Protein AF-0000000079722788 (afdb_homodimer)

pLDDT: mean 82.72, std 16.82, range [27.45, 96.62]

Nearest PDB structures (foldseek):
  8j7w-assembly1_B  TM=8.528E-01  e=1.572E-15  Homo sapiens
  8j80-assembly1_B  TM=8.118E-01  e=1.495E-15  Homo sapiens
  6xpd-assembly1_A  TM=6.971E-01  e=1.048E-13  Homo sapiens
  8j7x-assembly1_B  TM=7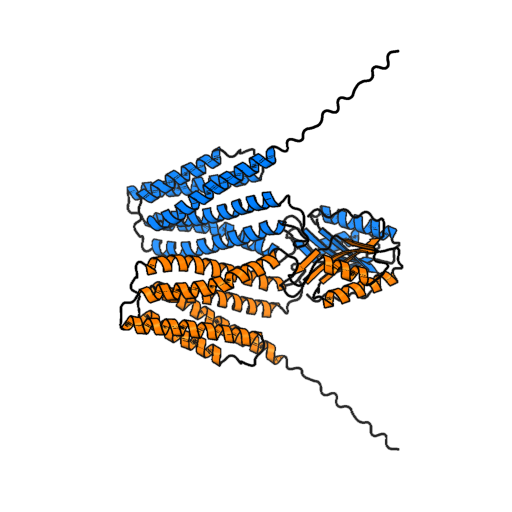.484E-01  e=1.099E-12  Homo sapiens
  8f6k-assembly1_D  TM=6.345E-01  e=1.095E-11  Shewanella oneidensis

Solvent-accessible surface area (backbone atoms only — not comparable to full-atom values): 31669 Å² total; per-residue (Å²): 139,79,80,75,78,78,76,78,77,77,78,74,78,76,74,78,70,64,60,67,55,52,51,50,50,51,48,50,50,52,25,52,53,38,43,54,48,18,52,50,26,41,53,47,11,65,74,22,53,34,47,33,44,31,48,49,13,49,51,34,44,32,51,24,50,52,44,48,47,53,52,51,43,60,69,41,63,77,48,62,52,44,81,52,23,43,70,24,66,56,30,53,59,45,51,49,50,34,55,33,21,47,51,41,34,52,51,31,52,55,52,36,54,54,20,56,55,30,47,79,53,53,50,82,54,42,50,67,58,50,34,52,48,18,52,49,45,28,47,56,28,44,50,50,34,69,68,46,49,79,79,44,56,73,70,41,38,52,50,33,52,51,26,47,54,49,24,53,53,21,48,50,47,33,52,51,29,58,50,48,72,78,38,90,58,44,38,52,39,21,49,52,20,38,53,51,27,50,54,47,40,69,50,23,48,58,48,32,51,54,42,47,36,39,72,48,28,28,38,46,89,92,55,49,61,67,58,53,47,49,55,51,42,69,73,36,88,52,41,76,45,66,46,80,59,35,44,26,29,61,60,79,68,44,22,37,39,35,32,35,37,26,27,51,92,68,59,70,71,56,50,54,54,49,50,52,52,48,50,54,54,39,40,75,72,39,31,57,41,75,46,55,21,75,38,52,70,87,62,88,75,80,78,65,84,97,138,80,80,78,78,78,76,78,77,78,77,77,79,76,78,77,70,66,60,64,57,54,50,51,51,52,49,50,50,52,26,51,52,37,42,54,49,18,52,50,25,41,52,47,12,64,74,22,55,33,47,32,44,31,50,50,13,49,51,34,43,30,51,25,51,51,43,47,47,52,52,50,43,60,68,41,62,77,48,62,53,43,80,51,23,43,69,24,66,57,31,54,58,44,51,47,50,33,53,32,22,46,50,41,35,51,49,30,52,53,50,36,54,56,20,54,54,28,48,80,52,54,50,82,52,42,50,67,58,50,33,52,50,17,52,49,46,29,47,55,28,44,50,51,34,69,67,46,50,79,79,46,54,74,70,42,38,53,51,33,52,52,26,46,55,48,23,53,53,21,49,52,46,33,53,50,30,58,48,47,72,78,38,92,58,44,40,51,39,21,49,50,19,39,54,50,26,51,54,49,39,68,50,22,49,59,48,32,52,55,43,47,38,39,72,48,27,28,37,48,88,92,56,48,62,67,58,52,46,50,56,51,42,69,75,38,87,51,40,77,44,67,46,80,58,35,43,26,29,62,60,79,67,46,22,37,38,35,30,36,38,26,26,52,95,68,60,69,71,56,49,55,54,47,51,52,52,46,50,53,54,38,40,74,72,38,33,59,41,76,47,54,20,78,38,51,71,86,62,85,74,78,79,64,84,95

Foldseek 3Di:
DDPPPPPPPPPPPPPPPVVLVVVLVLLVVVLVLLVVLLVVQCVLCVQFVFLLSNLLSLVSVLVSLLSVQVSVCSVCVPPDADPVRNVGDQCSNLVSLQVSLVSLQVSLVVSLVVLVVCLVVPDGGNLVSLLVSLVVQLVSLVVSLVPQDCPDDPVSVVVNVVSVVSNVSSVLSNVVSVVCVVPVPSSSRSVSSNVSSVVSNVPSVVSNVVSVCLVVFPAQPLDDPVVLFVVLCVQDVQFDGKDPWRWGASNNQEIAIEIETEGEDDDPVVVVVSVVSSQVVVVVVRHNHYHYHYDYPPDDDPPDDD/DDPPPPPPPPPPPPPPPVVLVVVLVLLVVVLVLLVVLLVVQCVLCVQFVFLLSNLLSLVSVLVSLLSVQVSVCSVCVPPDADPVRNVGDQCSNLVSLQVSLVSLQVSLVVSLVVLVVCLVVPDGGNLVSLLVSLVVQLVSLVVSLVPQDCPDDPVSVVVNVVSVVSNVSSVLSNVVSVVCVVPVPSSSRSVSSNVSSVVSNVPSVVSNVVSVCLVVFPAQPLDDPVVLFVVLCVQDVQFDGKDPWRWGASNNQEIAIEIETEGEDDDPVVVVVSVVSSQVVVVVVRHNHYHYHYDYPPDDDPPDDD

Structure (mmCIF, N/CA/C/O backbone):
data_AF-0000000079722788-model_v1
#
loop_
_entity.id
_entity.type
_entity.pdbx_description
1 polymer 'Cation transporter'
#
loop_
_atom_site.group_PDB
_atom_site.id
_atom_site.type_symbol
_atom_site.label_atom_id
_atom_site.label_alt_id
_atom_site.label_comp_id
_atom_site.label_asym_id
_atom_site.label_entity_id
_atom_site.label_seq_id
_atom_site.pdbx_PDB_ins_code
_atom_site.Cartn_x
_atom_site.Cartn_y
_atom_site.Cartn_z
_atom_site.occupancy
_atom_site.B_iso_or_equiv
_atom_site.auth_seq_id
_atom_site.auth_comp_id
_atom_site.auth_asym_id
_atom_site.auth_atom_id
_atom_site.pdbx_PDB_model_num
ATOM 1 N N . MET A 1 1 ? 54.188 55.5 -4.098 1 28.55 1 MET A N 1
ATOM 2 C CA . MET A 1 1 ? 53.344 54.812 -3.131 1 28.55 1 MET A CA 1
ATOM 3 C C . MET A 1 1 ? 52.188 54.062 -3.828 1 28.55 1 MET A C 1
ATOM 5 O O . MET A 1 1 ? 51.188 54.688 -4.203 1 28.55 1 MET A O 1
ATOM 9 N N . GLY A 1 2 ? 52.5 53.188 -4.832 1 29.16 2 GLY A N 1
ATOM 10 C CA . GLY A 1 2 ? 51.812 52.531 -5.938 1 29.16 2 GLY A CA 1
ATOM 11 C C . GLY A 1 2 ? 50.781 51.5 -5.48 1 29.16 2 GLY A C 1
ATOM 12 O O . GLY A 1 2 ? 51.062 50.656 -4.625 1 29.16 2 GLY A O 1
ATOM 13 N N . SER A 1 3 ? 49.5 51.969 -5.395 1 30.2 3 SER A N 1
ATOM 14 C CA . SER A 1 3 ? 48.281 51.312 -4.984 1 30.2 3 SER A CA 1
AT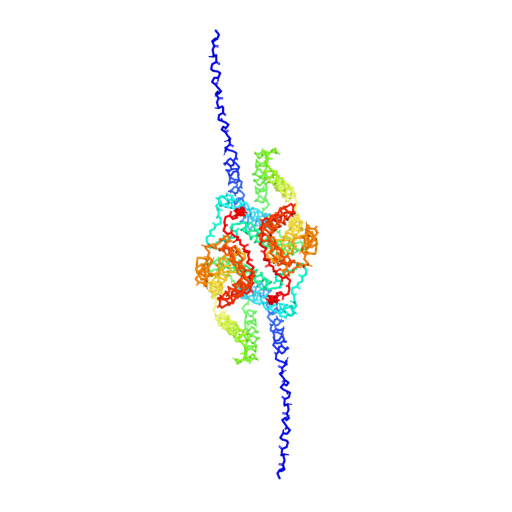OM 15 C C . SER A 1 3 ? 48.062 50.031 -5.738 1 30.2 3 SER A C 1
ATOM 17 O O . SER A 1 3 ? 47.875 50.031 -6.957 1 30.2 3 SER A O 1
ATOM 19 N N . HIS A 1 4 ? 48.875 49 -5.449 1 28.8 4 HIS A N 1
ATOM 20 C CA . HIS A 1 4 ? 48.812 47.688 -6.098 1 28.8 4 HIS A CA 1
ATOM 21 C C . HIS A 1 4 ? 47.406 47.062 -5.91 1 28.8 4 HIS A C 1
ATOM 23 O O . HIS A 1 4 ? 46.938 46.938 -4.785 1 28.8 4 HIS A O 1
ATOM 29 N N . HIS A 1 5 ? 46.469 47.375 -6.844 1 29.34 5 HIS A N 1
ATOM 30 C CA . HIS A 1 5 ? 45.125 46.875 -7.02 1 29.34 5 HIS A CA 1
ATOM 31 C C . HIS A 1 5 ? 45.094 45.344 -7.074 1 29.34 5 HIS A C 1
ATOM 33 O O . HIS A 1 5 ? 45.688 44.75 -7.969 1 29.34 5 HIS A O 1
ATOM 39 N N . HIS A 1 6 ? 45.281 44.625 -5.926 1 28.06 6 HIS A N 1
ATOM 40 C CA . HIS A 1 6 ? 45.25 43.188 -5.863 1 28.06 6 HIS A CA 1
ATOM 41 C C . HIS A 1 6 ? 43.906 42.656 -6.383 1 28.06 6 HIS A C 1
ATOM 43 O O . HIS A 1 6 ? 42.844 43.062 -5.895 1 28.06 6 HIS A O 1
ATOM 49 N N . SER A 1 7 ? 43.781 42.438 -7.734 1 29.81 7 SER A N 1
ATOM 50 C CA . SER A 1 7 ? 42.625 41.844 -8.406 1 29.81 7 SER A CA 1
ATOM 51 C C . SER A 1 7 ? 42.312 40.469 -7.84 1 29.81 7 SER A C 1
ATOM 53 O O . SER A 1 7 ? 43.156 39.594 -7.809 1 29.81 7 SER A O 1
ATOM 55 N N . HIS A 1 8 ? 41.5 40.375 -6.766 1 28.52 8 HIS A N 1
ATOM 56 C CA . HIS A 1 8 ? 40.969 39.156 -6.184 1 28.52 8 HIS A CA 1
ATOM 57 C C . HIS A 1 8 ? 40.25 38.312 -7.234 1 28.52 8 HIS A C 1
ATOM 59 O O . HIS A 1 8 ? 39.312 38.812 -7.879 1 28.52 8 HIS A O 1
ATOM 65 N N . SER A 1 9 ? 41.031 37.562 -8.078 1 29.91 9 SER A N 1
ATOM 66 C CA . SER A 1 9 ? 40.438 36.625 -9 1 29.91 9 SER A CA 1
ATOM 67 C C . SER A 1 9 ? 39.5 35.656 -8.281 1 29.91 9 SER A C 1
ATOM 69 O O . SER A 1 9 ? 39.844 35.062 -7.258 1 29.91 9 SER A O 1
ATOM 71 N N . GLY A 1 10 ? 38.188 35.938 -8.289 1 27.45 10 GLY A N 1
ATOM 72 C CA . GLY A 1 10 ? 37.031 35.156 -7.859 1 27.45 10 GLY A CA 1
ATOM 73 C C . GLY A 1 10 ? 37.031 33.75 -8.406 1 27.45 10 GLY A C 1
ATOM 74 O O . GLY A 1 10 ? 36.906 33.531 -9.609 1 27.45 10 GLY A O 1
ATOM 75 N N . HIS A 1 11 ? 37.906 32.844 -7.902 1 30.53 11 HIS A N 1
ATOM 76 C CA . HIS A 1 11 ? 37.844 31.438 -8.273 1 30.53 11 HIS A CA 1
ATOM 77 C C . HIS A 1 11 ? 36.406 30.906 -8.094 1 30.53 11 HIS A C 1
ATOM 79 O O . HIS A 1 11 ? 35.844 31.016 -7.004 1 30.53 11 HIS A O 1
ATOM 85 N N . SER A 1 12 ? 35.594 30.938 -9.172 1 30.81 12 SER A N 1
ATOM 86 C CA . SER A 1 12 ? 34.312 30.266 -9.344 1 30.81 12 SER A CA 1
ATOM 87 C C . SER A 1 12 ? 34.406 28.797 -8.992 1 30.81 12 SER A C 1
ATOM 89 O O . SER A 1 12 ? 35.25 28.078 -9.523 1 30.81 12 SER A O 1
ATOM 91 N N . HIS A 1 13 ? 34.219 28.422 -7.773 1 30.23 13 HIS A N 1
ATOM 92 C CA . HIS A 1 13 ? 33.969 27.047 -7.359 1 30.23 13 HIS A CA 1
ATOM 93 C C . HIS A 1 13 ? 32.906 26.375 -8.227 1 30.23 13 HIS A C 1
ATOM 95 O O . HIS A 1 13 ? 31.766 26.797 -8.234 1 30.23 13 HIS A O 1
ATOM 101 N N . ASN A 1 14 ? 33.281 25.984 -9.438 1 30.62 14 ASN A N 1
ATOM 102 C CA . ASN A 1 14 ? 32.5 25.016 -10.195 1 30.62 14 ASN A CA 1
ATOM 103 C C . ASN A 1 14 ? 32.125 23.812 -9.352 1 30.62 14 ASN A C 1
ATOM 105 O O . ASN A 1 14 ? 33 22.984 -9.023 1 30.62 14 ASN A O 1
ATOM 109 N N . HIS A 1 15 ? 31.281 23.906 -8.391 1 33.47 15 HIS A N 1
ATOM 110 C CA . HIS A 1 15 ? 30.656 22.766 -7.738 1 33.47 15 HIS A CA 1
ATOM 111 C C . HIS A 1 15 ? 30.281 21.688 -8.758 1 33.47 15 HIS A C 1
ATOM 113 O O . HIS A 1 15 ? 29.625 22 -9.766 1 33.47 15 HIS A O 1
ATOM 119 N N . HIS A 1 16 ? 31.062 20.609 -8.945 1 33.44 16 HIS A N 1
ATOM 120 C CA . HIS A 1 16 ? 30.984 19.359 -9.68 1 33.44 16 HIS A CA 1
ATOM 121 C C . HIS A 1 16 ? 29.625 18.688 -9.5 1 33.44 16 HIS A C 1
ATOM 123 O O . HIS A 1 16 ? 29.344 18.109 -8.453 1 33.44 16 HIS A O 1
ATOM 129 N N . ASP A 1 17 ? 28.594 19.125 -10.047 1 36.34 17 ASP A N 1
ATOM 130 C CA . ASP A 1 17 ? 27.297 18.531 -10.383 1 36.34 17 ASP A CA 1
ATOM 131 C C . ASP A 1 17 ? 27.484 17.203 -11.117 1 36.34 17 ASP A C 1
ATOM 133 O O . ASP A 1 17 ? 26.516 16.609 -11.578 1 36.34 17 ASP A O 1
ATOM 137 N N . HIS A 1 18 ? 28.641 16.797 -11.516 1 38.84 18 HIS A N 1
ATOM 138 C CA . HIS A 1 18 ? 28.891 15.617 -12.344 1 38.84 18 HIS A CA 1
ATOM 139 C C . HIS A 1 18 ? 28.594 14.328 -11.57 1 38.84 18 HIS A C 1
ATOM 141 O O . HIS A 1 18 ? 28.609 13.242 -12.141 1 38.84 18 HIS A O 1
ATOM 147 N N . GLY A 1 19 ? 28.547 14.258 -10.312 1 42.22 19 GLY A N 1
ATOM 148 C CA . GLY A 1 19 ? 28.406 13.047 -9.531 1 42.22 19 GLY A CA 1
ATOM 149 C C . GLY A 1 19 ? 26.984 12.492 -9.531 1 42.22 19 GLY A C 1
ATOM 150 O O . GLY A 1 19 ? 26.797 11.281 -9.367 1 42.22 19 GLY A O 1
ATOM 151 N N . LYS A 1 20 ? 25.969 13.352 -9.516 1 48.41 20 LYS A N 1
ATOM 152 C CA . LYS A 1 20 ? 24.594 12.883 -9.469 1 48.41 20 LYS A CA 1
ATOM 153 C C . LYS A 1 20 ? 24.219 12.141 -10.75 1 48.41 20 LYS A C 1
ATOM 155 O O . LYS A 1 20 ? 23.516 11.133 -10.703 1 48.41 20 LYS A O 1
ATOM 160 N N . GLY A 1 21 ? 24.828 12.539 -11.891 1 54.16 21 GLY A N 1
ATOM 161 C CA . GLY A 1 21 ? 24.547 11.93 -13.172 1 54.16 21 GLY A CA 1
ATOM 162 C C . GLY A 1 21 ? 25.125 10.531 -13.312 1 54.16 21 GLY A C 1
ATOM 163 O O . GLY A 1 21 ? 24.469 9.641 -13.867 1 54.16 21 GLY A O 1
ATOM 164 N N . GLU A 1 22 ? 26.312 10.344 -12.883 1 56.69 22 GLU A N 1
ATOM 165 C CA . GLU A 1 22 ? 26.984 9.039 -12.961 1 56.69 22 GLU A CA 1
ATOM 166 C C . GLU A 1 22 ? 26.281 8.016 -12.055 1 56.69 22 GLU A C 1
ATOM 168 O O . GLU A 1 22 ? 26.125 6.855 -12.438 1 56.69 22 GLU A O 1
ATOM 173 N N . GLY A 1 23 ? 25.859 8.516 -10.945 1 60.97 23 GLY A N 1
ATOM 174 C CA . GLY A 1 23 ? 25.109 7.656 -10.039 1 60.97 23 GLY A CA 1
ATOM 175 C C . GLY A 1 23 ? 23.797 7.176 -10.625 1 60.97 23 GLY A C 1
ATOM 176 O O . GLY A 1 23 ? 23.484 5.98 -10.57 1 60.97 23 GLY A O 1
ATOM 177 N N . ALA A 1 24 ? 23.234 8.141 -11.273 1 67.81 24 ALA A N 1
ATOM 178 C CA . ALA A 1 24 ? 21.953 7.797 -11.906 1 67.81 24 ALA A CA 1
ATOM 179 C C . ALA A 1 24 ? 22.172 6.812 -13.055 1 67.81 24 ALA A C 1
ATOM 181 O O . ALA A 1 24 ? 21.375 5.895 -13.25 1 67.81 24 ALA A O 1
ATOM 182 N N . LYS A 1 25 ? 23.281 7.004 -13.781 1 73.75 25 LYS A N 1
ATOM 183 C CA . LYS A 1 25 ? 23.594 6.117 -14.898 1 73.75 25 LYS A CA 1
ATOM 184 C C . LYS A 1 25 ? 23.938 4.715 -14.414 1 73.75 25 LYS A C 1
ATOM 186 O O . LYS A 1 25 ? 23.531 3.723 -15.016 1 73.75 25 LYS A O 1
ATOM 191 N N . ASN A 1 26 ? 24.641 4.676 -13.359 1 73.44 26 ASN A N 1
ATOM 192 C CA . ASN A 1 26 ? 25.016 3.385 -12.781 1 73.44 26 ASN A CA 1
ATOM 193 C C . ASN A 1 26 ? 23.797 2.643 -12.25 1 73.44 26 ASN A C 1
ATOM 195 O O . ASN A 1 26 ? 23.688 1.424 -12.406 1 73.44 26 ASN A O 1
ATOM 199 N N . ILE A 1 27 ? 22.906 3.369 -11.781 1 71.19 27 ILE A N 1
ATOM 200 C CA . ILE A 1 27 ? 21.703 2.756 -11.234 1 71.19 27 ILE A CA 1
ATOM 201 C C . ILE A 1 27 ? 20.828 2.236 -12.375 1 71.19 27 ILE A C 1
ATOM 203 O O . ILE A 1 27 ? 20.25 1.147 -12.281 1 71.19 27 ILE A O 1
ATOM 207 N N . ALA A 1 28 ? 20.812 3.006 -13.406 1 77.69 28 ALA A N 1
ATOM 208 C CA . ALA A 1 28 ? 20.031 2.607 -14.57 1 77.69 28 ALA A CA 1
ATOM 209 C C . ALA A 1 28 ? 20.562 1.321 -15.188 1 77.69 28 ALA A C 1
ATOM 211 O O . ALA A 1 28 ? 19.797 0.445 -15.586 1 77.69 28 ALA A O 1
ATOM 212 N N . LEU A 1 29 ? 21.812 1.238 -15.266 1 76.38 29 LEU A N 1
ATOM 213 C CA . LEU A 1 29 ? 22.438 0.038 -15.805 1 76.38 29 LEU A CA 1
ATOM 214 C C . LEU A 1 29 ? 22.188 -1.162 -14.898 1 76.38 29 LEU A C 1
ATOM 216 O O . LEU A 1 29 ? 21.875 -2.254 -15.375 1 76.38 29 LEU A O 1
ATOM 220 N N . ALA A 1 30 ? 22.391 -0.933 -13.664 1 74.06 30 ALA A N 1
ATOM 221 C CA . ALA A 1 30 ? 22.125 -1.997 -12.695 1 74.06 30 ALA A CA 1
ATOM 222 C C . ALA A 1 30 ? 20.672 -2.461 -12.781 1 74.06 30 ALA A C 1
ATOM 224 O O . ALA A 1 30 ? 20.391 -3.658 -12.703 1 74.06 30 ALA A O 1
ATOM 225 N N . PHE A 1 31 ? 19.875 -1.549 -12.977 1 79.69 31 PHE A N 1
ATOM 226 C CA . PHE A 1 31 ? 18.453 -1.865 -13.109 1 79.69 31 PHE A CA 1
ATOM 227 C C . PHE A 1 31 ? 18.203 -2.695 -14.367 1 79.69 31 PHE A C 1
ATOM 229 O O . PHE A 1 31 ? 17.516 -3.719 -14.305 1 79.69 31 PHE A O 1
ATOM 236 N N . ALA A 1 32 ? 18.703 -2.281 -15.43 1 81.94 32 ALA A N 1
ATOM 237 C CA . ALA A 1 32 ? 18.469 -2.973 -16.703 1 81.94 32 ALA A CA 1
ATOM 238 C C . ALA A 1 32 ? 19.016 -4.398 -16.656 1 81.94 32 ALA A C 1
ATOM 240 O O . ALA A 1 32 ? 18.359 -5.336 -17.109 1 81.94 32 ALA A O 1
ATOM 241 N N . LEU A 1 33 ? 20.203 -4.551 -16.125 1 79.94 33 LEU A N 1
ATOM 242 C CA . LEU A 1 33 ? 20.828 -5.867 -16 1 79.94 33 LEU A CA 1
ATOM 243 C C . LEU A 1 33 ? 20 -6.773 -15.094 1 79.94 33 LEU A C 1
ATOM 245 O O . LEU A 1 33 ? 19.734 -7.926 -15.445 1 79.94 33 LEU A O 1
ATOM 249 N N . ASN A 1 34 ? 19.625 -6.18 -14.016 1 82 34 ASN A N 1
ATOM 250 C CA . ASN A 1 34 ? 18.859 -6.957 -13.055 1 82 34 ASN A CA 1
ATOM 251 C C . ASN A 1 34 ? 17.484 -7.34 -13.617 1 82 34 ASN A C 1
ATOM 253 O O . ASN A 1 34 ? 17.047 -8.484 -13.469 1 82 34 ASN A O 1
ATOM 257 N N . ALA A 1 35 ? 16.875 -6.418 -14.25 1 86.94 35 ALA A N 1
ATOM 258 C CA . ALA A 1 35 ? 15.555 -6.668 -14.82 1 86.94 35 ALA A CA 1
ATOM 259 C C . ALA A 1 35 ? 15.625 -7.727 -15.922 1 86.94 35 ALA A C 1
ATOM 261 O O . ALA A 1 35 ? 14.781 -8.625 -15.984 1 86.94 35 ALA A O 1
ATOM 262 N N . GLY A 1 36 ? 16.609 -7.598 -16.766 1 88.06 36 GLY A N 1
ATOM 263 C CA . GLY A 1 36 ? 16.797 -8.602 -17.797 1 88.06 36 GLY A CA 1
ATOM 264 C C . GLY A 1 36 ? 17.078 -9.984 -17.25 1 88.06 36 GLY A C 1
ATOM 265 O O . GLY A 1 36 ? 16.5 -10.969 -17.703 1 88.06 36 GLY A O 1
ATOM 266 N N . PHE A 1 37 ? 17.922 -10.031 -16.312 1 88.69 37 PHE A N 1
ATOM 267 C CA . PHE A 1 37 ? 18.281 -11.305 -15.711 1 88.69 37 PHE A CA 1
ATOM 268 C C . PHE A 1 37 ? 17.094 -11.906 -14.953 1 88.69 37 PHE A C 1
ATOM 270 O O . PHE A 1 37 ? 16.922 -13.125 -14.922 1 88.69 37 PHE A O 1
ATOM 277 N N . THR A 1 38 ? 16.312 -11.07 -14.336 1 90.19 38 THR A N 1
ATOM 278 C CA . THR A 1 38 ? 15.125 -11.516 -13.617 1 90.19 38 THR A CA 1
ATOM 279 C C . THR A 1 38 ? 14.195 -12.281 -14.547 1 90.19 38 THR A C 1
ATOM 281 O O . THR A 1 38 ? 13.703 -13.359 -14.195 1 90.19 38 THR A O 1
ATOM 284 N N . ILE A 1 39 ? 14 -11.789 -15.695 1 87.88 39 ILE A N 1
ATOM 285 C CA . ILE A 1 39 ? 13.141 -12.445 -16.672 1 87.88 39 ILE A CA 1
ATOM 286 C C . ILE A 1 39 ? 13.734 -13.797 -17.062 1 87.88 39 ILE A C 1
ATOM 288 O O . ILE A 1 39 ? 13.023 -14.805 -17.125 1 87.88 39 ILE A O 1
ATOM 292 N N . LEU A 1 40 ? 14.992 -13.805 -17.281 1 89.94 40 LEU A N 1
ATOM 293 C CA . LEU A 1 40 ? 15.695 -15.039 -17.609 1 89.94 40 LEU A CA 1
ATOM 294 C C . LEU A 1 40 ? 15.547 -16.062 -16.484 1 89.94 40 LEU A C 1
ATOM 296 O O . LEU A 1 40 ? 15.359 -17.25 -16.75 1 89.94 40 LEU A O 1
ATOM 300 N N . GLU A 1 41 ? 15.57 -15.578 -15.336 1 93 41 GLU A N 1
ATOM 301 C CA . GLU A 1 41 ? 15.477 -16.469 -14.188 1 93 41 GLU A CA 1
ATOM 302 C C . GLU A 1 41 ? 14.07 -17.047 -14.055 1 93 41 GLU A C 1
ATOM 304 O O . GLU A 1 41 ? 13.906 -18.25 -13.805 1 93 41 GLU A O 1
ATOM 309 N N . ILE A 1 42 ? 13.102 -16.25 -14.18 1 87.56 42 ILE A N 1
ATOM 310 C CA . ILE A 1 42 ? 11.727 -16.719 -14.023 1 87.56 42 ILE A CA 1
ATOM 311 C C . ILE A 1 42 ? 11.391 -17.703 -15.133 1 87.56 42 ILE A C 1
ATOM 313 O O . ILE A 1 42 ? 10.891 -18.797 -14.867 1 87.56 42 ILE A O 1
ATOM 317 N N . VAL A 1 43 ? 11.727 -17.391 -16.344 1 85.44 43 VAL A N 1
ATOM 318 C CA . VAL A 1 43 ? 11.484 -18.266 -17.484 1 85.44 43 VAL A CA 1
ATOM 319 C C . VAL A 1 43 ? 12.344 -19.516 -17.359 1 85.44 43 VAL A C 1
ATOM 321 O O . VAL A 1 43 ? 11.852 -20.641 -17.531 1 85.44 43 VAL A O 1
ATOM 324 N N . GLY A 1 44 ? 13.617 -19.297 -17.078 1 88.75 44 GLY A N 1
ATOM 325 C CA . GLY A 1 44 ? 14.523 -20.422 -16.906 1 88.75 44 GLY A CA 1
ATOM 326 C C . GLY A 1 44 ? 14.117 -21.344 -15.773 1 88.75 44 GLY A C 1
ATOM 327 O O . GLY A 1 44 ? 14.234 -22.562 -15.906 1 88.75 44 GLY A O 1
ATOM 328 N N . GLY A 1 45 ? 13.672 -20.781 -14.656 1 90.12 45 GLY A N 1
ATOM 329 C CA . GLY A 1 45 ? 13.195 -21.609 -13.547 1 90.12 45 GLY A CA 1
ATOM 330 C C . GLY A 1 45 ? 12 -22.469 -13.914 1 90.12 45 GLY A C 1
ATOM 331 O O . GLY A 1 45 ? 11.922 -23.625 -13.523 1 90.12 45 GLY A O 1
ATOM 332 N N . LEU A 1 46 ? 11.086 -21.906 -14.734 1 82 46 LEU A N 1
ATOM 333 C CA . LEU A 1 46 ? 9.906 -22.641 -15.18 1 82 46 LEU A CA 1
ATOM 334 C C . LEU A 1 46 ? 10.289 -23.734 -16.172 1 82 46 LEU A C 1
ATOM 336 O O . LEU A 1 46 ? 9.773 -24.859 -16.094 1 82 46 LEU A O 1
ATOM 340 N N . LEU A 1 47 ? 11.242 -23.484 -17.047 1 84.94 47 LEU A N 1
ATOM 341 C CA . LEU A 1 47 ? 11.633 -24.422 -18.094 1 84.94 47 LEU A CA 1
ATOM 342 C C . LEU A 1 47 ? 12.5 -25.547 -17.516 1 84.94 47 LEU A C 1
ATOM 344 O O . LEU A 1 47 ? 12.414 -26.688 -17.969 1 84.94 47 LEU A O 1
ATOM 348 N N . THR A 1 48 ? 13.266 -25.203 -16.531 1 92.06 48 THR A N 1
ATOM 349 C CA . THR A 1 48 ? 14.188 -26.203 -15.984 1 92.06 48 THR A CA 1
ATOM 350 C C . THR A 1 48 ? 13.539 -26.938 -14.812 1 92.06 48 THR A C 1
ATOM 352 O O . THR A 1 48 ? 14.086 -27.938 -14.328 1 92.06 48 THR A O 1
ATOM 355 N N . ASN A 1 49 ? 12.406 -26.406 -14.305 1 91.12 49 ASN A N 1
ATOM 356 C CA . ASN A 1 49 ? 11.695 -26.969 -13.164 1 91.12 49 ASN A CA 1
ATOM 357 C C . ASN A 1 49 ? 12.5 -26.844 -11.875 1 91.12 49 ASN A C 1
ATOM 359 O O . ASN A 1 49 ? 12.539 -27.781 -11.07 1 91.12 49 ASN A O 1
ATOM 363 N N . SER A 1 50 ? 13.227 -25.812 -11.766 1 94.62 50 SER A N 1
ATOM 364 C CA . SER A 1 50 ? 14.008 -25.562 -10.555 1 94.62 50 SER A CA 1
ATOM 365 C C . SER A 1 50 ? 13.312 -24.547 -9.648 1 94.62 50 SER A C 1
ATOM 367 O O . SER A 1 50 ? 13.133 -23.391 -10.031 1 94.62 50 SER A O 1
ATOM 369 N N . MET A 1 51 ? 13.07 -24.938 -8.453 1 93.12 51 MET A N 1
ATOM 370 C CA . MET A 1 51 ? 12.438 -24.047 -7.48 1 93.12 51 MET A CA 1
ATOM 371 C C . MET A 1 51 ? 13.414 -23 -6.98 1 93.12 51 MET A C 1
ATOM 373 O O . MET A 1 51 ? 13.023 -21.859 -6.695 1 93.12 51 MET A O 1
ATOM 377 N N . ALA A 1 52 ? 14.602 -23.391 -6.809 1 95.12 52 ALA A N 1
ATOM 378 C CA . ALA A 1 52 ? 15.617 -22.469 -6.344 1 95.12 52 ALA A CA 1
ATOM 379 C C . ALA A 1 52 ? 15.805 -21.312 -7.324 1 95.12 52 ALA A C 1
ATOM 381 O O . ALA A 1 52 ? 15.867 -20.141 -6.922 1 95.12 52 ALA A O 1
ATOM 382 N N . VAL A 1 53 ? 15.852 -21.625 -8.57 1 94 53 VAL A N 1
ATOM 383 C CA . VAL A 1 53 ? 16.016 -20.609 -9.609 1 94 53 VAL A CA 1
ATOM 384 C C . VAL A 1 53 ? 14.773 -19.703 -9.656 1 94 53 VAL A C 1
ATOM 386 O O . VAL A 1 53 ? 14.891 -18.484 -9.773 1 94 53 VAL A O 1
ATOM 389 N N . LEU A 1 54 ? 13.664 -20.281 -9.531 1 91.62 54 LEU A N 1
ATOM 390 C CA . LEU A 1 54 ? 12.422 -19.5 -9.516 1 91.62 54 LEU A CA 1
ATOM 391 C C . LEU A 1 54 ? 12.383 -18.562 -8.32 1 91.62 54 LEU A C 1
ATOM 393 O O . LEU A 1 54 ? 12.016 -17.391 -8.461 1 91.62 54 LEU A O 1
ATOM 397 N N . SER A 1 55 ? 12.727 -19.062 -7.16 1 92.5 55 SER A N 1
ATOM 398 C CA . SER A 1 55 ? 12.773 -18.25 -5.957 1 92.5 55 SER A CA 1
ATOM 399 C C . SER A 1 55 ? 13.711 -17.062 -6.133 1 92.5 55 SER A C 1
ATOM 401 O O . SER A 1 55 ? 13.367 -15.93 -5.777 1 92.5 55 SER A O 1
ATOM 403 N N . ASP A 1 56 ? 14.82 -17.312 -6.664 1 92.56 56 ASP A N 1
ATOM 404 C CA . ASP A 1 56 ? 15.781 -16.234 -6.918 1 92.56 56 ASP A CA 1
ATOM 405 C C . ASP A 1 56 ? 15.227 -15.234 -7.934 1 92.56 56 ASP A C 1
ATOM 407 O O . ASP A 1 56 ? 15.469 -14.031 -7.82 1 92.56 56 ASP A O 1
ATOM 411 N N . GLY A 1 57 ? 14.578 -15.766 -8.883 1 91.94 57 GLY A N 1
ATOM 412 C CA . GLY A 1 57 ? 13.969 -14.898 -9.875 1 91.94 57 GLY A CA 1
ATOM 413 C C . GLY A 1 57 ? 12.992 -13.906 -9.281 1 91.94 57 GLY A C 1
ATOM 414 O O . GLY A 1 57 ? 13.023 -12.719 -9.602 1 91.94 57 GLY A O 1
ATOM 415 N N . PHE A 1 58 ? 12.148 -14.312 -8.438 1 87.69 58 PHE A N 1
ATOM 416 C CA . PHE A 1 58 ? 11.18 -13.422 -7.793 1 87.69 58 PHE A CA 1
ATOM 417 C C . PHE A 1 58 ? 11.883 -12.461 -6.84 1 87.69 58 PHE A C 1
ATOM 419 O O . PHE A 1 58 ? 11.477 -11.305 -6.707 1 87.69 58 PHE A O 1
ATOM 426 N N . HIS A 1 59 ? 12.875 -12.945 -6.203 1 88.94 59 HIS A N 1
ATOM 427 C CA . HIS A 1 59 ? 13.695 -12.047 -5.398 1 88.94 59 HIS A CA 1
ATOM 428 C C . HIS A 1 59 ? 14.281 -10.922 -6.246 1 88.94 59 HIS A C 1
ATOM 430 O O . HIS A 1 59 ? 14.164 -9.75 -5.898 1 88.94 59 HIS A O 1
ATOM 436 N N . ASP A 1 60 ? 14.789 -11.328 -7.363 1 89.69 60 ASP A N 1
ATOM 437 C CA . ASP A 1 60 ? 15.383 -10.359 -8.281 1 89.69 60 ASP A CA 1
ATOM 438 C C . ASP A 1 60 ? 14.32 -9.422 -8.852 1 89.69 60 ASP A C 1
ATOM 440 O O . ASP A 1 60 ? 14.602 -8.258 -9.148 1 89.69 60 ASP A O 1
ATOM 444 N N . LEU A 1 61 ? 13.18 -9.906 -9 1 86.81 61 LEU A N 1
ATOM 445 C CA . LEU A 1 61 ? 12.086 -9.039 -9.422 1 86.81 61 LEU A CA 1
ATOM 446 C C . LEU A 1 61 ? 11.852 -7.918 -8.422 1 86.81 61 LEU A C 1
ATOM 448 O O . LEU A 1 61 ? 11.672 -6.762 -8.805 1 86.81 61 LEU A O 1
ATOM 452 N N . GLY A 1 62 ? 11.82 -8.312 -7.176 1 85.19 62 GLY A N 1
ATOM 453 C CA . GLY A 1 62 ? 11.711 -7.312 -6.125 1 85.19 62 GLY A CA 1
ATOM 454 C C . GLY A 1 62 ? 12.797 -6.262 -6.188 1 85.19 62 GLY A C 1
ATOM 455 O O . GLY A 1 62 ? 12.516 -5.062 -6.086 1 85.19 62 GLY A O 1
ATOM 456 N N . ASP A 1 63 ? 13.992 -6.676 -6.406 1 81.62 63 ASP A N 1
ATOM 457 C CA . ASP A 1 63 ? 15.117 -5.758 -6.508 1 81.62 63 ASP A CA 1
ATOM 458 C C . ASP A 1 63 ? 14.969 -4.836 -7.715 1 81.62 63 ASP A C 1
ATOM 460 O O . ASP A 1 63 ? 15.242 -3.637 -7.625 1 81.62 63 ASP A O 1
ATOM 464 N N . SER A 1 64 ? 14.586 -5.43 -8.758 1 85.12 64 SER A N 1
ATOM 465 C CA . SER A 1 64 ? 14.398 -4.645 -9.977 1 85.12 64 SER A CA 1
ATOM 466 C C . SER A 1 64 ? 13.328 -3.57 -9.781 1 85.12 64 SER A C 1
ATOM 468 O O . SER A 1 64 ? 13.5 -2.434 -10.227 1 85.12 64 SER A O 1
ATOM 470 N N . LEU A 1 65 ? 12.305 -3.934 -9.117 1 81.94 65 LEU A N 1
ATOM 471 C CA . LEU A 1 65 ? 11.242 -2.975 -8.844 1 81.94 65 LEU A CA 1
ATOM 472 C C . LEU A 1 65 ? 11.734 -1.854 -7.934 1 81.94 65 LEU A C 1
ATOM 474 O O . LEU A 1 65 ? 11.445 -0.68 -8.172 1 81.94 65 LEU A O 1
ATOM 478 N N . ALA A 1 66 ? 12.445 -2.225 -6.977 1 75.62 66 ALA A N 1
ATOM 479 C CA . ALA A 1 66 ? 13 -1.245 -6.043 1 75.62 66 ALA A CA 1
ATOM 480 C C . ALA A 1 66 ? 13.953 -0.288 -6.75 1 75.62 66 ALA A C 1
ATOM 482 O O . ALA A 1 66 ? 13.875 0.928 -6.559 1 75.62 66 ALA A O 1
ATOM 483 N N . LEU A 1 67 ? 14.797 -0.847 -7.594 1 74.62 67 LEU A N 1
ATOM 484 C CA . LEU A 1 67 ? 15.758 -0.043 -8.336 1 74.62 67 LEU A CA 1
ATOM 485 C C . LEU A 1 67 ? 15.055 0.835 -9.367 1 74.62 67 LEU A C 1
ATOM 487 O O . LEU A 1 67 ? 15.43 1.991 -9.562 1 74.62 67 LEU A O 1
ATOM 491 N N . GLY A 1 68 ? 14.141 0.301 -10.023 1 80.62 68 GLY A N 1
ATOM 492 C CA . GLY A 1 68 ? 13.375 1.07 -10.984 1 80.62 68 GLY A CA 1
ATOM 493 C C . GLY A 1 68 ? 12.672 2.27 -10.375 1 80.62 68 GLY A C 1
ATOM 494 O O . GLY A 1 68 ? 12.703 3.367 -10.93 1 80.62 68 GLY A O 1
ATOM 495 N N . LEU A 1 69 ? 12.109 2.059 -9.289 1 73.62 69 LEU A N 1
ATOM 496 C CA . LEU A 1 69 ? 11.43 3.15 -8.602 1 73.62 69 LEU A CA 1
ATOM 497 C C . LEU A 1 69 ? 12.43 4.191 -8.109 1 73.62 69 LEU A C 1
ATOM 499 O O . LEU A 1 69 ? 12.172 5.395 -8.188 1 73.62 69 LEU A O 1
ATOM 503 N N . ALA A 1 70 ? 13.461 3.703 -7.48 1 69.25 70 ALA A N 1
ATOM 504 C CA . ALA A 1 70 ? 14.516 4.621 -7.055 1 69.25 70 ALA A CA 1
ATOM 505 C C . ALA A 1 70 ? 14.969 5.504 -8.219 1 69.25 70 ALA A C 1
ATOM 507 O O . ALA A 1 70 ? 15.219 6.699 -8.039 1 69.25 70 ALA A O 1
ATOM 508 N N . TYR A 1 71 ? 15.07 4.867 -9.344 1 73.12 71 TYR A N 1
ATOM 509 C CA . TYR A 1 71 ? 15.477 5.586 -10.547 1 73.12 71 TYR A CA 1
ATOM 510 C C . TYR A 1 71 ? 14.461 6.652 -10.914 1 73.12 71 TYR A C 1
ATOM 512 O O . TYR A 1 71 ? 14.82 7.793 -11.211 1 73.12 71 TYR A O 1
ATOM 520 N N . VAL A 1 72 ? 13.219 6.352 -10.875 1 75.12 72 VAL A N 1
ATOM 521 C CA . VAL A 1 72 ? 12.148 7.273 -11.227 1 75.12 72 VAL A CA 1
ATOM 522 C C . VAL A 1 72 ? 12.086 8.414 -10.219 1 75.12 72 VAL A C 1
ATOM 524 O O . VAL A 1 72 ? 11.914 9.578 -10.586 1 75.12 72 VAL A O 1
ATOM 527 N N . MET A 1 73 ? 12.164 8.078 -8.953 1 69.5 73 MET A N 1
ATOM 528 C CA . MET A 1 73 ? 12.109 9.086 -7.898 1 69.5 73 MET A CA 1
ATOM 529 C C . MET A 1 73 ? 13.289 10.047 -7.996 1 69.5 73 MET A C 1
ATOM 531 O O . MET A 1 73 ? 13.156 11.234 -7.715 1 69.5 73 MET A O 1
ATOM 535 N N . GLU A 1 74 ? 14.422 9.453 -8.266 1 65.62 74 GLU A N 1
ATOM 536 C CA . GLU A 1 74 ? 15.594 10.297 -8.445 1 65.62 74 GLU A CA 1
ATOM 537 C C . GLU A 1 74 ? 15.383 11.297 -9.578 1 65.62 74 GLU A C 1
ATOM 539 O O . GLU A 1 74 ? 15.82 12.445 -9.492 1 65.62 74 GLU A O 1
ATOM 544 N N . LYS A 1 75 ? 14.727 10.789 -10.539 1 69.94 75 LYS A N 1
ATOM 545 C CA . LYS A 1 75 ? 14.453 11.664 -11.672 1 69.94 75 LYS A CA 1
ATOM 546 C C . LYS A 1 75 ? 13.391 12.703 -11.32 1 69.94 75 LYS A C 1
ATOM 548 O O . LYS A 1 75 ? 13.43 13.828 -11.828 1 69.94 75 LYS A O 1
ATOM 553 N N . LYS A 1 76 ? 12.5 12.281 -10.43 1 64.81 76 LYS A N 1
ATOM 554 C CA . LYS A 1 76 ? 11.422 13.188 -10.062 1 64.81 76 LYS A CA 1
ATOM 555 C C . LYS A 1 76 ? 11.781 14 -8.82 1 64.81 76 LYS A C 1
ATOM 557 O O . LYS A 1 76 ? 11.102 14.977 -8.492 1 64.81 76 LYS A O 1
ATOM 562 N N . SER A 1 77 ? 12.602 13.359 -7.926 1 57.47 77 SER A N 1
ATOM 563 C CA . SER A 1 77 ? 13 14.023 -6.691 1 57.47 77 SER A CA 1
ATOM 564 C C . SER A 1 77 ? 13.289 15.5 -6.926 1 57.47 77 SER A C 1
ATOM 566 O O . SER A 1 77 ? 13.055 16.328 -6.047 1 57.47 77 SER A O 1
ATOM 568 N N . GLY A 1 78 ? 13.852 15.75 -8.062 1 55.28 78 GLY A N 1
ATOM 569 C CA . GLY A 1 78 ? 14.062 17.172 -8.289 1 55.28 78 GLY A CA 1
ATOM 570 C C . GLY A 1 78 ? 12.766 17.938 -8.508 1 55.28 78 GLY A C 1
ATOM 571 O O . GLY A 1 78 ? 12.766 19.156 -8.578 1 55.28 78 GLY A O 1
ATOM 572 N N . LYS A 1 79 ? 11.766 17.078 -8.602 1 59.16 79 LYS A N 1
ATOM 573 C CA . LYS A 1 79 ? 10.555 17.828 -8.922 1 59.16 79 LYS A CA 1
ATOM 574 C C . LYS A 1 79 ? 9.797 18.219 -7.66 1 59.16 79 LYS A C 1
ATOM 576 O O . LYS A 1 79 ? 9.711 17.438 -6.711 1 59.16 79 LYS A O 1
ATOM 581 N N . ARG A 1 80 ? 9.586 19.531 -7.414 1 63.59 80 ARG A N 1
ATOM 582 C CA . ARG A 1 80 ? 8.898 20.297 -6.371 1 63.59 80 ARG A CA 1
ATOM 583 C C . ARG A 1 80 ? 7.445 19.859 -6.242 1 63.59 80 ARG A C 1
ATOM 585 O O . ARG A 1 80 ? 6.922 19.156 -7.105 1 63.59 80 ARG A O 1
ATOM 592 N N . LYS A 1 81 ? 6.891 20.125 -5.125 1 74.56 81 LYS A N 1
ATOM 593 C CA . LYS A 1 81 ? 5.465 19.984 -4.859 1 74.56 81 LYS A CA 1
ATOM 594 C C . LYS A 1 81 ? 4.633 20.578 -6 1 74.56 81 LYS A C 1
ATOM 596 O O . LYS A 1 81 ? 5.051 21.531 -6.652 1 74.56 81 LYS A O 1
ATOM 601 N N . THR A 1 82 ? 3.646 19.859 -6.387 1 79.5 82 THR A N 1
ATOM 602 C CA . THR A 1 82 ? 2.682 20.344 -7.363 1 79.5 82 THR A CA 1
ATOM 603 C C . THR A 1 82 ? 1.342 20.656 -6.699 1 79.5 82 THR A C 1
ATOM 605 O O . THR A 1 82 ? 1.161 20.391 -5.508 1 79.5 82 THR A O 1
ATOM 608 N N . LYS A 1 83 ? 0.5 21.219 -7.441 1 86.12 83 LYS A N 1
ATOM 609 C CA . LYS A 1 83 ? -0.819 21.562 -6.922 1 86.12 83 LYS A CA 1
ATOM 610 C C . LYS A 1 83 ? -1.644 20.312 -6.629 1 86.12 83 LYS A C 1
ATOM 612 O O . LYS A 1 83 ? -2.596 20.359 -5.848 1 86.12 83 LYS A O 1
ATOM 617 N N . ASN A 1 84 ? -1.235 19.25 -7.219 1 89.88 84 ASN A N 1
ATOM 618 C CA . ASN A 1 84 ? -1.999 18.031 -7.012 1 89.88 84 ASN A CA 1
ATOM 619 C C . ASN A 1 84 ? -1.336 17.125 -5.977 1 89.88 84 ASN A C 1
ATOM 621 O O . ASN A 1 84 ? -1.958 16.188 -5.477 1 89.88 84 ASN A O 1
ATOM 625 N N . LEU A 1 85 ? -0.124 17.391 -5.762 1 89.56 85 LEU A N 1
ATOM 626 C CA . LEU A 1 85 ? 0.647 16.672 -4.758 1 89.56 85 LEU A CA 1
ATOM 627 C C . LEU A 1 85 ? 1.333 17.641 -3.799 1 89.56 85 LEU A C 1
ATOM 629 O O . LEU A 1 85 ? 2.508 17.969 -3.975 1 89.56 85 LEU A O 1
ATOM 633 N N . THR A 1 86 ? 0.596 17.906 -2.756 1 89.62 86 THR A N 1
ATOM 634 C CA . THR A 1 86 ? 0.975 19.062 -1.937 1 89.62 86 THR A CA 1
ATOM 635 C C . THR A 1 86 ? 2.143 18.703 -1.02 1 89.62 86 THR A C 1
ATOM 637 O O . THR A 1 86 ? 2.816 19.594 -0.493 1 89.62 86 THR A O 1
ATOM 640 N N . TYR A 1 87 ? 2.408 17.422 -0.79 1 88.44 87 TYR A N 1
ATOM 641 C CA . TYR A 1 87 ? 3.572 17.031 -0.007 1 88.44 87 TYR A CA 1
ATOM 642 C C . TYR A 1 87 ? 4.699 16.547 -0.914 1 88.44 87 TYR A C 1
ATOM 644 O O . TYR A 1 87 ? 5.715 16.031 -0.435 1 88.44 87 TYR A O 1
ATOM 652 N N . GLY A 1 88 ? 4.441 16.656 -2.223 1 86.06 88 GLY A N 1
ATOM 653 C CA . GLY A 1 88 ? 5.477 16.234 -3.156 1 86.06 88 GLY A CA 1
ATOM 654 C C . GLY A 1 88 ? 5.48 14.75 -3.43 1 86.06 88 GLY A C 1
ATOM 655 O O . GLY A 1 88 ? 4.48 14.07 -3.203 1 86.06 88 GLY A O 1
ATOM 656 N N . TYR A 1 89 ? 6.633 14.211 -3.91 1 84.06 89 TYR A N 1
ATOM 657 C CA . TYR A 1 89 ? 6.688 12.859 -4.461 1 84.06 89 TYR A CA 1
ATOM 658 C C . TYR A 1 89 ? 7.367 11.906 -3.492 1 84.06 89 TYR A C 1
ATOM 660 O O . TYR A 1 89 ? 7.621 10.742 -3.832 1 84.06 89 TYR A O 1
ATOM 668 N N . LYS A 1 90 ? 7.582 12.25 -2.309 1 82.25 90 LYS A N 1
ATOM 669 C CA . LYS A 1 90 ? 8.367 11.469 -1.355 1 82.25 90 LYS A CA 1
ATOM 670 C C . LYS A 1 90 ? 7.672 10.148 -1.027 1 82.25 90 LYS A C 1
ATOM 672 O O . LYS A 1 90 ? 8.336 9.141 -0.796 1 82.25 90 LYS A O 1
ATOM 677 N N . ARG A 1 91 ? 6.391 10.156 -1.081 1 88.5 91 ARG A N 1
ATOM 678 C CA . ARG A 1 91 ? 5.652 8.977 -0.651 1 88.5 91 ARG A CA 1
ATOM 679 C C . ARG A 1 91 ? 5.676 7.895 -1.726 1 88.5 91 ARG A C 1
ATOM 681 O O . ARG A 1 91 ? 5.289 6.754 -1.473 1 88.5 91 ARG A O 1
ATOM 688 N N . PHE A 1 92 ? 6.188 8.211 -2.91 1 85.38 92 PHE A N 1
ATOM 689 C CA . PHE A 1 92 ? 6.293 7.211 -3.963 1 85.38 92 PHE A CA 1
ATOM 690 C C . PHE A 1 92 ? 7.285 6.121 -3.576 1 85.38 92 PHE A C 1
ATOM 692 O O . PHE A 1 92 ? 7.121 4.961 -3.957 1 85.38 92 PHE A O 1
ATOM 699 N N . SER A 1 93 ? 8.289 6.547 -2.807 1 83 93 SER A N 1
ATOM 700 C CA . SER A 1 93 ? 9.258 5.562 -2.338 1 83 93 SER A CA 1
ATOM 701 C C . SER A 1 93 ? 8.609 4.551 -1.398 1 83 93 SER A C 1
ATOM 703 O O . SER A 1 93 ? 8.914 3.359 -1.451 1 83 93 SER A O 1
ATOM 705 N N . ILE A 1 94 ? 7.684 4.992 -0.588 1 85.94 94 ILE A N 1
ATOM 706 C CA . ILE A 1 94 ? 7.008 4.137 0.377 1 85.94 94 ILE A CA 1
ATOM 707 C C . ILE A 1 94 ? 6.051 3.191 -0.351 1 85.94 94 ILE A C 1
ATOM 709 O O . ILE A 1 94 ? 5.949 2.012 -0.004 1 85.94 94 ILE A O 1
ATOM 713 N N . LEU A 1 95 ? 5.398 3.74 -1.317 1 87.25 95 LEU A N 1
ATOM 714 C CA . LEU A 1 95 ? 4.5 2.906 -2.105 1 87.25 95 LEU A CA 1
ATOM 715 C C . LEU A 1 95 ? 5.266 1.786 -2.801 1 87.25 95 LEU A C 1
ATOM 717 O O . LEU A 1 95 ? 4.852 0.625 -2.76 1 87.25 95 LEU A O 1
ATOM 721 N N . SER A 1 96 ? 6.305 2.154 -3.422 1 84.38 96 SER A N 1
ATOM 722 C CA . SER A 1 96 ? 7.133 1.168 -4.109 1 84.38 96 SER A CA 1
ATOM 723 C C . SER A 1 96 ? 7.645 0.105 -3.141 1 84.38 96 SER A C 1
ATOM 725 O O . SER A 1 96 ? 7.613 -1.088 -3.449 1 84.38 96 SER A O 1
ATOM 727 N N . ALA A 1 97 ? 8.125 0.568 -2.02 1 86.12 97 ALA A N 1
ATOM 728 C CA . ALA A 1 97 ? 8.625 -0.354 -1.003 1 86.12 97 ALA A CA 1
ATOM 729 C C . ALA A 1 97 ? 7.527 -1.315 -0.55 1 86.12 97 ALA A C 1
ATOM 731 O O . ALA A 1 97 ? 7.781 -2.506 -0.347 1 86.12 97 ALA A O 1
ATOM 732 N N . PHE A 1 98 ? 6.395 -0.84 -0.436 1 89.38 98 PHE A N 1
ATOM 733 C CA . PHE A 1 98 ? 5.273 -1.66 0.006 1 89.38 98 PHE A CA 1
ATOM 734 C C . PHE A 1 98 ? 4.93 -2.715 -1.039 1 89.38 98 PHE A C 1
ATOM 736 O O . PHE A 1 98 ? 4.789 -3.895 -0.714 1 89.38 98 PHE A O 1
ATOM 743 N N . VAL A 1 99 ? 4.762 -2.273 -2.268 1 87.12 99 VAL A N 1
ATOM 744 C CA . VAL A 1 99 ? 4.414 -3.176 -3.359 1 87.12 99 VAL A CA 1
ATOM 745 C C . VAL A 1 99 ? 5.48 -4.262 -3.492 1 87.12 99 VAL A C 1
ATOM 747 O O . VAL A 1 99 ? 5.156 -5.449 -3.58 1 87.12 99 VAL A O 1
ATOM 750 N N . THR A 1 100 ? 6.688 -3.842 -3.43 1 85.31 100 THR A N 1
ATOM 751 C CA . THR A 1 100 ? 7.801 -4.773 -3.566 1 85.31 100 THR A CA 1
ATOM 752 C C . THR A 1 100 ? 7.789 -5.797 -2.434 1 85.31 100 THR A C 1
ATOM 754 O O . THR A 1 100 ? 7.898 -7 -2.676 1 85.31 100 THR A O 1
ATOM 757 N N . SER A 1 101 ? 7.648 -5.305 -1.235 1 89.25 101 SER A N 1
ATOM 758 C CA . SER A 1 101 ? 7.648 -6.195 -0.079 1 89.25 101 SER A CA 1
ATOM 759 C C . SER A 1 101 ? 6.477 -7.168 -0.132 1 89.25 101 SER A C 1
ATOM 761 O O . SER A 1 101 ? 6.609 -8.336 0.246 1 89.25 101 SER A O 1
ATOM 763 N N . LEU A 1 102 ? 5.43 -6.668 -0.577 1 87.75 102 LEU A N 1
ATOM 764 C CA . LEU A 1 102 ? 4.25 -7.52 -0.682 1 87.75 102 LEU A CA 1
ATOM 765 C C . LEU A 1 102 ? 4.465 -8.617 -1.716 1 87.75 102 LEU A C 1
ATOM 767 O O . LEU A 1 102 ? 4.16 -9.789 -1.46 1 87.75 102 LEU A O 1
ATOM 771 N N . ILE A 1 103 ? 4.945 -8.25 -2.82 1 84.12 103 ILE A N 1
ATOM 772 C CA . ILE A 1 103 ? 5.207 -9.211 -3.887 1 84.12 103 ILE A CA 1
ATOM 773 C C . ILE A 1 103 ? 6.207 -10.258 -3.406 1 84.12 103 ILE A C 1
ATOM 775 O O . ILE A 1 103 ? 6.004 -11.453 -3.613 1 84.12 103 ILE A O 1
ATOM 779 N N . LEU A 1 104 ? 7.262 -9.797 -2.785 1 88.75 104 LEU A N 1
ATOM 780 C CA . LEU A 1 104 ? 8.273 -10.711 -2.268 1 88.75 104 LEU A CA 1
ATOM 781 C C . LEU A 1 104 ? 7.676 -11.664 -1.238 1 88.75 104 LEU A C 1
ATOM 783 O O . LEU A 1 104 ? 7.934 -12.867 -1.274 1 88.75 104 LEU A O 1
ATOM 787 N N . THR A 1 105 ? 6.922 -11.141 -0.385 1 90.12 105 THR A N 1
ATOM 788 C CA . THR A 1 105 ? 6.32 -11.945 0.672 1 90.12 105 THR A CA 1
ATOM 789 C C . THR A 1 105 ? 5.383 -12.992 0.085 1 90.12 105 THR A C 1
ATOM 791 O O . THR A 1 105 ? 5.496 -14.18 0.399 1 90.12 105 THR A O 1
ATOM 794 N N . LEU A 1 106 ? 4.516 -12.578 -0.799 1 83.88 106 LEU A N 1
ATOM 795 C CA . LEU A 1 106 ? 3.543 -13.492 -1.391 1 83.88 106 LEU A CA 1
ATOM 796 C C . LEU A 1 106 ? 4.238 -14.562 -2.223 1 83.88 106 LEU A C 1
ATOM 798 O O . LEU A 1 106 ? 3.902 -15.75 -2.131 1 83.88 106 LEU A O 1
ATOM 802 N N . SER A 1 107 ? 5.141 -14.164 -3.043 1 85.94 107 SER A N 1
ATOM 803 C CA . SER A 1 107 ? 5.848 -15.125 -3.883 1 85.94 107 SER A CA 1
ATOM 804 C C . SER A 1 107 ? 6.617 -16.141 -3.037 1 85.94 107 SER A C 1
ATOM 806 O O . SER A 1 107 ? 6.625 -17.328 -3.344 1 85.94 107 SER A O 1
ATOM 808 N N . ALA A 1 108 ? 7.289 -15.602 -1.984 1 91.44 108 ALA A N 1
ATOM 809 C CA . ALA A 1 108 ? 8.055 -16.5 -1.113 1 91.44 108 ALA A CA 1
ATOM 810 C C . ALA A 1 108 ? 7.141 -17.516 -0.432 1 91.44 108 ALA A C 1
ATOM 812 O O . ALA A 1 108 ? 7.512 -18.672 -0.269 1 91.44 108 ALA A O 1
ATOM 813 N N . ILE A 1 109 ? 6 -17.125 -0.052 1 86.31 109 ILE A N 1
ATOM 814 C CA . ILE A 1 109 ? 5.047 -18.016 0.586 1 86.31 109 ILE A CA 1
ATOM 815 C C . ILE A 1 109 ? 4.59 -19.078 -0.414 1 86.31 109 ILE A C 1
ATOM 817 O O . ILE A 1 109 ? 4.609 -20.281 -0.111 1 86.31 109 ILE A O 1
ATOM 821 N N . VAL A 1 110 ? 4.176 -18.688 -1.576 1 81.31 110 VAL A N 1
ATOM 822 C CA . VAL A 1 110 ? 3.676 -19.578 -2.607 1 81.31 110 VAL A CA 1
ATOM 823 C C . VAL A 1 110 ? 4.773 -20.562 -3.008 1 81.31 110 VAL A C 1
ATOM 825 O O . VAL A 1 110 ? 4.543 -21.781 -3.078 1 81.31 110 VAL A O 1
ATOM 828 N N . LEU A 1 111 ? 5.953 -20.062 -3.279 1 87 111 LEU A N 1
ATOM 829 C CA . LEU A 1 111 ? 7.059 -20.906 -3.715 1 87 111 LEU A CA 1
ATOM 830 C C . LEU A 1 111 ? 7.48 -21.859 -2.605 1 87 111 LEU A C 1
ATOM 832 O O . LEU A 1 111 ? 7.914 -22.984 -2.877 1 87 111 LEU A O 1
ATOM 836 N N . SER A 1 112 ? 7.406 -21.391 -1.354 1 91.19 112 SER A N 1
ATOM 837 C CA . SER A 1 112 ? 7.672 -22.297 -0.237 1 91.19 112 SER A CA 1
ATOM 838 C C . SER A 1 112 ? 6.691 -23.453 -0.215 1 91.19 112 SER A C 1
ATOM 840 O O . SER A 1 112 ? 7.074 -24.594 0.053 1 91.19 112 SER A O 1
ATOM 842 N N . TYR A 1 113 ? 5.508 -23.172 -0.468 1 82.06 113 TYR A N 1
ATOM 843 C CA . TYR A 1 113 ? 4.477 -24.203 -0.518 1 82.06 113 TYR A CA 1
ATOM 844 C C . TYR A 1 113 ? 4.824 -25.266 -1.554 1 82.06 113 TYR A C 1
ATOM 846 O O . TYR A 1 113 ? 4.824 -26.453 -1.249 1 82.06 113 TYR A O 1
ATOM 854 N N . PHE A 1 114 ? 5.117 -24.875 -2.758 1 82.19 114 PHE A N 1
ATOM 855 C CA . PHE A 1 114 ? 5.465 -25.812 -3.818 1 82.19 114 PHE A CA 1
ATOM 856 C C . PHE A 1 114 ? 6.77 -26.531 -3.494 1 82.19 114 PHE A C 1
ATOM 858 O O . PHE A 1 114 ? 6.91 -27.734 -3.764 1 82.19 114 PHE A O 1
ATOM 865 N N . SER A 1 115 ? 7.699 -25.766 -2.918 1 91.81 115 SER A N 1
ATOM 866 C CA . SER A 1 115 ? 8.992 -26.359 -2.578 1 91.81 115 SER A CA 1
ATOM 867 C C . SER A 1 115 ? 8.844 -27.438 -1.509 1 91.81 115 SER A C 1
ATOM 869 O O . SER A 1 115 ? 9.547 -28.453 -1.539 1 91.81 115 SER A O 1
ATOM 871 N N . PHE A 1 116 ? 8 -27.203 -0.594 1 89.62 116 PHE A N 1
ATOM 872 C CA . PHE A 1 116 ? 7.738 -28.219 0.423 1 89.62 116 PHE A CA 1
ATOM 873 C C . PHE A 1 116 ? 7.203 -29.5 -0.211 1 89.62 116 PHE A C 1
ATOM 875 O O . PHE A 1 116 ? 7.578 -30.609 0.191 1 89.62 116 PHE A O 1
ATOM 882 N N . GLY A 1 117 ? 6.297 -29.422 -1.121 1 88.06 117 GLY A N 1
ATOM 883 C CA . GLY A 1 117 ? 5.797 -30.578 -1.846 1 88.06 117 GLY A CA 1
ATOM 884 C C . GLY A 1 117 ? 6.883 -31.344 -2.584 1 88.06 117 GLY A C 1
ATOM 885 O O . GLY A 1 117 ? 6.938 -32.562 -2.529 1 88.06 117 GLY A O 1
ATOM 886 N N . LYS A 1 118 ? 7.746 -30.641 -3.209 1 92.06 118 LYS A N 1
ATOM 887 C CA . LYS A 1 118 ? 8.805 -31.234 -4.016 1 92.06 118 LYS A CA 1
ATOM 888 C C . LYS A 1 118 ? 9.898 -31.828 -3.133 1 92.06 118 LYS A C 1
ATOM 890 O O . LYS A 1 118 ? 10.719 -32.625 -3.598 1 92.06 118 LYS A O 1
ATOM 895 N N . LEU A 1 119 ? 9.938 -31.359 -1.916 1 92.38 119 LEU A N 1
ATOM 896 C CA . LEU A 1 119 ? 10.891 -31.953 -0.985 1 92.38 119 LEU A CA 1
ATOM 897 C C . LEU A 1 119 ? 10.531 -33.406 -0.676 1 92.38 119 LEU A C 1
ATOM 899 O O . LEU A 1 119 ? 11.422 -34.25 -0.518 1 92.38 119 LEU A O 1
ATOM 903 N N . TRP A 1 120 ? 9.266 -33.688 -0.609 1 90.5 120 TRP A N 1
ATOM 904 C CA . TRP A 1 120 ? 8.773 -35.031 -0.302 1 90.5 120 TRP A CA 1
ATOM 905 C C . TRP A 1 120 ? 8.68 -35.875 -1.565 1 90.5 120 TRP A C 1
ATOM 907 O O . TRP A 1 120 ? 8.75 -37.125 -1.499 1 90.5 120 TRP A O 1
ATOM 917 N N . ASN A 1 121 ? 8.453 -35.25 -2.695 1 91.62 121 ASN A N 1
ATOM 918 C CA . ASN A 1 121 ? 8.43 -35.906 -3.998 1 91.62 121 ASN A CA 1
ATOM 919 C C . ASN A 1 121 ? 9.312 -35.188 -5.008 1 91.62 121 ASN A C 1
ATOM 921 O O . ASN A 1 121 ? 8.805 -34.531 -5.922 1 91.62 121 ASN A O 1
ATOM 925 N N . PRO A 1 122 ? 10.547 -35.5 -4.828 1 92.19 122 PRO A N 1
ATOM 926 C CA . PRO A 1 122 ? 11.484 -34.75 -5.684 1 92.19 122 PRO A CA 1
ATOM 927 C C . PRO A 1 122 ? 11.258 -35.031 -7.172 1 92.19 122 PRO A C 1
ATOM 929 O O . PRO A 1 122 ? 10.945 -36.156 -7.562 1 92.19 122 PRO A O 1
ATOM 932 N N . GLU A 1 123 ? 11.297 -33.969 -7.887 1 91.56 123 GLU A N 1
ATOM 933 C CA . GLU A 1 123 ? 11.141 -34.031 -9.336 1 91.56 123 GLU A CA 1
ATOM 934 C C . GLU A 1 123 ? 12.445 -33.688 -10.055 1 91.56 123 GLU A C 1
ATOM 936 O O . GLU A 1 123 ? 13.188 -32.812 -9.609 1 91.56 123 GLU A O 1
ATOM 941 N N . PRO A 1 124 ? 12.602 -34.469 -11.102 1 92.31 124 PRO A N 1
ATOM 942 C CA . PRO A 1 124 ? 13.805 -34.125 -11.859 1 92.31 124 PRO A CA 1
ATOM 943 C C . PRO A 1 124 ? 13.766 -32.719 -12.461 1 92.31 124 PRO A C 1
ATOM 945 O O . PRO A 1 124 ? 12.688 -32.188 -12.664 1 92.31 124 PRO A O 1
ATOM 948 N N . MET A 1 125 ? 15 -32.156 -12.586 1 92.88 125 MET A N 1
ATOM 949 C CA . MET A 1 125 ? 15.148 -30.844 -13.219 1 92.88 125 MET A CA 1
ATOM 950 C C . MET A 1 125 ? 16.188 -30.891 -14.336 1 92.88 125 MET A C 1
ATOM 952 O O . MET A 1 125 ? 16.938 -31.875 -14.445 1 92.88 125 MET A O 1
ATOM 956 N N . GLU A 1 126 ? 16.125 -29.938 -15.203 1 94.94 126 GLU A N 1
ATOM 957 C CA . GLU A 1 126 ? 17.141 -29.828 -16.25 1 94.94 126 GLU A CA 1
ATOM 958 C C . GLU A 1 126 ? 18.438 -29.234 -15.688 1 94.94 126 GLU A C 1
ATOM 960 O O . GLU A 1 126 ? 18.656 -28.016 -15.742 1 94.94 126 GLU A O 1
ATOM 965 N N . VAL A 1 127 ? 19.281 -30.078 -15.305 1 95.19 127 VAL A N 1
ATOM 966 C CA . VAL A 1 127 ? 20.469 -29.703 -14.539 1 95.19 127 VAL A CA 1
ATOM 967 C C . VAL A 1 127 ? 21.359 -28.812 -15.375 1 95.19 127 VAL A C 1
ATOM 969 O O . VAL A 1 127 ? 21.906 -27.828 -14.867 1 95.19 127 VAL A O 1
ATOM 972 N N . ASN A 1 128 ? 21.531 -29.109 -16.594 1 95.38 128 ASN A N 1
ATOM 973 C CA . ASN A 1 128 ? 22.406 -28.297 -17.453 1 95.38 128 ASN A CA 1
ATOM 974 C C . ASN A 1 128 ? 21.891 -26.875 -17.578 1 95.38 128 ASN A C 1
ATOM 976 O O . ASN A 1 128 ? 22.688 -25.922 -17.578 1 95.38 128 ASN A O 1
ATOM 980 N N . GLY A 1 129 ? 20.609 -26.766 -17.75 1 95.56 129 GLY A N 1
ATOM 981 C CA . GLY A 1 129 ? 20.016 -25.438 -17.812 1 95.56 129 GLY A CA 1
ATOM 982 C C . GLY A 1 129 ? 20.234 -24.641 -16.531 1 95.56 129 GLY A C 1
ATOM 983 O O . GLY A 1 129 ? 20.562 -23.453 -16.594 1 95.56 129 GLY A O 1
ATOM 984 N N . VAL A 1 130 ? 20.062 -25.344 -15.453 1 96.06 130 VAL A N 1
ATOM 985 C CA . VAL A 1 130 ? 20.234 -24.688 -14.156 1 96.06 130 VAL A CA 1
ATOM 986 C C . VAL A 1 130 ? 21.688 -24.25 -13.992 1 96.06 130 VAL A C 1
ATOM 988 O O . VAL A 1 130 ? 21.953 -23.156 -13.508 1 96.06 130 VAL A O 1
ATOM 991 N N . LEU A 1 131 ? 22.594 -25.109 -14.398 1 96.38 131 LEU A N 1
ATOM 992 C CA . LEU A 1 131 ? 24.016 -24.781 -14.312 1 96.38 131 LEU A CA 1
ATOM 993 C C . LEU A 1 131 ? 24.359 -23.594 -15.195 1 96.38 131 LEU A C 1
ATOM 995 O O . LEU A 1 131 ? 25.141 -22.719 -14.797 1 96.38 131 LEU A O 1
ATOM 999 N N . GLY A 1 132 ? 23.828 -23.594 -16.359 1 95.88 132 GLY A N 1
ATOM 1000 C CA . GLY A 1 132 ? 24.031 -22.438 -17.234 1 95.88 132 GLY A CA 1
ATOM 1001 C C . GLY A 1 132 ? 23.562 -21.141 -16.625 1 95.88 132 GLY A C 1
ATOM 1002 O O . GLY A 1 132 ? 24.281 -20.125 -16.656 1 95.88 132 GLY A O 1
ATOM 1003 N N . LEU A 1 133 ? 22.391 -21.156 -16.047 1 95.44 133 LEU A N 1
ATOM 1004 C CA . LEU A 1 133 ? 21.844 -19.984 -15.398 1 95.44 133 LEU A CA 1
ATOM 1005 C C . LEU A 1 133 ? 22.688 -19.562 -14.203 1 95.44 133 LEU A C 1
ATOM 1007 O O . LEU A 1 133 ? 22.891 -18.375 -13.953 1 95.44 133 LEU A O 1
ATOM 1011 N N . ALA A 1 134 ? 23.141 -20.531 -13.484 1 96.31 134 ALA A N 1
ATOM 1012 C CA . ALA A 1 134 ? 23.938 -20.266 -12.297 1 96.31 134 ALA A CA 1
ATOM 1013 C C . ALA A 1 134 ? 25.25 -19.562 -12.68 1 96.31 134 ALA A C 1
ATOM 1015 O O . ALA A 1 134 ? 25.672 -18.625 -12.008 1 96.31 134 ALA A O 1
ATOM 1016 N N . VAL A 1 135 ? 25.859 -20.078 -13.695 1 95.75 135 VAL A N 1
ATOM 1017 C CA . VAL A 1 135 ? 27.109 -19.453 -14.164 1 95.75 135 VAL A CA 1
ATOM 1018 C C . VAL A 1 135 ? 26.828 -18.016 -14.602 1 95.75 135 VAL A C 1
ATOM 1020 O O . VAL A 1 135 ? 27.562 -17.109 -14.234 1 95.75 135 VAL A O 1
ATOM 1023 N N . LEU A 1 136 ? 25.797 -17.875 -15.367 1 94.38 136 LEU A N 1
ATOM 1024 C CA . LEU A 1 136 ? 25.438 -16.547 -15.836 1 94.38 136 LEU A CA 1
ATOM 1025 C C . LEU A 1 136 ? 25.125 -15.617 -14.672 1 94.38 136 LEU A C 1
ATOM 1027 O O . LEU A 1 136 ? 25.594 -14.477 -14.641 1 94.38 136 LEU A O 1
ATOM 1031 N N . GLY A 1 137 ? 24.328 -16.062 -13.75 1 92.12 137 GLY A N 1
ATOM 1032 C CA . GLY A 1 137 ? 24 -15.273 -12.578 1 92.12 137 GLY A CA 1
ATOM 1033 C C . GLY A 1 137 ? 25.203 -14.883 -11.758 1 92.12 137 GLY A C 1
ATOM 1034 O O . GLY A 1 137 ? 25.328 -13.742 -11.32 1 92.12 137 GLY A O 1
ATOM 1035 N N . PHE A 1 138 ? 26.062 -15.82 -11.57 1 92.94 138 PHE A N 1
ATOM 1036 C CA . PHE A 1 138 ? 27.297 -15.578 -10.828 1 92.94 138 PHE A CA 1
ATOM 1037 C C . PHE A 1 138 ? 28.141 -14.523 -11.516 1 92.94 138 PHE A C 1
ATOM 1039 O O . PHE A 1 138 ? 28.656 -13.609 -10.867 1 92.94 138 PHE A O 1
ATOM 1046 N N . LEU A 1 139 ? 28.203 -14.594 -12.781 1 91.88 139 LEU A N 1
ATOM 1047 C CA . LEU A 1 139 ? 29.031 -13.672 -13.555 1 91.88 139 LEU A CA 1
ATOM 1048 C C . LEU A 1 139 ? 28.406 -12.281 -13.586 1 91.88 139 LEU A C 1
ATOM 1050 O O . LEU A 1 139 ? 29.094 -11.281 -13.383 1 91.88 139 LEU A O 1
ATOM 1054 N N . VAL A 1 140 ? 27.156 -12.219 -13.891 1 87.62 140 VAL A N 1
ATOM 1055 C CA . VAL A 1 140 ? 26.469 -10.938 -14.016 1 87.62 140 VAL A CA 1
ATOM 1056 C C . VAL A 1 140 ? 26.516 -10.203 -12.68 1 87.62 140 VAL A C 1
ATOM 1058 O O . VAL A 1 140 ? 26.859 -9.023 -12.625 1 87.62 140 VAL A O 1
ATOM 1061 N N . ASN A 1 141 ? 26.188 -10.852 -11.594 1 86.31 141 ASN A N 1
ATOM 1062 C CA . ASN A 1 141 ? 26.188 -10.227 -10.281 1 86.31 141 ASN A CA 1
ATOM 1063 C C . ASN A 1 141 ? 27.609 -9.953 -9.797 1 86.31 141 ASN A C 1
ATOM 1065 O O . ASN A 1 141 ? 27.875 -8.93 -9.156 1 86.31 141 ASN A O 1
ATOM 1069 N N . GLY A 1 142 ? 28.469 -10.859 -10.117 1 87.38 142 GLY A N 1
ATOM 1070 C CA . GLY A 1 142 ? 29.875 -10.641 -9.781 1 87.38 142 GLY A CA 1
ATOM 1071 C C . GLY A 1 142 ? 30.469 -9.43 -10.477 1 87.38 142 GLY A C 1
ATOM 1072 O O . GLY A 1 142 ? 31.172 -8.633 -9.852 1 87.38 142 GLY A O 1
ATOM 1073 N N . PHE A 1 143 ? 30.125 -9.367 -11.734 1 84.94 143 PHE A N 1
ATOM 1074 C CA . PHE A 1 143 ? 30.578 -8.211 -12.508 1 84.94 143 PHE A CA 1
ATOM 1075 C C . PHE A 1 143 ? 30.031 -6.918 -11.93 1 84.94 143 PHE A C 1
ATOM 1077 O O . PHE A 1 143 ? 30.75 -5.93 -11.789 1 84.94 143 PHE A O 1
ATOM 1084 N N . GLY A 1 144 ? 28.797 -6.883 -11.641 1 79.62 144 GLY A N 1
ATOM 1085 C CA . GLY A 1 144 ? 28.203 -5.711 -11.023 1 79.62 144 GLY A CA 1
ATOM 1086 C C . GLY A 1 144 ? 28.828 -5.348 -9.688 1 79.62 144 GLY A C 1
ATOM 1087 O O . GLY A 1 144 ? 29.062 -4.172 -9.406 1 79.62 144 GLY A O 1
ATOM 1088 N N . PHE A 1 145 ? 29.031 -6.324 -8.883 1 80.12 145 PHE A N 1
ATOM 1089 C CA . PHE A 1 145 ? 29.656 -6.141 -7.574 1 80.12 145 PHE A CA 1
ATOM 1090 C C . PHE A 1 145 ? 31.031 -5.496 -7.711 1 80.12 145 PHE A C 1
ATOM 1092 O O . PHE A 1 145 ? 31.375 -4.582 -6.957 1 80.12 145 PHE A O 1
ATOM 1099 N N . LEU A 1 146 ? 31.75 -5.918 -8.727 1 82.44 146 LEU A N 1
ATOM 1100 C CA . LEU A 1 146 ? 33.125 -5.438 -8.906 1 82.44 146 LEU A CA 1
ATOM 1101 C C . LEU A 1 146 ? 33.125 -4.043 -9.523 1 82.44 146 LEU A C 1
ATOM 1103 O O . LEU A 1 146 ? 34.031 -3.258 -9.273 1 82.44 146 LEU A O 1
ATOM 1107 N N . LYS A 1 147 ? 32.094 -3.736 -10.273 1 77.62 147 LYS A N 1
ATOM 1108 C CA . LYS A 1 147 ? 32.031 -2.447 -10.961 1 77.62 147 LYS A CA 1
ATOM 1109 C C . LYS A 1 147 ? 31.641 -1.33 -9.992 1 77.62 147 LYS A C 1
ATOM 1111 O O . LYS A 1 147 ? 32.031 -0.177 -10.188 1 77.62 147 LYS A O 1
ATOM 1116 N N . LEU A 1 148 ? 30.797 -1.684 -9.109 1 73.81 148 LEU A N 1
ATOM 1117 C CA . LEU A 1 148 ? 30.359 -0.655 -8.172 1 73.81 148 LEU A CA 1
ATOM 1118 C C . LEU A 1 148 ? 31.453 -0.338 -7.16 1 73.81 148 LEU A C 1
ATOM 1120 O O . LEU A 1 148 ? 32.188 -1.233 -6.727 1 73.81 148 LEU A O 1
ATOM 1124 N N . ASN A 1 149 ? 31.562 0.984 -7.059 1 64.62 149 ASN A N 1
ATOM 1125 C CA . ASN A 1 149 ? 32.594 1.463 -6.172 1 64.62 149 ASN A CA 1
ATOM 1126 C C . ASN A 1 149 ? 32.281 1.203 -4.707 1 64.62 149 ASN A C 1
ATOM 1128 O O . ASN A 1 149 ? 31.219 1.627 -4.223 1 64.62 149 ASN A O 1
ATOM 1132 N N . ALA A 1 150 ? 33.094 0.439 -4.051 1 64 150 ALA A N 1
ATOM 1133 C CA . ALA A 1 150 ? 32.906 0.141 -2.633 1 64 150 ALA A CA 1
ATOM 1134 C C . ALA A 1 150 ? 32.969 1.415 -1.795 1 64 150 ALA A C 1
ATOM 1136 O O . ALA A 1 150 ? 32.438 1.449 -0.675 1 64 150 ALA A O 1
ATOM 1137 N N . THR A 1 151 ? 33.531 2.381 -2.395 1 54.19 151 THR A N 1
ATOM 1138 C CA . THR A 1 151 ? 33.719 3.621 -1.644 1 54.19 151 THR A CA 1
ATOM 1139 C C . THR A 1 151 ? 32.656 4.645 -2.049 1 54.19 151 THR A C 1
ATOM 1141 O O . THR A 1 151 ? 32.75 5.82 -1.691 1 54.19 151 THR A O 1
ATOM 1144 N N . GLY A 1 152 ? 31.828 4.18 -2.807 1 55.25 152 GLY A N 1
ATOM 1145 C CA . GLY A 1 152 ? 30.828 5.133 -3.256 1 55.25 152 GLY A CA 1
ATOM 1146 C C . GLY A 1 152 ? 29.828 5.5 -2.176 1 55.25 152 GLY A C 1
ATOM 1147 O O . GLY A 1 152 ? 30.078 5.27 -0.99 1 55.25 152 GLY A O 1
ATOM 1148 N N . GLY A 1 153 ? 28.859 6.285 -2.434 1 57.5 153 GLY A N 1
ATOM 1149 C CA . GLY A 1 153 ? 27.812 6.723 -1.513 1 57.5 153 GLY A CA 1
ATOM 1150 C C . GLY A 1 153 ? 27.016 5.574 -0.934 1 57.5 153 GLY A C 1
ATOM 1151 O O . GLY A 1 153 ? 27.219 4.418 -1.298 1 57.5 153 GLY A O 1
ATOM 1152 N N . TRP A 1 154 ? 26.438 5.805 0.197 1 51.62 154 TRP A N 1
ATOM 1153 C CA . TRP A 1 154 ? 25.625 4.836 0.932 1 51.62 154 TRP A CA 1
ATOM 1154 C C . TRP A 1 154 ? 24.75 4.031 -0.016 1 51.62 154 TRP A C 1
ATOM 1156 O O . TRP A 1 154 ? 24.578 2.82 0.159 1 51.62 154 TRP A O 1
ATOM 1166 N N . ASN A 1 155 ? 24.266 4.727 -1.021 1 62.5 155 ASN A N 1
ATOM 1167 C CA . ASN A 1 155 ? 23.406 4.059 -1.991 1 62.5 155 ASN A CA 1
ATOM 1168 C C . ASN A 1 155 ? 24.172 3.008 -2.789 1 62.5 155 ASN A C 1
ATOM 1170 O O . ASN A 1 155 ? 23.656 1.912 -3.029 1 62.5 155 ASN A O 1
ATOM 1174 N N . GLU A 1 156 ? 25.406 3.336 -2.996 1 63.34 156 GLU A N 1
ATOM 1175 C CA . GLU A 1 156 ? 26.203 2.408 -3.787 1 63.34 156 GLU A CA 1
ATOM 1176 C C . GLU A 1 156 ? 26.641 1.204 -2.955 1 63.34 156 GLU A C 1
ATOM 1178 O O . GLU A 1 156 ? 26.672 0.077 -3.455 1 63.34 156 GLU A O 1
ATOM 1183 N N . LYS A 1 157 ? 26.922 1.451 -1.696 1 67.12 157 LYS A N 1
ATOM 1184 C CA . LYS A 1 157 ? 27.297 0.373 -0.792 1 67.12 157 LYS A CA 1
ATOM 1185 C C . LYS A 1 157 ? 26.156 -0.615 -0.59 1 67.12 157 LYS A C 1
ATOM 1187 O O . LYS A 1 157 ? 26.375 -1.828 -0.564 1 67.12 157 LYS A O 1
ATOM 1192 N N . SER A 1 158 ? 25.016 -0.132 -0.503 1 72.06 158 SER A N 1
ATOM 1193 C CA . SER A 1 158 ? 23.844 -0.981 -0.331 1 72.06 158 SER A CA 1
ATOM 1194 C C . SER A 1 158 ? 23.609 -1.852 -1.561 1 72.06 158 SER A C 1
ATOM 1196 O O . SER A 1 158 ? 23.297 -3.037 -1.438 1 72.06 158 SER A O 1
ATOM 1198 N N . VAL A 1 159 ? 23.812 -1.245 -2.629 1 71.69 159 VAL A N 1
ATOM 1199 C CA . VAL A 1 159 ? 23.625 -1.981 -3.873 1 71.69 159 VAL A CA 1
ATOM 1200 C C . VAL A 1 159 ? 24.703 -3.049 -4.012 1 71.69 159 VAL A C 1
ATOM 1202 O O . VAL A 1 159 ? 24.422 -4.168 -4.457 1 71.69 159 VAL A O 1
ATOM 1205 N N . ARG A 1 160 ? 25.875 -2.652 -3.594 1 74.25 160 ARG A N 1
ATOM 1206 C CA . ARG A 1 160 ? 26.984 -3.596 -3.656 1 74.25 160 ARG A CA 1
ATOM 1207 C C . ARG A 1 160 ? 26.734 -4.809 -2.768 1 74.25 160 ARG A C 1
ATOM 1209 O O . ARG A 1 160 ? 27 -5.941 -3.164 1 74.25 160 ARG A O 1
ATOM 1216 N N . LEU A 1 161 ? 26.266 -4.633 -1.625 1 75.81 161 LEU A N 1
ATOM 1217 C CA . LEU A 1 161 ? 25.953 -5.719 -0.704 1 75.81 161 LEU A CA 1
ATOM 1218 C C . LEU A 1 161 ? 24.844 -6.605 -1.266 1 75.81 161 LEU A C 1
ATOM 1220 O O . LEU A 1 161 ? 24.875 -7.828 -1.111 1 75.81 161 LEU A O 1
ATOM 1224 N N . HIS A 1 162 ? 23.891 -5.953 -1.847 1 76.75 162 HIS A N 1
ATOM 1225 C CA . HIS A 1 162 ? 22.812 -6.695 -2.488 1 76.75 162 HIS A CA 1
ATOM 1226 C C . HIS A 1 162 ? 23.344 -7.613 -3.58 1 76.75 162 HIS A C 1
ATOM 1228 O O . HIS A 1 162 ? 22.984 -8.789 -3.645 1 76.75 162 HIS A O 1
ATOM 1234 N N . LEU A 1 163 ? 24.281 -7.035 -4.336 1 78.06 163 LEU A N 1
ATOM 1235 C CA . LEU A 1 163 ? 24.875 -7.82 -5.414 1 78.06 163 LEU A CA 1
ATOM 1236 C C . LEU A 1 163 ? 25.703 -8.977 -4.855 1 78.06 163 LEU A C 1
ATOM 1238 O O . LEU A 1 163 ? 25.719 -10.062 -5.434 1 78.06 163 LEU A O 1
ATOM 1242 N N . LEU A 1 164 ? 26.344 -8.773 -3.74 1 82.62 164 LEU A N 1
ATOM 1243 C CA . LEU A 1 164 ? 27.109 -9.836 -3.092 1 82.62 164 LEU A CA 1
ATOM 1244 C C . LEU A 1 164 ? 26.188 -10.969 -2.643 1 82.62 164 LEU A C 1
ATOM 1246 O O . LEU A 1 164 ? 26.516 -12.148 -2.822 1 82.62 164 LEU A O 1
ATOM 1250 N N . GLU A 1 165 ? 25.141 -10.602 -2.041 1 84.31 165 GLU A N 1
ATOM 1251 C CA . GLU A 1 165 ? 24.156 -11.602 -1.619 1 84.31 165 GLU A CA 1
ATOM 1252 C C . GLU A 1 165 ? 23.656 -12.406 -2.809 1 84.31 165 GLU A C 1
ATOM 1254 O O . GLU A 1 165 ? 23.484 -13.625 -2.709 1 84.31 165 GLU A O 1
ATOM 1259 N N . ASP A 1 166 ? 23.5 -11.727 -3.879 1 87.81 166 ASP A N 1
ATOM 1260 C CA . ASP A 1 166 ? 23.062 -12.406 -5.094 1 87.81 166 ASP A CA 1
ATOM 1261 C C . ASP A 1 166 ? 24.141 -13.359 -5.609 1 87.81 166 ASP A C 1
ATOM 1263 O O . ASP A 1 166 ? 23.844 -14.469 -6.059 1 87.81 166 ASP A O 1
ATOM 1267 N N . VAL A 1 167 ? 25.359 -12.906 -5.539 1 89.31 167 VAL A N 1
ATOM 1268 C CA . VAL A 1 167 ? 26.484 -13.75 -5.957 1 89.31 167 VAL A CA 1
ATOM 1269 C C . VAL A 1 167 ? 26.516 -15.023 -5.109 1 89.31 167 VAL A C 1
ATOM 1271 O O . VAL A 1 167 ? 26.672 -16.125 -5.641 1 89.31 167 VAL A O 1
ATOM 1274 N N . LEU A 1 168 ? 26.344 -14.891 -3.859 1 89.56 168 LEU A N 1
ATOM 1275 C CA . LEU A 1 168 ? 26.359 -16.031 -2.945 1 89.56 168 LEU A CA 1
ATOM 1276 C C . LEU A 1 168 ? 25.203 -16.984 -3.244 1 89.56 168 LEU A C 1
ATOM 1278 O O . LEU A 1 168 ? 25.375 -18.203 -3.205 1 89.56 168 LEU A O 1
ATOM 1282 N N . GLY A 1 169 ? 24.094 -16.438 -3.529 1 91.06 169 GLY A N 1
ATOM 1283 C CA . GLY A 1 169 ? 22.953 -17.25 -3.92 1 91.06 169 GLY A CA 1
ATOM 1284 C C . GLY A 1 169 ? 23.219 -18.094 -5.156 1 91.06 169 GLY A C 1
ATOM 1285 O O . GLY A 1 169 ? 22.938 -19.281 -5.172 1 91.06 169 GLY A O 1
ATOM 1286 N N . TRP A 1 170 ? 23.844 -17.484 -6.129 1 93.75 170 TRP A N 1
ATOM 1287 C CA . TRP A 1 170 ? 24.125 -18.188 -7.375 1 93.75 170 TRP A CA 1
ATOM 1288 C C . TRP A 1 170 ? 25.25 -19.203 -7.188 1 93.75 170 TRP A C 1
ATOM 1290 O O . TRP A 1 170 ? 25.281 -20.234 -7.852 1 93.75 170 TRP A O 1
ATOM 1300 N N . ALA A 1 171 ? 26.156 -18.891 -6.25 1 94.75 171 ALA A N 1
ATOM 1301 C CA . ALA A 1 171 ? 27.203 -19.859 -5.91 1 94.75 171 ALA A CA 1
ATOM 1302 C C . ALA A 1 171 ? 26.594 -21.141 -5.344 1 94.75 171 ALA A C 1
ATOM 1304 O O . ALA A 1 171 ? 27.016 -22.234 -5.691 1 94.75 171 ALA A O 1
ATOM 1305 N N . LEU A 1 172 ? 25.609 -20.984 -4.535 1 94.62 172 LEU A N 1
ATOM 1306 C CA . LEU A 1 172 ? 24.938 -22.141 -3.945 1 94.62 172 LEU A CA 1
ATOM 1307 C C . LEU A 1 172 ? 24.188 -22.938 -5.012 1 94.62 172 LEU A C 1
ATOM 1309 O O . LEU A 1 172 ? 24.188 -24.172 -4.988 1 94.62 172 LEU A O 1
ATOM 1313 N N . VAL A 1 173 ? 23.594 -22.25 -5.922 1 95.62 173 VAL A N 1
ATOM 1314 C CA . VAL A 1 173 ? 22.891 -22.906 -7.012 1 95.62 173 VAL A CA 1
ATOM 1315 C C . VAL A 1 173 ? 23.891 -23.656 -7.895 1 95.62 173 VAL A C 1
ATOM 1317 O O . VAL A 1 173 ? 23.625 -24.75 -8.375 1 95.62 173 VAL A O 1
ATOM 1320 N N . LEU A 1 174 ? 25.047 -23.031 -8.094 1 96.31 174 LEU A N 1
ATOM 1321 C CA . LEU A 1 174 ? 26.109 -23.656 -8.875 1 96.31 174 LEU A CA 1
ATOM 1322 C C . LEU A 1 174 ? 26.594 -24.938 -8.203 1 96.31 174 LEU A C 1
ATOM 1324 O O . LEU A 1 174 ? 26.734 -25.969 -8.859 1 96.31 174 LEU A O 1
ATOM 1328 N N . ILE A 1 175 ? 26.812 -24.875 -6.961 1 96.62 175 ILE A N 1
ATOM 1329 C CA . ILE A 1 175 ? 27.234 -26.047 -6.195 1 96.62 175 ILE A CA 1
ATOM 1330 C C . ILE A 1 175 ? 26.188 -27.141 -6.285 1 96.62 175 ILE A C 1
ATOM 1332 O O . ILE A 1 175 ? 26.5 -28.297 -6.531 1 96.62 175 ILE A O 1
ATOM 1336 N N . MET A 1 176 ? 24.938 -26.75 -6.117 1 96.5 176 MET A N 1
ATOM 1337 C CA . MET A 1 176 ? 23.844 -27.703 -6.227 1 96.5 176 MET A CA 1
ATOM 1338 C C . MET A 1 176 ? 23.828 -28.359 -7.609 1 96.5 176 MET A C 1
ATOM 1340 O O . MET A 1 176 ? 23.672 -29.562 -7.727 1 96.5 176 MET A O 1
ATOM 1344 N N . GLY A 1 177 ? 24 -27.547 -8.641 1 95.81 177 GLY A N 1
ATOM 1345 C CA . GLY A 1 177 ? 24.016 -28.062 -10 1 95.81 177 GLY A CA 1
ATOM 1346 C C . GLY A 1 177 ? 25.125 -29.078 -10.227 1 95.81 177 GLY A C 1
ATOM 1347 O O . GLY A 1 177 ? 24.891 -30.109 -10.867 1 95.81 177 GLY A O 1
ATOM 1348 N N . VAL A 1 178 ? 26.297 -28.828 -9.695 1 96.19 178 VAL A N 1
ATOM 1349 C CA . VAL A 1 178 ? 27.438 -29.734 -9.852 1 96.19 178 VAL A CA 1
ATOM 1350 C C . VAL A 1 178 ? 27.141 -31.047 -9.141 1 96.19 178 VAL A C 1
ATOM 1352 O O . VAL A 1 178 ? 27.438 -32.125 -9.672 1 96.19 178 VAL A O 1
ATOM 1355 N N . ILE A 1 179 ? 26.562 -31 -7.996 1 96.62 179 ILE A N 1
ATOM 1356 C CA . ILE A 1 179 ? 26.219 -32.188 -7.234 1 96.62 179 ILE A CA 1
ATOM 1357 C C . ILE A 1 179 ? 25.203 -33.031 -8.008 1 96.62 179 ILE A C 1
ATOM 1359 O O . ILE A 1 179 ? 25.312 -34.25 -8.102 1 96.62 179 ILE A O 1
ATOM 1363 N N . LEU A 1 180 ? 24.281 -32.312 -8.633 1 94.88 180 LEU A N 1
ATOM 1364 C CA . LEU A 1 180 ? 23.188 -33 -9.305 1 94.88 180 LEU A CA 1
ATOM 1365 C C . LEU A 1 180 ? 23.641 -33.594 -10.625 1 94.88 180 LEU A C 1
ATOM 1367 O O . LEU A 1 180 ? 22.953 -34.469 -11.195 1 94.88 180 LEU A O 1
ATOM 1371 N N . LYS A 1 181 ? 24.812 -33.219 -11.07 1 93.62 181 LYS A N 1
ATOM 1372 C CA . LYS A 1 181 ? 25.406 -33.844 -12.242 1 93.62 181 LYS A CA 1
ATOM 1373 C C . LYS A 1 181 ? 25.953 -35.25 -11.906 1 93.62 181 LYS A C 1
ATOM 1375 O O . LYS A 1 181 ? 26.062 -36.094 -12.781 1 93.62 181 LYS A O 1
ATOM 1380 N N . ILE A 1 182 ? 26.188 -35.438 -10.688 1 94.62 182 ILE A N 1
ATOM 1381 C CA . ILE A 1 182 ? 26.844 -36.656 -10.266 1 94.62 182 ILE A CA 1
ATOM 1382 C C . ILE A 1 182 ? 25.812 -37.594 -9.602 1 94.62 182 ILE A C 1
ATOM 1384 O O . ILE A 1 182 ? 25.875 -38.812 -9.781 1 94.62 182 ILE A O 1
ATOM 1388 N N . VAL A 1 183 ? 24.906 -36.906 -8.773 1 94.75 183 VAL A N 1
ATOM 1389 C CA . VAL A 1 183 ? 23.906 -37.688 -8.039 1 94.75 183 VAL A CA 1
ATOM 1390 C C . VAL A 1 183 ? 22.516 -37.094 -8.266 1 94.75 183 VAL A C 1
ATOM 1392 O O . VAL A 1 183 ? 22.375 -35.875 -8.414 1 94.75 183 VAL A O 1
ATOM 1395 N N . ASP A 1 184 ? 21.516 -38 -8.227 1 92.38 184 ASP A N 1
ATOM 1396 C CA . ASP A 1 184 ? 20.156 -37.562 -8.477 1 92.38 184 ASP A CA 1
ATOM 1397 C C . ASP A 1 184 ? 19.469 -37.094 -7.184 1 92.38 184 ASP A C 1
ATOM 1399 O O . ASP A 1 184 ? 18.375 -37.562 -6.855 1 92.38 184 ASP A O 1
ATOM 1403 N N . TRP A 1 185 ? 20.172 -36.25 -6.469 1 94.5 185 TRP A N 1
ATOM 1404 C CA . TRP A 1 185 ? 19.609 -35.656 -5.254 1 94.5 185 TRP A CA 1
ATOM 1405 C C . TRP A 1 185 ? 18.75 -34.438 -5.582 1 94.5 185 TRP A C 1
ATOM 1407 O O . TRP A 1 185 ? 19.047 -33.344 -5.121 1 94.5 185 TRP A O 1
ATOM 1417 N N . PHE A 1 186 ? 17.688 -34.688 -6.234 1 95.5 186 PHE A N 1
ATOM 1418 C CA . PHE A 1 186 ? 16.859 -33.594 -6.734 1 95.5 186 PHE A CA 1
ATOM 1419 C C . PHE A 1 186 ? 16.141 -32.906 -5.59 1 95.5 186 PHE A C 1
ATOM 1421 O O . PHE A 1 186 ? 15.609 -31.797 -5.77 1 95.5 186 PHE A O 1
ATOM 1428 N N . TRP A 1 187 ? 16.25 -33.469 -4.367 1 94.62 187 TRP A N 1
ATOM 1429 C CA . TRP A 1 187 ? 15.656 -32.812 -3.203 1 94.62 187 TRP A CA 1
ATOM 1430 C C . TRP A 1 187 ? 16.469 -31.594 -2.787 1 94.62 187 TRP A C 1
ATOM 1432 O O . TRP A 1 187 ? 15.984 -30.766 -2.016 1 94.62 187 TRP A O 1
ATOM 1442 N N . LEU A 1 188 ? 17.625 -31.422 -3.279 1 96.06 188 LEU A N 1
ATOM 1443 C CA . LEU A 1 188 ? 18.484 -30.281 -2.955 1 96.06 188 LEU A CA 1
ATOM 1444 C C . LEU A 1 188 ? 17.891 -28.984 -3.482 1 96.06 188 LEU A C 1
ATOM 1446 O O . LEU A 1 188 ? 18.016 -27.938 -2.85 1 96.06 188 LEU A O 1
ATOM 1450 N N . ASP A 1 189 ? 17.234 -29.078 -4.609 1 96.5 189 ASP A N 1
ATOM 1451 C CA . ASP A 1 189 ? 16.656 -27.906 -5.246 1 96.5 189 ASP A CA 1
ATOM 1452 C C . ASP A 1 189 ? 15.547 -27.297 -4.387 1 96.5 189 ASP A C 1
ATOM 1454 O O . ASP A 1 189 ? 15.617 -26.125 -4.012 1 96.5 189 ASP A O 1
ATOM 1458 N N . PRO A 1 190 ? 14.508 -28.062 -3.984 1 96.38 190 PRO A N 1
ATOM 1459 C CA . PRO A 1 190 ? 13.484 -27.484 -3.109 1 96.38 190 PRO A CA 1
ATOM 1460 C C . PRO A 1 190 ? 14.031 -27.094 -1.741 1 96.38 190 PRO A C 1
ATOM 1462 O O . PRO A 1 190 ? 13.555 -26.125 -1.134 1 96.38 190 PRO A O 1
ATOM 1465 N N . LEU A 1 191 ? 15.062 -27.734 -1.288 1 96.38 191 LEU A N 1
ATOM 1466 C CA . LEU A 1 191 ? 15.664 -27.344 -0.019 1 96.38 191 LEU A CA 1
ATOM 1467 C C . LEU A 1 191 ? 16.312 -25.969 -0.121 1 96.38 191 LEU A C 1
ATOM 1469 O O . LEU A 1 191 ? 16.141 -25.125 0.76 1 96.38 191 LEU A O 1
ATOM 1473 N N . LEU A 1 192 ? 17.109 -25.797 -1.163 1 95.88 192 LEU A N 1
ATOM 1474 C CA . LEU A 1 192 ? 17.734 -24.5 -1.39 1 95.88 192 LEU A CA 1
ATOM 1475 C C . LEU A 1 192 ? 16.672 -23.406 -1.575 1 95.88 192 LEU A C 1
ATOM 1477 O O . LEU A 1 192 ? 16.844 -22.297 -1.078 1 95.88 192 LEU A O 1
ATOM 1481 N N . SER A 1 193 ? 15.648 -23.719 -2.279 1 95.5 193 SER A N 1
ATOM 1482 C CA . SER A 1 193 ? 14.539 -22.781 -2.471 1 95.5 193 SER A CA 1
ATOM 1483 C C . SER A 1 193 ? 13.914 -22.391 -1.139 1 95.5 193 SER A C 1
ATOM 1485 O O . SER A 1 193 ? 13.664 -21.203 -0.886 1 95.5 193 SER A O 1
ATOM 1487 N N . LEU A 1 194 ? 13.695 -23.375 -0.302 1 96.12 194 LEU A N 1
ATOM 1488 C CA . LEU A 1 194 ? 13.102 -23.109 1.005 1 96.12 194 LEU A CA 1
ATOM 1489 C C . LEU A 1 194 ? 14.008 -22.219 1.84 1 96.12 194 LEU A C 1
ATOM 1491 O O . LEU A 1 194 ? 13.523 -21.297 2.51 1 96.12 194 LEU A O 1
ATOM 1495 N N . GLY A 1 195 ? 15.312 -22.484 1.824 1 96 195 GLY A N 1
ATOM 1496 C CA . GLY A 1 195 ? 16.25 -21.609 2.51 1 96 195 GLY A CA 1
ATOM 1497 C C . GLY A 1 195 ? 16.219 -20.188 2.008 1 96 195 GLY A C 1
ATOM 1498 O O . GLY A 1 195 ? 16.188 -19.234 2.803 1 96 195 GLY A O 1
ATOM 1499 N N . LEU A 1 196 ? 16.203 -20.047 0.743 1 93.5 196 LEU A N 1
ATOM 1500 C CA . LEU A 1 196 ? 16.141 -18.719 0.134 1 93.5 196 LEU A CA 1
ATOM 1501 C C . LEU A 1 196 ? 14.836 -18.016 0.478 1 93.5 196 LEU A C 1
ATOM 1503 O O . LEU A 1 196 ? 14.836 -16.828 0.799 1 93.5 196 LEU A O 1
ATOM 1507 N N . ASN A 1 197 ? 13.758 -18.703 0.39 1 94.56 197 ASN A N 1
ATOM 1508 C CA . ASN A 1 197 ? 12.453 -18.109 0.682 1 94.56 197 ASN A CA 1
ATOM 1509 C C . ASN A 1 197 ? 12.344 -17.703 2.146 1 94.56 197 ASN A C 1
ATOM 1511 O O . ASN A 1 197 ? 11.711 -16.688 2.467 1 94.56 197 ASN A O 1
ATOM 1515 N N . LEU A 1 198 ? 12.938 -18.531 2.971 1 95.25 198 LEU A N 1
ATOM 1516 C CA . LEU A 1 198 ? 12.953 -18.156 4.383 1 95.25 198 LEU A CA 1
ATOM 1517 C C . LEU A 1 198 ? 13.742 -16.875 4.594 1 95.25 198 LEU A C 1
ATOM 1519 O O . LEU A 1 198 ? 13.336 -16.016 5.391 1 95.25 198 LEU A O 1
ATOM 1523 N N . PHE A 1 199 ? 14.836 -16.828 3.939 1 93.06 199 PHE A N 1
ATOM 1524 C CA . PHE A 1 199 ? 15.633 -15.602 3.988 1 93.06 199 PHE A CA 1
ATOM 1525 C C . PHE A 1 199 ? 14.828 -14.406 3.482 1 93.06 199 PHE A C 1
ATOM 1527 O O . PHE A 1 199 ? 14.812 -13.352 4.117 1 93.06 199 PHE A O 1
ATOM 1534 N N . ILE A 1 200 ? 14.109 -14.531 2.389 1 91.5 200 ILE A N 1
ATOM 1535 C CA . ILE A 1 200 ? 13.297 -13.477 1.792 1 91.5 200 ILE A CA 1
ATOM 1536 C C . ILE A 1 200 ? 12.188 -13.07 2.756 1 91.5 200 ILE A C 1
ATOM 1538 O O . ILE A 1 200 ? 11.969 -11.883 3 1 91.5 200 ILE A O 1
ATOM 1542 N N . LEU A 1 201 ? 11.547 -14.023 3.373 1 93.94 201 LEU A N 1
ATOM 1543 C CA . LEU A 1 201 ? 10.438 -13.766 4.285 1 93.94 201 LEU A CA 1
ATOM 1544 C C . LEU A 1 201 ? 10.922 -13.031 5.531 1 93.94 201 LEU A C 1
ATOM 1546 O O . LEU A 1 201 ? 10.234 -12.141 6.043 1 93.94 201 LEU A O 1
ATOM 1550 N N . SER A 1 202 ? 12.125 -13.375 6.008 1 94.81 202 SER A N 1
ATOM 1551 C CA . SER A 1 202 ? 12.672 -12.773 7.215 1 94.81 202 SER A CA 1
ATOM 1552 C C . SER A 1 202 ? 12.93 -11.281 7.023 1 94.81 202 SER A C 1
ATOM 1554 O O . SER A 1 202 ? 12.938 -10.516 7.988 1 94.81 202 SER A O 1
ATOM 1556 N N . ARG A 1 203 ? 13.078 -10.859 5.809 1 90.75 203 ARG A N 1
ATOM 1557 C CA . ARG A 1 203 ? 13.367 -9.461 5.516 1 90.75 203 ARG A CA 1
ATOM 1558 C C . ARG A 1 203 ? 12.133 -8.742 4.98 1 90.75 203 ARG A C 1
ATOM 1560 O O . ARG A 1 203 ? 11.867 -7.594 5.332 1 90.75 203 ARG A O 1
ATOM 1567 N N . SER A 1 204 ? 11.367 -9.406 4.16 1 91.94 204 SER A N 1
ATOM 1568 C CA . SER A 1 204 ? 10.258 -8.766 3.471 1 91.94 204 SER A CA 1
ATOM 1569 C C . SER A 1 204 ? 9.094 -8.508 4.426 1 91.94 204 SER A C 1
ATOM 1571 O O . SER A 1 204 ? 8.414 -7.484 4.324 1 91.94 204 SER A O 1
ATOM 1573 N N . ILE A 1 205 ? 8.875 -9.367 5.395 1 92.31 205 ILE A N 1
ATOM 1574 C CA . ILE A 1 205 ? 7.73 -9.234 6.289 1 92.31 205 ILE A CA 1
ATOM 1575 C C . ILE A 1 205 ? 7.941 -8.031 7.215 1 92.31 205 ILE A C 1
ATOM 1577 O O . ILE A 1 205 ? 7.086 -7.148 7.301 1 92.31 205 ILE A O 1
ATOM 1581 N N . PRO A 1 206 ? 9.109 -7.98 7.898 1 93.94 206 PRO A N 1
ATOM 1582 C CA . PRO A 1 206 ? 9.336 -6.789 8.719 1 93.94 206 PRO A CA 1
ATOM 1583 C C . PRO A 1 206 ? 9.281 -5.496 7.91 1 93.94 206 PRO A C 1
ATOM 1585 O O . PRO A 1 206 ? 8.758 -4.484 8.391 1 93.94 206 PRO A O 1
ATOM 1588 N N . ASN A 1 207 ? 9.836 -5.504 6.742 1 91.31 207 ASN A N 1
ATOM 1589 C CA . ASN A 1 207 ? 9.781 -4.324 5.887 1 91.31 207 ASN A CA 1
ATOM 1590 C C . ASN A 1 207 ? 8.344 -3.947 5.543 1 91.31 207 ASN A C 1
ATOM 1592 O O . ASN A 1 207 ? 7.988 -2.768 5.547 1 91.31 207 ASN A O 1
ATOM 1596 N N . LEU A 1 208 ? 7.594 -4.938 5.238 1 91.38 208 LEU A N 1
ATOM 1597 C CA . LEU A 1 208 ? 6.188 -4.723 4.914 1 91.38 208 LEU A CA 1
ATOM 1598 C C . LEU A 1 208 ? 5.457 -4.066 6.082 1 91.38 208 LEU A C 1
ATOM 1600 O O . LEU A 1 208 ? 4.688 -3.123 5.891 1 91.38 208 LEU A O 1
ATOM 1604 N N . ILE A 1 209 ? 5.77 -4.488 7.266 1 91.44 209 ILE A N 1
ATOM 1605 C CA . ILE A 1 209 ? 5.141 -3.961 8.469 1 91.44 209 ILE A CA 1
ATOM 1606 C C . ILE A 1 209 ? 5.598 -2.521 8.703 1 91.44 209 ILE A C 1
ATOM 1608 O O . ILE A 1 209 ? 4.777 -1.64 8.969 1 91.44 209 ILE A O 1
ATOM 1612 N N . GLN A 1 210 ? 6.824 -2.311 8.539 1 91.88 210 GLN A N 1
ATOM 1613 C CA . GLN A 1 210 ? 7.375 -0.98 8.766 1 91.88 210 GLN A CA 1
ATOM 1614 C C . GLN A 1 210 ? 6.816 0.029 7.77 1 91.88 210 GLN A C 1
ATOM 1616 O O . GLN A 1 210 ? 6.379 1.115 8.156 1 91.88 210 GLN A O 1
ATOM 1621 N N . VAL A 1 211 ? 6.82 -0.307 6.527 1 90.25 211 VAL A N 1
ATOM 1622 C CA . VAL A 1 211 ? 6.316 0.583 5.488 1 90.25 211 VAL A CA 1
ATOM 1623 C C . VAL A 1 211 ? 4.809 0.753 5.637 1 90.25 211 VAL A C 1
ATOM 1625 O O . VAL A 1 211 ? 4.273 1.846 5.43 1 90.25 211 VAL A O 1
ATOM 1628 N N . GLY A 1 212 ? 4.137 -0.307 6 1 91.25 212 GLY A N 1
ATOM 1629 C CA . GLY A 1 212 ? 2.711 -0.229 6.277 1 91.25 212 GLY A CA 1
ATOM 1630 C C . GLY A 1 212 ? 2.371 0.754 7.383 1 91.25 212 GLY A C 1
ATOM 1631 O O . GLY A 1 212 ? 1.388 1.49 7.281 1 91.25 212 GLY A O 1
ATOM 1632 N N . ARG A 1 213 ? 3.203 0.767 8.359 1 91.75 213 ARG A N 1
ATOM 1633 C CA . ARG A 1 213 ? 2.99 1.689 9.469 1 91.75 213 ARG A CA 1
ATOM 1634 C C . ARG A 1 213 ? 3.105 3.139 9.008 1 91.75 213 ARG A C 1
ATOM 1636 O O . ARG A 1 213 ? 2.363 4.004 9.469 1 91.75 213 ARG A O 1
ATOM 1643 N N . ILE A 1 214 ? 4.008 3.41 8.133 1 91.94 214 ILE A N 1
ATOM 1644 C CA . ILE A 1 214 ? 4.16 4.758 7.598 1 91.94 214 ILE A CA 1
ATOM 1645 C C . ILE A 1 214 ? 2.92 5.137 6.793 1 91.94 214 ILE A C 1
ATOM 1647 O O . ILE A 1 214 ? 2.395 6.242 6.934 1 91.94 214 ILE A O 1
ATOM 1651 N N . PHE A 1 215 ? 2.438 4.148 6.062 1 88.62 215 PHE A N 1
ATOM 1652 C CA . PHE A 1 215 ? 1.247 4.363 5.246 1 88.62 215 PHE A CA 1
ATOM 1653 C C . PHE A 1 215 ? 0.037 4.66 6.125 1 88.62 215 PHE A C 1
ATOM 1655 O O . PHE A 1 215 ? -0.8 5.496 5.773 1 88.62 215 PHE A O 1
ATOM 1662 N N . LEU A 1 216 ? 0.009 4.027 7.211 1 89.38 216 LEU A N 1
ATOM 1663 C CA . LEU A 1 216 ? -1.114 4.176 8.125 1 89.38 216 LEU A CA 1
ATOM 1664 C C . LEU A 1 216 ? -0.955 5.426 8.984 1 89.38 216 LEU A C 1
ATOM 1666 O O . LEU A 1 216 ? -1.837 5.758 9.781 1 89.38 216 LEU A O 1
ATOM 1670 N N . GLN A 1 217 ? 0.172 6.039 8.836 1 93.12 217 GLN A N 1
ATOM 1671 C CA . GLN A 1 217 ? 0.502 7.285 9.516 1 93.12 217 GLN A CA 1
ATOM 1672 C C . GLN A 1 217 ? 0.597 7.082 11.031 1 93.12 217 GLN A C 1
ATOM 1674 O O . GLN A 1 217 ? 0.079 7.887 11.805 1 93.12 217 GLN A O 1
ATOM 1679 N N . TYR A 1 218 ? 1.227 5.988 11.383 1 92.69 218 TYR A N 1
ATOM 1680 C CA . TYR A 1 218 ? 1.637 5.82 12.773 1 92.69 218 TYR A CA 1
ATOM 1681 C C . TYR A 1 218 ? 2.646 6.887 13.18 1 92.69 218 TYR A C 1
ATOM 1683 O O . TYR A 1 218 ? 3.426 7.359 12.344 1 92.69 218 TYR A O 1
ATOM 1691 N N . VAL A 1 219 ? 2.58 7.195 14.406 1 95.88 219 VAL A N 1
ATOM 1692 C CA . VAL A 1 219 ? 3.613 8.078 14.938 1 95.88 219 VAL A CA 1
ATOM 1693 C C . VAL A 1 219 ? 4.984 7.426 14.773 1 95.88 219 VAL A C 1
ATOM 1695 O O . VAL A 1 219 ? 5.145 6.227 15.016 1 95.88 219 VAL A O 1
ATOM 1698 N N . PRO A 1 220 ? 5.957 8.188 14.25 1 94 220 PRO A N 1
ATOM 1699 C CA . PRO A 1 220 ? 7.293 7.617 14.07 1 94 220 PRO A CA 1
ATOM 1700 C C . PRO A 1 220 ? 7.832 6.977 15.344 1 94 220 PRO A C 1
ATOM 1702 O O . PRO A 1 220 ? 7.59 7.48 16.453 1 94 220 PRO A O 1
ATOM 1705 N N . GLU A 1 221 ? 8.609 5.945 15.188 1 89.44 221 GLU A N 1
ATOM 1706 C CA . GLU A 1 221 ? 9.086 5.133 16.297 1 89.44 221 GLU A CA 1
ATOM 1707 C C . GLU A 1 221 ? 10 5.938 17.219 1 89.44 221 GLU A C 1
ATOM 1709 O O . GLU A 1 221 ? 10.047 5.691 18.438 1 89.44 221 GLU A O 1
ATOM 1714 N N . ASN A 1 222 ? 10.656 6.902 16.719 1 90.62 222 ASN A N 1
ATOM 1715 C CA . ASN A 1 222 ? 11.625 7.66 17.5 1 90.62 222 ASN A CA 1
ATOM 1716 C C . ASN A 1 222 ? 10.992 8.891 18.141 1 90.62 222 ASN A C 1
ATOM 1718 O O . ASN A 1 222 ? 11.68 9.688 18.781 1 90.62 222 ASN A O 1
ATOM 1722 N N . LEU A 1 223 ? 9.742 9.031 17.953 1 93.38 223 LEU A N 1
ATOM 1723 C CA . LEU A 1 223 ? 9.039 10.18 18.516 1 93.38 223 LEU A CA 1
ATOM 1724 C C . LEU A 1 223 ? 7.797 9.742 19.281 1 93.38 223 LEU A C 1
ATOM 1726 O O . LEU A 1 223 ? 7.336 8.609 19.125 1 93.38 223 LEU A O 1
ATOM 1730 N N . SER A 1 224 ? 7.379 10.547 20.203 1 94.38 224 SER A N 1
ATOM 1731 C CA . SER A 1 224 ? 6.117 10.406 20.922 1 94.38 224 SER A CA 1
ATOM 1732 C C . SER A 1 224 ? 5.352 11.727 20.953 1 94.38 224 SER A C 1
ATOM 1734 O O . SER A 1 224 ? 5.949 12.789 21.141 1 94.38 224 SER A O 1
ATOM 1736 N N . VAL A 1 225 ? 4.047 11.578 20.734 1 95.31 225 VAL A N 1
ATOM 1737 C CA . VAL A 1 225 ? 3.209 12.773 20.766 1 95.31 225 VAL A CA 1
ATOM 1738 C C . VAL A 1 225 ? 3.363 13.477 22.109 1 95.31 225 VAL A C 1
ATOM 1740 O O . VAL A 1 225 ? 3.508 14.695 22.172 1 95.31 225 VAL A O 1
ATOM 1743 N N . THR A 1 226 ? 3.404 12.695 23.141 1 94.62 226 THR A N 1
ATOM 1744 C CA . THR A 1 226 ? 3.535 13.242 24.484 1 94.62 226 THR A CA 1
ATOM 1745 C C . THR A 1 226 ? 4.855 13.984 24.641 1 94.62 226 THR A C 1
ATOM 1747 O O . THR A 1 226 ? 4.891 15.094 25.188 1 94.62 226 THR A O 1
ATOM 1750 N N . ASP A 1 227 ? 5.902 13.422 24.141 1 94.12 227 ASP A N 1
ATOM 1751 C CA . ASP A 1 227 ? 7.215 14.055 24.219 1 94.12 227 ASP A CA 1
ATOM 1752 C C . ASP A 1 227 ? 7.242 15.367 23.438 1 94.12 227 ASP A C 1
ATOM 1754 O O . ASP A 1 227 ? 7.781 16.359 23.906 1 94.12 227 ASP A O 1
ATOM 1758 N N . VAL A 1 228 ? 6.66 15.336 22.266 1 95.94 228 VAL A N 1
ATOM 1759 C CA . VAL A 1 228 ? 6.617 16.516 21.422 1 95.94 228 VAL A CA 1
ATOM 1760 C C . VAL A 1 228 ? 5.812 17.625 22.109 1 95.94 228 VAL A C 1
ATOM 1762 O O . VAL A 1 228 ? 6.254 18.766 22.172 1 95.94 228 VAL A O 1
ATOM 1765 N N . GLU A 1 229 ? 4.645 17.281 22.625 1 95.88 229 GLU A N 1
ATOM 1766 C CA . GLU A 1 229 ? 3.799 18.25 23.312 1 95.88 229 GLU A CA 1
ATOM 1767 C C . GLU A 1 229 ? 4.516 18.844 24.531 1 95.88 229 GLU A C 1
ATOM 1769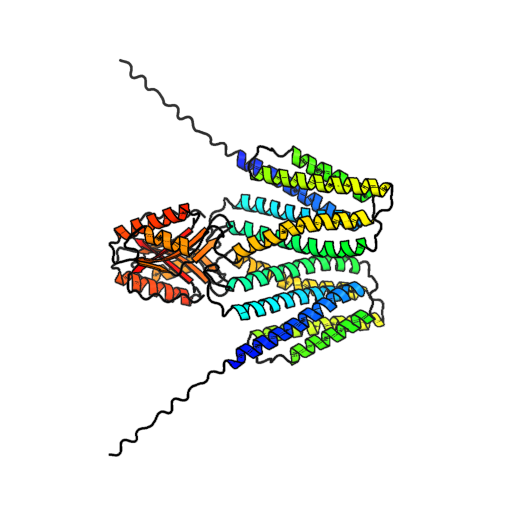 O O . GLU A 1 229 ? 4.441 20.047 24.766 1 95.88 229 GLU A O 1
ATOM 1774 N N . ASN A 1 230 ? 5.223 18 25.266 1 94.94 230 ASN A N 1
ATOM 1775 C CA . ASN A 1 230 ? 5.961 18.453 26.438 1 94.94 230 ASN A CA 1
ATOM 1776 C C . ASN A 1 230 ? 7.094 19.406 26.047 1 94.94 230 ASN A C 1
ATOM 1778 O O . ASN A 1 230 ? 7.32 20.406 26.719 1 94.94 230 ASN A O 1
ATOM 1782 N N . GLN A 1 231 ? 7.812 19.062 25.016 1 94.88 231 GLN A N 1
ATOM 1783 C CA . GLN A 1 231 ? 8.891 19.922 24.547 1 94.88 231 GLN A CA 1
ATOM 1784 C C . GLN A 1 231 ? 8.367 21.281 24.125 1 94.88 231 GLN A C 1
ATOM 1786 O O . GLN A 1 231 ? 8.992 22.312 24.406 1 94.88 231 GLN A O 1
ATOM 1791 N N . ILE A 1 232 ? 7.215 21.297 23.516 1 95.88 232 ILE A N 1
ATOM 1792 C CA . ILE A 1 232 ? 6.602 22.562 23.094 1 95.88 232 ILE A CA 1
ATOM 1793 C C . ILE A 1 232 ? 6.211 23.375 24.328 1 95.88 232 ILE A C 1
ATOM 1795 O O . ILE A 1 232 ? 6.496 24.578 24.391 1 95.88 232 ILE A O 1
ATOM 1799 N N . LYS A 1 233 ? 5.645 22.797 25.328 1 94.5 233 LYS A N 1
ATOM 1800 C CA . LYS A 1 233 ? 5.164 23.469 26.531 1 94.5 233 LYS A CA 1
ATOM 1801 C C . LYS A 1 233 ? 6.32 24.078 27.312 1 94.5 233 LYS A C 1
ATOM 1803 O O . LYS A 1 233 ? 6.168 25.109 27.953 1 94.5 233 LYS A O 1
ATOM 1808 N N . THR A 1 234 ? 7.453 23.5 27.219 1 93.38 234 THR A N 1
ATOM 1809 C CA . THR A 1 234 ? 8.594 23.922 28.016 1 93.38 234 THR A CA 1
ATOM 1810 C C . THR A 1 234 ? 9.32 25.094 27.359 1 93.38 234 THR A C 1
ATOM 1812 O O . THR A 1 234 ? 10.141 25.766 28 1 93.38 234 THR A O 1
ATOM 1815 N N . LEU A 1 235 ? 9.086 25.391 26.141 1 92.94 235 LEU A N 1
ATOM 1816 C CA . LEU A 1 235 ? 9.805 26.422 25.391 1 92.94 235 LEU A CA 1
ATOM 1817 C C . LEU A 1 235 ? 9.422 27.812 25.891 1 92.94 235 LEU A C 1
ATOM 1819 O O . LEU A 1 235 ? 10.227 28.734 25.812 1 92.94 235 LEU A O 1
ATOM 1823 N N . ASP A 1 236 ? 8.188 27.938 26.297 1 90.94 236 ASP A N 1
ATOM 1824 C CA . ASP A 1 236 ? 7.684 29.234 26.734 1 90.94 236 ASP A CA 1
ATOM 1825 C C . ASP A 1 236 ? 6.621 29.078 27.812 1 90.94 236 ASP A C 1
ATOM 1827 O O . ASP A 1 236 ? 5.676 28.297 27.656 1 90.94 236 ASP A O 1
ATOM 1831 N N . GLN A 1 237 ? 6.652 29.938 28.797 1 88.5 237 GLN A N 1
ATOM 1832 C CA . GLN A 1 237 ? 5.746 29.844 29.938 1 88.5 237 GLN A CA 1
ATOM 1833 C C . GLN A 1 237 ? 4.336 30.281 29.562 1 88.5 237 GLN A C 1
ATOM 1835 O O . GLN A 1 237 ? 3.367 29.969 30.25 1 88.5 237 GLN A O 1
ATOM 1840 N N . SER A 1 238 ? 4.203 30.953 28.484 1 89.56 238 SER A N 1
ATOM 1841 C CA . SER A 1 238 ? 2.898 31.453 28.062 1 89.56 238 SER A CA 1
ATOM 1842 C C . SER A 1 238 ? 2.074 30.359 27.406 1 89.56 238 SER A C 1
ATOM 1844 O O . SER A 1 238 ? 0.874 30.531 27.172 1 89.56 238 SER A O 1
ATOM 1846 N N . ILE A 1 239 ? 2.703 29.25 27.094 1 92.69 239 ILE A N 1
ATOM 1847 C CA . ILE A 1 239 ? 1.983 28.125 26.516 1 92.69 239 ILE A CA 1
ATOM 1848 C C . ILE A 1 239 ? 1.296 27.328 27.609 1 92.69 239 ILE A C 1
ATOM 1850 O O . ILE A 1 239 ? 1.962 26.734 28.469 1 92.69 239 ILE A O 1
ATOM 1854 N N . VAL A 1 240 ? -0.034 27.219 27.562 1 91.62 240 VAL A N 1
ATOM 1855 C CA . VAL A 1 240 ? -0.828 26.609 28.625 1 91.62 240 VAL A CA 1
ATOM 1856 C C . VAL A 1 240 ? -1.14 25.156 28.281 1 91.62 240 VAL A C 1
ATOM 1858 O O . VAL A 1 240 ? -1.26 24.312 29.172 1 91.62 240 VAL A O 1
ATOM 1861 N N . ASP A 1 241 ? -1.379 25.016 26.969 1 92.75 241 ASP A N 1
ATOM 1862 C CA . ASP A 1 241 ? -1.779 23.672 26.547 1 92.75 241 ASP A CA 1
ATOM 1863 C C . ASP A 1 241 ? -1.44 23.438 25.078 1 92.75 241 ASP A C 1
ATOM 1865 O O . ASP A 1 241 ? -1.261 24.391 24.312 1 92.75 241 ASP A O 1
ATOM 1869 N N . VAL A 1 242 ? -1.17 22.234 24.797 1 94 242 VAL A N 1
ATOM 1870 C CA . VAL A 1 242 ? -1.016 21.75 23.438 1 94 242 VAL A CA 1
ATOM 1871 C C . VAL A 1 242 ? -1.94 20.547 23.203 1 94 242 VAL A C 1
ATOM 1873 O O . VAL A 1 242 ? -1.905 19.578 23.953 1 94 242 VAL A O 1
ATOM 1876 N N . HIS A 1 243 ? -2.85 20.641 22.203 1 91.94 243 HIS A N 1
ATOM 1877 C CA . HIS A 1 243 ? -3.775 19.531 21.953 1 91.94 243 HIS A CA 1
ATOM 1878 C C . HIS A 1 243 ? -4.047 19.359 20.469 1 91.94 243 HIS A C 1
ATOM 1880 O O . HIS A 1 243 ? -3.549 20.141 19.641 1 91.94 243 HIS A O 1
ATOM 1886 N N . ASP A 1 244 ? -4.75 18.234 20.125 1 91.69 244 ASP A N 1
ATOM 1887 C CA . ASP A 1 244 ? -5.078 17.859 18.75 1 91.69 244 ASP A CA 1
ATOM 1888 C C . ASP A 1 244 ? -3.814 17.688 17.906 1 91.69 244 ASP A C 1
ATOM 1890 O O . ASP A 1 244 ? -3.752 18.172 16.766 1 91.69 244 ASP A O 1
ATOM 1894 N N . SER A 1 245 ? -2.846 17.156 18.578 1 93.81 245 SER A N 1
ATOM 1895 C CA . SER A 1 245 ? -1.562 16.922 17.922 1 93.81 245 SER A CA 1
ATOM 1896 C C . SER A 1 245 ? -1.649 15.773 16.922 1 93.81 245 SER A C 1
ATOM 1898 O O . SER A 1 245 ? -2.152 14.703 17.266 1 93.81 245 SER A O 1
ATOM 1900 N N . ARG A 1 246 ? -1.269 16.062 15.75 1 94.62 246 ARG A N 1
ATOM 1901 C CA . ARG A 1 246 ? -1.089 15.047 14.719 1 94.62 246 ARG A CA 1
ATOM 1902 C C . ARG A 1 246 ? 0.382 14.898 14.336 1 94.62 246 ARG A C 1
ATOM 1904 O O . ARG A 1 246 ? 1.042 15.891 14.008 1 94.62 246 ARG A O 1
ATOM 1911 N N . LEU A 1 247 ? 0.86 13.727 14.477 1 95.94 247 LEU A N 1
ATOM 1912 C CA . LEU A 1 247 ? 2.262 13.43 14.195 1 95.94 247 LEU A CA 1
ATOM 1913 C C . LEU A 1 247 ? 2.389 12.164 13.352 1 95.94 247 LEU A C 1
ATOM 1915 O O . LEU A 1 247 ? 1.893 11.102 13.734 1 95.94 247 LEU A O 1
ATOM 1919 N N . TRP A 1 248 ? 3.039 12.273 12.195 1 94.69 248 TRP A N 1
ATOM 1920 C CA . TRP A 1 248 ? 3.213 11.141 11.289 1 94.69 248 TRP A CA 1
ATOM 1921 C C . TRP A 1 248 ? 4.402 11.367 10.359 1 94.69 248 TRP A C 1
ATOM 1923 O O . TRP A 1 248 ? 5.02 12.438 10.375 1 94.69 248 TRP A O 1
ATOM 1933 N N . SER A 1 249 ? 4.75 10.352 9.633 1 93.62 249 SER A N 1
ATOM 1934 C CA . SER A 1 249 ? 5.922 10.43 8.766 1 93.62 249 SER A CA 1
ATOM 1935 C C . SER A 1 249 ? 5.523 10.43 7.293 1 93.62 249 SER A C 1
ATOM 1937 O O . SER A 1 249 ? 4.617 9.695 6.891 1 93.62 249 SER A O 1
ATOM 1939 N N . LEU A 1 250 ? 6.172 11.281 6.512 1 90.38 250 LEU A N 1
ATOM 1940 C CA . LEU A 1 250 ? 5.965 11.336 5.07 1 90.38 250 LEU A CA 1
ATOM 1941 C C . LEU A 1 250 ? 6.586 10.117 4.391 1 90.38 250 LEU A C 1
ATOM 1943 O O . LEU A 1 250 ? 5.949 9.484 3.547 1 90.38 250 LEU A O 1
ATOM 1947 N N . ASP A 1 251 ? 7.809 9.789 4.719 1 87.44 251 ASP A N 1
ATOM 1948 C CA . ASP A 1 251 ? 8.555 8.742 4.027 1 87.44 251 ASP A CA 1
ATOM 1949 C C . ASP A 1 251 ? 9.445 7.969 4.996 1 87.44 251 ASP A C 1
ATOM 1951 O O . ASP A 1 251 ? 10.367 7.266 4.578 1 87.44 251 ASP A O 1
ATOM 1955 N N . GLY A 1 252 ? 9.242 8.18 6.262 1 88.75 252 GLY A N 1
ATOM 1956 C CA . GLY A 1 252 ? 10.062 7.52 7.27 1 88.75 252 GLY A CA 1
ATOM 1957 C C . GLY A 1 252 ? 11.188 8.398 7.785 1 88.75 252 GLY A C 1
ATOM 1958 O O . GLY A 1 252 ? 11.766 8.117 8.836 1 88.75 252 GLY A O 1
ATOM 1959 N N . GLU A 1 253 ? 11.555 9.445 7.102 1 87.25 253 GLU A N 1
ATOM 1960 C CA . GLU A 1 253 ? 12.641 10.336 7.492 1 87.25 253 GLU A CA 1
ATOM 1961 C C . GLU A 1 253 ? 12.125 11.742 7.789 1 87.25 253 GLU A C 1
ATOM 1963 O O . GLU A 1 253 ? 12.578 12.391 8.734 1 87.25 253 GLU A O 1
ATOM 1968 N N . SER A 1 254 ? 11.258 12.125 6.996 1 90.06 254 SER A N 1
ATOM 1969 C CA . SER A 1 254 ? 10.625 13.43 7.184 1 90.06 254 SER A CA 1
ATOM 1970 C C . SER A 1 254 ? 9.273 13.289 7.883 1 90.06 254 SER A C 1
ATOM 1972 O O . SER A 1 254 ? 8.391 12.57 7.406 1 90.06 254 SER A O 1
ATOM 1974 N N . HIS A 1 255 ? 9.18 14.047 8.977 1 94.88 255 HIS A N 1
ATOM 1975 C CA . HIS A 1 255 ? 7.969 13.914 9.781 1 94.88 255 HIS A CA 1
ATOM 1976 C C . HIS A 1 255 ? 7.129 15.188 9.719 1 94.88 255 HIS A C 1
ATOM 1978 O O . HIS A 1 255 ? 7.648 16.266 9.43 1 94.88 255 HIS A O 1
ATOM 1984 N N . VAL A 1 256 ? 5.879 15.031 9.883 1 95.56 256 VAL A N 1
ATOM 1985 C CA . VAL A 1 256 ? 4.906 16.109 9.812 1 95.56 256 VAL A CA 1
ATOM 1986 C C . VAL A 1 256 ? 4.199 16.25 11.164 1 95.56 256 VAL A C 1
ATOM 1988 O O . VAL A 1 256 ? 3.83 15.258 11.781 1 95.56 256 VAL A O 1
ATOM 1991 N N . TYR A 1 257 ? 4.051 17.516 11.633 1 96.31 257 TYR A N 1
ATOM 1992 C CA . TYR A 1 257 ? 3.346 17.797 12.883 1 96.31 257 TYR A CA 1
ATOM 1993 C C . TYR A 1 257 ? 2.352 18.938 12.711 1 96.31 257 TYR A C 1
ATOM 1995 O O . TYR A 1 257 ? 2.654 19.938 12.062 1 96.31 257 TYR A O 1
ATOM 2003 N N . SER A 1 258 ? 1.215 18.766 13.141 1 95.56 258 SER A N 1
ATOM 2004 C CA . SER A 1 258 ? 0.227 19.828 13.297 1 95.56 258 SER A CA 1
ATOM 2005 C C . SER A 1 258 ? -0.438 19.766 14.672 1 95.56 258 SER A C 1
ATOM 2007 O O . SER A 1 258 ? -0.658 18.688 15.211 1 95.56 258 SER A O 1
ATOM 2009 N N . GLY A 1 259 ? -0.676 20.891 15.227 1 94.5 259 GLY A N 1
ATOM 2010 C CA . GLY A 1 259 ? -1.297 20.906 16.547 1 94.5 259 GLY A CA 1
ATOM 2011 C C . GLY A 1 259 ? -1.821 22.281 16.922 1 94.5 259 GLY A C 1
ATOM 2012 O O . GLY A 1 259 ? -1.565 23.266 16.234 1 94.5 259 GLY A O 1
ATOM 2013 N N . HIS A 1 260 ? -2.621 22.266 17.922 1 94.12 260 HIS A N 1
ATOM 2014 C CA . HIS A 1 260 ? -3.152 23.5 18.516 1 94.12 260 HIS A CA 1
ATOM 2015 C C . HIS A 1 260 ? -2.346 23.922 19.734 1 94.12 260 HIS A C 1
ATOM 2017 O O . HIS A 1 260 ? -2.102 23.109 20.625 1 94.12 260 HIS A O 1
ATOM 2023 N N . ILE A 1 261 ? -1.938 25.141 19.734 1 93.69 261 ILE A N 1
ATOM 2024 C CA . ILE A 1 261 ? -1.171 25.719 20.828 1 93.69 261 ILE A CA 1
ATOM 2025 C C . ILE A 1 261 ? -2.021 26.75 21.578 1 93.69 261 ILE A C 1
ATOM 2027 O O . ILE A 1 261 ? -2.385 27.781 21.016 1 93.69 261 ILE A O 1
ATOM 2031 N N . VAL A 1 262 ? -2.289 26.484 22.828 1 92.56 262 VAL A N 1
ATOM 2032 C CA . VAL A 1 262 ? -3.072 27.406 23.656 1 92.56 262 VAL A CA 1
ATOM 2033 C C . VAL A 1 262 ? -2.137 28.328 24.422 1 92.56 262 VAL A C 1
ATOM 2035 O O . VAL A 1 262 ? -1.253 27.859 25.156 1 92.56 262 VAL A O 1
ATOM 2038 N N . ILE A 1 263 ? -2.299 29.547 24.234 1 90.5 263 ILE A N 1
ATOM 2039 C CA . ILE A 1 263 ? -1.41 30.516 24.875 1 90.5 263 ILE A CA 1
ATOM 2040 C C . ILE A 1 263 ? -2.229 31.484 25.719 1 90.5 263 ILE A C 1
ATOM 2042 O O . ILE A 1 263 ? -3.412 31.703 25.453 1 90.5 263 ILE A O 1
ATOM 2046 N N . LYS A 1 264 ? -1.493 32.031 26.734 1 84.94 264 LYS A N 1
ATOM 2047 C CA . LYS A 1 264 ? -2.053 33.125 27.484 1 84.94 264 LYS A CA 1
ATOM 2048 C C . LYS A 1 264 ? -1.97 34.438 26.688 1 84.94 264 LYS A C 1
ATOM 2050 O O . LYS A 1 264 ? -1.078 34.594 25.844 1 84.94 264 LYS A O 1
ATOM 2055 N N . SER A 1 265 ? -3.061 35.188 26.625 1 67.62 265 SER A N 1
ATOM 2056 C CA . SER A 1 265 ? -3.182 36.406 25.844 1 67.62 265 SER A CA 1
ATOM 2057 C C . SER A 1 265 ? -1.844 37.156 25.75 1 67.62 265 SER A C 1
ATOM 2059 O O . SER A 1 265 ? -1.188 37.375 26.766 1 67.62 265 SER A O 1
ATOM 2061 N N . LYS A 1 266 ? -1.123 36.938 24.594 1 63.78 266 LYS A N 1
ATOM 2062 C CA . LYS A 1 266 ? 0.138 37.656 24.391 1 63.78 266 LYS A CA 1
ATOM 2063 C C . LYS A 1 266 ? 0.085 38.531 23.141 1 63.78 266 LYS A C 1
ATOM 2065 O O . LYS A 1 266 ? -0.762 38.344 22.281 1 63.78 266 LYS A O 1
ATOM 2070 N N . LEU A 1 267 ? 0.983 39.5 23.172 1 63.75 267 LEU A N 1
ATOM 2071 C CA . LEU A 1 267 ? 1.22 40.406 22.047 1 63.75 267 LEU A CA 1
ATOM 2072 C C . LEU A 1 267 ? 1.618 39.625 20.797 1 63.75 267 LEU A C 1
ATOM 2074 O O . LEU A 1 267 ? 2.25 38.562 20.891 1 63.75 267 LEU A O 1
ATOM 2078 N N . GLU A 1 268 ? 1.276 40.031 19.625 1 67.06 268 GLU A N 1
ATOM 2079 C CA . GLU A 1 268 ? 1.504 39.438 18.312 1 67.06 268 GLU A CA 1
ATOM 2080 C C . GLU A 1 268 ? 2.982 39.125 18.094 1 67.06 268 GLU A C 1
ATOM 2082 O O . GLU A 1 268 ? 3.328 38.062 17.562 1 67.06 268 GLU A O 1
ATOM 2087 N N . THR A 1 269 ? 3.811 40.031 18.516 1 68.19 269 THR A N 1
ATOM 2088 C CA . THR A 1 269 ? 5.246 39.875 18.328 1 68.19 269 THR A CA 1
ATOM 2089 C C . THR A 1 269 ? 5.77 38.688 19.094 1 68.19 269 THR A C 1
ATOM 2091 O O . THR A 1 269 ? 6.652 37.969 18.609 1 68.19 269 THR A O 1
ATOM 2094 N N . LEU A 1 270 ? 5.215 38.438 20.141 1 77.44 270 LEU A N 1
ATOM 2095 C CA . LEU A 1 270 ? 5.648 37.344 20.969 1 77.44 270 LEU A CA 1
ATOM 2096 C C . LEU A 1 270 ? 5.188 36 20.375 1 77.44 270 LEU A C 1
ATOM 2098 O O . LEU A 1 270 ? 5.906 35 20.453 1 77.44 270 LEU A O 1
ATOM 2102 N N . ARG A 1 271 ? 4.113 36.094 19.672 1 83.12 271 ARG A N 1
ATOM 2103 C CA . ARG A 1 271 ? 3.588 34.875 19.047 1 83.12 271 ARG A CA 1
ATOM 2104 C C . ARG A 1 271 ? 4.492 34.438 17.906 1 83.12 271 ARG A C 1
ATOM 2106 O O . ARG A 1 271 ? 4.715 33.219 17.719 1 83.12 271 ARG A O 1
ATOM 2113 N N . TYR A 1 272 ? 4.973 35.406 17.156 1 84.31 272 TYR A N 1
ATOM 2114 C CA . TYR A 1 272 ? 5.852 35.094 16.031 1 84.31 272 TYR A CA 1
ATOM 2115 C C . TYR A 1 272 ? 7.129 34.406 16.516 1 84.31 272 TYR A C 1
ATOM 2117 O O . TYR A 1 272 ? 7.551 33.406 15.938 1 84.31 272 TYR A O 1
ATOM 2125 N N . ARG A 1 273 ? 7.73 35 17.516 1 86 273 ARG A N 1
ATOM 2126 C CA . ARG A 1 273 ? 8.961 34.438 18.078 1 86 273 ARG A CA 1
ATOM 2127 C C . ARG A 1 273 ? 8.711 33.031 18.625 1 86 273 ARG A C 1
ATOM 2129 O O . ARG A 1 273 ? 9.539 32.125 18.453 1 86 273 ARG A O 1
ATOM 2136 N N . MET A 1 274 ? 7.598 32.875 19.266 1 89.69 274 MET A N 1
ATOM 2137 C CA . MET A 1 274 ? 7.223 31.594 19.828 1 89.69 274 MET A CA 1
ATOM 2138 C C . MET A 1 274 ? 7.047 30.547 18.734 1 89.69 274 MET A C 1
ATOM 2140 O O . MET A 1 274 ? 7.547 29.422 18.859 1 89.69 274 MET A O 1
ATOM 2144 N N . LYS A 1 275 ? 6.402 30.922 17.734 1 91.12 275 LYS A N 1
ATOM 2145 C CA . LYS A 1 275 ? 6.176 30.047 16.578 1 91.12 275 LYS A CA 1
ATOM 2146 C C . LYS A 1 275 ? 7.492 29.547 16 1 91.12 275 LYS A C 1
ATOM 2148 O O . LYS A 1 275 ? 7.66 28.344 15.75 1 91.12 275 LYS A O 1
ATOM 2153 N N . ASN A 1 276 ? 8.391 30.453 15.812 1 90.81 276 ASN A N 1
ATOM 2154 C CA . ASN A 1 276 ? 9.688 30.109 15.227 1 90.81 276 ASN A CA 1
ATOM 2155 C C . ASN A 1 276 ? 10.508 29.234 16.156 1 90.81 276 ASN A C 1
ATOM 2157 O O . ASN A 1 276 ? 11.219 28.328 15.703 1 90.81 276 ASN A O 1
ATOM 2161 N N . SER A 1 277 ? 10.398 29.547 17.438 1 93.06 277 SER A N 1
ATOM 2162 C CA . SER A 1 277 ? 11.102 28.719 18.406 1 93.06 277 SER A CA 1
ATOM 2163 C C . SER A 1 277 ? 10.578 27.297 18.406 1 93.06 277 SER A C 1
ATOM 2165 O O . SER A 1 277 ? 11.367 26.344 18.453 1 93.06 277 SER A O 1
ATOM 2167 N N . ILE A 1 278 ? 9.289 27.125 18.344 1 94.69 278 ILE A N 1
ATOM 2168 C CA . ILE A 1 278 ? 8.672 25.812 18.328 1 94.69 278 ILE A CA 1
ATOM 2169 C C . ILE A 1 278 ? 9.102 25.062 17.062 1 94.69 278 ILE A C 1
ATOM 2171 O O . ILE A 1 278 ? 9.516 23.906 17.125 1 94.69 278 ILE A O 1
ATOM 2175 N N . LYS A 1 279 ? 9.023 25.688 15.914 1 94.38 279 LYS A N 1
ATOM 2176 C CA . LYS A 1 279 ? 9.375 25.062 14.641 1 94.38 279 LYS A CA 1
ATOM 2177 C C . LYS A 1 279 ? 10.836 24.641 14.617 1 94.38 279 LYS A C 1
ATOM 2179 O O . LYS A 1 279 ? 11.172 23.578 14.102 1 94.38 279 LYS A O 1
ATOM 2184 N N . SER A 1 280 ? 11.688 25.5 15.141 1 93.94 280 SER A N 1
ATOM 2185 C CA . SER A 1 280 ? 13.109 25.172 15.203 1 93.94 280 SER A CA 1
ATOM 2186 C C . SER A 1 280 ? 13.359 23.938 16.062 1 93.94 280 SER A C 1
ATOM 2188 O O . SER A 1 280 ? 14.125 23.047 15.688 1 93.94 280 SER A O 1
ATOM 2190 N N . LYS A 1 281 ? 12.734 23.906 17.188 1 94.81 281 LYS A N 1
ATOM 2191 C CA . LYS A 1 281 ? 12.891 22.766 18.094 1 94.81 281 LYS A CA 1
ATOM 2192 C C . LYS A 1 281 ? 12.398 21.469 17.438 1 94.81 281 LYS A C 1
ATOM 2194 O O . LYS A 1 281 ? 13.055 20.438 17.531 1 94.81 281 LYS A O 1
ATOM 2199 N N . LEU A 1 282 ? 11.25 21.547 16.828 1 94.81 282 LEU A N 1
ATOM 2200 C CA . LEU A 1 282 ? 10.688 20.375 16.156 1 94.81 282 LEU A CA 1
ATOM 2201 C C . LEU A 1 282 ? 11.57 19.922 15 1 94.81 282 LEU A C 1
ATOM 2203 O O . LEU A 1 282 ? 11.703 18.719 14.742 1 94.81 282 LEU A O 1
ATOM 2207 N N . ASN A 1 283 ? 12.133 20.875 14.297 1 93.69 283 ASN A N 1
ATOM 2208 C CA . ASN A 1 283 ? 13.055 20.531 13.219 1 93.69 283 ASN A CA 1
ATOM 2209 C C . ASN A 1 283 ? 14.242 19.719 13.727 1 93.69 283 ASN A C 1
ATOM 2211 O O . ASN A 1 283 ? 14.711 18.812 13.047 1 93.69 283 ASN A O 1
ATOM 2215 N N . GLU A 1 284 ? 14.664 20.062 14.883 1 92.56 284 GLU A N 1
ATOM 2216 C CA . GLU A 1 284 ? 15.75 19.312 15.5 1 92.56 284 GLU A CA 1
ATOM 2217 C C . GLU A 1 284 ? 15.352 17.859 15.758 1 92.56 284 GLU A C 1
ATOM 2219 O O . GLU A 1 284 ? 16.203 16.969 15.797 1 92.56 284 GLU A O 1
ATOM 2224 N N . MET A 1 285 ? 14.102 17.688 15.891 1 91.81 285 MET A N 1
ATOM 2225 C CA . MET A 1 285 ? 13.586 16.359 16.188 1 91.81 285 MET A CA 1
ATOM 2226 C C . MET A 1 285 ? 13.258 15.609 14.891 1 91.81 285 MET A C 1
ATOM 2228 O O . MET A 1 285 ? 12.688 14.516 14.938 1 91.81 285 MET A O 1
ATOM 2232 N N . GLY A 1 286 ? 13.43 16.219 13.742 1 91.31 286 GLY A N 1
ATOM 2233 C CA . GLY A 1 286 ? 13.18 15.57 12.461 1 91.31 286 GLY A CA 1
ATOM 2234 C C . GLY A 1 286 ? 11.828 15.922 11.875 1 91.31 286 GLY A C 1
ATOM 2235 O O . GLY A 1 286 ? 11.422 15.352 10.859 1 91.31 286 GLY A O 1
ATOM 2236 N N . VAL A 1 287 ? 11.109 16.797 12.531 1 94.25 287 VAL A N 1
ATOM 2237 C CA . VAL A 1 287 ? 9.82 17.25 12.008 1 94.25 287 VAL A CA 1
ATOM 2238 C C . VAL A 1 287 ? 10.031 18.422 11.055 1 94.25 287 VAL A C 1
ATOM 2240 O O . VAL A 1 287 ? 10.344 19.531 11.484 1 94.25 287 VAL A O 1
ATOM 2243 N N . THR A 1 288 ? 9.797 18.156 9.805 1 91.38 288 THR A N 1
ATOM 2244 C CA . THR A 1 288 ? 10.164 19.125 8.781 1 91.38 288 THR A CA 1
ATOM 2245 C C . THR A 1 288 ? 8.945 19.938 8.352 1 91.38 288 THR A C 1
ATOM 2247 O O . THR A 1 288 ? 9.086 21.047 7.816 1 91.38 288 THR A O 1
ATOM 2250 N N . HIS A 1 289 ? 7.812 19.406 8.469 1 92.75 289 HIS A N 1
ATOM 2251 C CA . HIS A 1 289 ? 6.574 20.109 8.156 1 92.75 289 HIS A CA 1
ATOM 2252 C C . HIS A 1 289 ? 5.742 20.344 9.406 1 92.75 289 HIS A C 1
ATOM 2254 O O . HIS A 1 289 ? 5.238 19.406 10.016 1 92.75 289 HIS A O 1
ATOM 2260 N N . VAL A 1 290 ? 5.637 21.641 9.758 1 94.94 290 VAL A N 1
ATOM 2261 C CA . VAL A 1 290 ? 4.957 21.984 11.008 1 94.94 290 VAL A CA 1
ATOM 2262 C C . VAL A 1 290 ? 3.879 23.031 10.734 1 94.94 290 VAL A C 1
ATOM 2264 O O . VAL A 1 290 ? 4.129 24.031 10.039 1 94.94 290 VAL A O 1
ATOM 2267 N N . THR A 1 291 ? 2.734 22.797 11.117 1 94.5 291 THR A N 1
ATOM 2268 C CA . THR A 1 291 ? 1.648 23.766 11.125 1 94.5 291 THR A CA 1
ATOM 2269 C C . THR A 1 291 ? 1.087 23.938 12.531 1 94.5 291 THR A C 1
ATOM 2271 O O . THR A 1 291 ? 0.662 22.969 13.156 1 94.5 291 THR A O 1
ATOM 2274 N N . LEU A 1 292 ? 1.066 25.188 13.031 1 94.81 292 LEU A N 1
ATOM 2275 C CA . LEU A 1 292 ? 0.654 25.469 14.398 1 94.81 292 LEU A CA 1
ATOM 2276 C C . LEU A 1 292 ? -0.554 26.406 14.414 1 94.81 292 LEU A C 1
ATOM 2278 O O . LEU A 1 292 ? -0.502 27.5 13.867 1 94.81 292 LEU A O 1
ATOM 2282 N N . GLU A 1 293 ? -1.561 25.938 14.945 1 93.12 293 GLU A N 1
ATOM 2283 C CA . GLU A 1 293 ? -2.73 26.781 15.148 1 93.12 293 GLU A CA 1
ATOM 2284 C C . GLU A 1 293 ? -2.785 27.312 16.578 1 93.12 293 GLU A C 1
ATOM 2286 O O . GLU A 1 293 ? -3.051 26.562 17.516 1 93.12 293 GLU A O 1
ATOM 2291 N N . PHE A 1 294 ? -2.623 28.578 16.688 1 89.94 294 PHE A N 1
ATOM 2292 C CA . PHE A 1 294 ? -2.631 29.203 18 1 89.94 294 PHE A CA 1
ATOM 2293 C C . PHE A 1 294 ? -4.055 29.5 18.453 1 89.94 294 PHE A C 1
ATOM 2295 O O . PHE A 1 294 ? -4.883 29.953 17.656 1 89.94 294 PHE A O 1
ATOM 2302 N N . GLU A 1 295 ? -4.305 29.141 19.672 1 87.69 295 GLU A N 1
ATOM 2303 C CA . GLU A 1 295 ? -5.578 29.422 20.328 1 87.69 295 GLU A CA 1
ATOM 2304 C C . GLU A 1 295 ? -5.371 30.203 21.625 1 87.69 295 GLU A C 1
ATOM 2306 O O . GLU A 1 295 ? -4.395 29.969 22.344 1 87.69 295 GLU A O 1
ATOM 2311 N N . ASN A 1 296 ? -6.32 31.094 21.844 1 85.69 296 ASN A N 1
ATOM 2312 C CA . ASN A 1 296 ? -6.289 31.797 23.125 1 85.69 296 ASN A CA 1
ATOM 2313 C C . ASN A 1 296 ? -6.969 30.984 24.219 1 85.69 296 ASN A C 1
ATOM 2315 O O . ASN A 1 296 ? -7.859 30.172 23.938 1 85.69 296 ASN A O 1
ATOM 2319 N N . LEU A 1 297 ? -6.469 31.312 25.406 1 82.56 297 LEU A N 1
ATOM 2320 C CA . LEU A 1 297 ? -7.094 30.641 26.531 1 82.56 297 LEU A CA 1
ATOM 2321 C C . LEU A 1 297 ? -8.586 30.953 26.594 1 82.56 297 LEU A C 1
ATOM 2323 O O . LEU A 1 297 ? -8.992 32.094 26.453 1 82.56 297 LEU A O 1
ATOM 2327 N N . GLY A 1 298 ? -9.469 29.938 26.688 1 76.12 298 GLY A N 1
ATOM 2328 C CA . GLY A 1 298 ? -10.906 30.125 26.781 1 76.12 298 GLY A CA 1
ATOM 2329 C C . GLY A 1 298 ? -11.633 29.906 25.469 1 76.12 298 GLY A C 1
ATOM 2330 O O . GLY A 1 298 ? -12.859 29.844 25.438 1 76.12 298 GLY A O 1
ATOM 2331 N N . GLU A 1 299 ? -10.891 29.922 24.375 1 80 299 GLU A N 1
ATOM 2332 C CA . GLU A 1 299 ? -11.508 29.656 23.078 1 80 299 GLU A CA 1
ATOM 2333 C C . GLU A 1 299 ? -12 28.219 22.984 1 80 299 GLU A C 1
ATOM 2335 O O . GLU A 1 299 ? -11.344 27.297 23.469 1 80 299 GLU A O 1
ATOM 2340 N N . ALA A 1 300 ? -13.227 28.109 22.547 1 74.5 300 ALA A N 1
ATOM 2341 C CA . ALA A 1 300 ? -13.766 26.766 22.359 1 74.5 300 ALA A CA 1
ATOM 2342 C C . ALA A 1 300 ? -13.125 26.062 21.172 1 74.5 300 ALA A C 1
ATOM 2344 O O . ALA A 1 300 ? -12.867 26.703 20.141 1 74.5 300 ALA A O 1
ATOM 2345 N N . CYS A 1 301 ? -12.547 24.922 21.453 1 73.62 301 CYS A N 1
ATOM 2346 C CA . CYS A 1 301 ? -11.992 24.125 20.359 1 73.62 301 CYS A CA 1
ATOM 2347 C C . CYS A 1 301 ? -12.758 22.828 20.203 1 73.62 301 CYS A C 1
ATOM 2349 O O . CYS A 1 301 ? -12.844 22.031 21.141 1 73.62 301 CYS A O 1
ATOM 2351 N N . LYS A 1 302 ? -13.602 22.75 19.078 1 64.06 302 LYS A N 1
ATOM 2352 C CA . LYS A 1 302 ? -14.312 21.516 18.812 1 64.06 302 LYS A CA 1
ATOM 2353 C C . LYS A 1 302 ? -13.352 20.406 18.406 1 64.06 302 LYS A C 1
ATOM 2355 O O . LYS A 1 302 ? -12.523 20.594 17.516 1 64.06 302 LYS A O 1
ATOM 2360 N N . PRO A 1 303 ? -13.414 19.312 19.25 1 61.25 303 PRO A N 1
ATOM 2361 C CA . PRO A 1 303 ? -12.562 18.188 18.844 1 61.25 303 PRO A CA 1
ATOM 2362 C C . PRO A 1 303 ? -12.852 17.703 17.422 1 61.25 303 PRO A C 1
ATOM 2364 O O . PRO A 1 303 ? -14.008 17.703 17 1 61.25 303 PRO A O 1
ATOM 2367 N N . GLN A 1 304 ? -11.852 17.812 16.594 1 60.62 304 GLN A N 1
ATOM 2368 C CA . GLN A 1 304 ? -12.047 17.328 15.234 1 60.62 304 GLN A CA 1
ATOM 2369 C C . GLN A 1 304 ? -12.219 15.805 15.219 1 60.62 304 GLN A C 1
ATOM 2371 O O . GLN A 1 304 ? -11.57 15.094 15.977 1 60.62 304 GLN A O 1
ATOM 2376 N N . SER A 1 305 ? -13.508 15.297 14.891 1 54 305 SER A N 1
ATOM 2377 C CA . SER A 1 305 ? -13.961 13.914 14.922 1 54 305 SER A CA 1
ATOM 2378 C C . SER A 1 305 ? -13.078 13.023 14.062 1 54 305 SER A C 1
ATOM 2380 O O . SER A 1 305 ? -12.75 13.367 12.922 1 54 305 SER A O 1
ATOM 2382 N N . THR A 1 306 ? -12.078 12.352 14.68 1 55.31 306 THR A N 1
ATOM 2383 C CA . THR A 1 306 ? -11.445 11.281 13.922 1 55.31 306 THR A CA 1
ATOM 2384 C C . THR A 1 306 ? -12.203 9.969 14.094 1 55.31 306 THR A C 1
ATOM 2386 O O . THR A 1 306 ? -12.852 9.75 15.125 1 55.31 306 THR A O 1
ATOM 2389 N N . MET B 1 1 ? -61.125 27.609 37.594 1 28.45 1 MET B N 1
ATOM 2390 C CA . MET B 1 1 ? -60 28.047 36.781 1 28.45 1 MET B CA 1
ATOM 2391 C C . MET B 1 1 ? -58.906 26.984 36.75 1 28.45 1 MET B C 1
ATOM 2393 O O . MET B 1 1 ? -58.062 26.938 37.656 1 28.45 1 MET B O 1
ATOM 2397 N N . GLY B 1 2 ? -59.25 25.672 36.688 1 30.09 2 GLY B N 1
ATOM 2398 C CA . GLY B 1 2 ? -58.625 24.391 37 1 30.09 2 GLY B CA 1
ATOM 2399 C C . GLY B 1 2 ? -57.5 24.047 36.062 1 30.09 2 GLY B C 1
ATOM 2400 O O . GLY B 1 2 ? -57.656 23.984 34.844 1 30.09 2 GLY B O 1
ATOM 2401 N N . SER B 1 3 ? -56.25 24.516 36.438 1 30.53 3 SER B N 1
ATOM 2402 C CA . SER B 1 3 ? -55 24.484 35.688 1 30.53 3 SER B CA 1
ATOM 2403 C C . SER B 1 3 ? -54.625 23.047 35.344 1 30.53 3 SER B C 1
ATOM 2405 O O . SER B 1 3 ? -54.469 22.188 36.219 1 30.53 3 SER B O 1
ATOM 2407 N N . HIS B 1 4 ? -55.188 22.5 34.25 1 29.52 4 HIS B N 1
ATOM 2408 C CA . HIS B 1 4 ? -54.969 21.156 33.719 1 29.52 4 HIS B CA 1
ATOM 2409 C C . HIS B 1 4 ? -53.5 20.953 33.344 1 29.52 4 HIS B C 1
ATOM 2411 O O . HIS B 1 4 ? -52.938 21.703 32.531 1 29.52 4 HIS B O 1
ATOM 2417 N N . HIS B 1 5 ? -52.625 20.609 34.375 1 29.78 5 HIS B N 1
ATOM 2418 C CA . HIS B 1 5 ? -51.219 20.312 34.281 1 29.78 5 HIS B CA 1
ATOM 2419 C C . HIS B 1 5 ? -50.969 19.172 33.281 1 29.78 5 HIS B C 1
ATOM 2421 O O . HIS B 1 5 ? -51.469 18.062 33.469 1 29.78 5 HIS B O 1
ATOM 2427 N N . HIS B 1 6 ? -50.969 19.422 31.953 1 28.84 6 HIS B N 1
ATOM 2428 C CA . HIS B 1 6 ? -50.656 18.453 30.906 1 28.84 6 HIS B CA 1
ATOM 2429 C C . HIS B 1 6 ? -49.281 17.828 31.109 1 28.84 6 HIS B C 1
ATOM 2431 O O . HIS B 1 6 ? -48.281 18.547 31.203 1 28.84 6 HIS B O 1
ATOM 2437 N N . SER B 1 7 ? -49.156 16.719 31.891 1 30.22 7 SER B N 1
ATOM 2438 C CA . SER B 1 7 ? -47.969 15.93 32.125 1 30.22 7 SER B CA 1
ATOM 2439 C C . SER B 1 7 ? -47.375 15.391 30.828 1 30.22 7 SER B C 1
ATOM 2441 O O . SER B 1 7 ? -48.062 14.688 30.094 1 30.22 7 SER B O 1
ATOM 2443 N N . HIS B 1 8 ? -46.531 16.172 30.125 1 28.88 8 HIS B N 1
ATOM 2444 C CA . HIS B 1 8 ? -45.781 15.75 28.938 1 28.88 8 HIS B CA 1
ATOM 2445 C C . HIS B 1 8 ? -44.938 14.508 29.219 1 28.88 8 HIS B C 1
ATOM 2447 O O . HIS B 1 8 ? -44.094 14.516 30.125 1 28.88 8 HIS B O 1
ATOM 2453 N N . SER B 1 9 ? -45.562 13.305 29.203 1 30.73 9 SER B N 1
ATOM 2454 C CA . SER B 1 9 ? -44.844 12.039 29.281 1 30.73 9 SER B CA 1
ATOM 2455 C C . SER B 1 9 ? -43.75 11.977 28.234 1 30.73 9 SER B C 1
ATOM 2457 O O . SER B 1 9 ? -43.969 12.234 27.062 1 30.73 9 SER B O 1
ATOM 2459 N N . GLY B 1 10 ? -42.5 12.297 28.609 1 27.53 10 GLY B N 1
ATOM 2460 C CA . GLY B 1 10 ? -41.219 12.172 27.891 1 27.53 10 GLY B CA 1
ATOM 2461 C C . GLY B 1 10 ? -41 10.789 27.328 1 27.53 10 GLY B C 1
ATOM 2462 O O . GLY B 1 10 ? -40.781 9.828 28.078 1 27.53 10 GLY B O 1
ATOM 2463 N N . HIS B 1 11 ? -41.688 10.367 26.234 1 31.27 11 HIS B N 1
ATOM 2464 C CA . HIS B 1 11 ? -41.344 9.133 25.531 1 31.27 11 HIS B CA 1
ATOM 2465 C C . HIS B 1 11 ? -39.875 9.062 25.203 1 31.27 11 HIS B C 1
ATOM 2467 O O . HIS B 1 11 ? -39.344 9.969 24.562 1 31.27 11 HIS B O 1
ATOM 2473 N N . SER B 1 12 ? -39.062 8.43 26.062 1 31.8 12 SER B N 1
ATOM 2474 C CA . SER B 1 12 ? -37.688 8.023 25.859 1 31.8 12 SER B CA 1
ATOM 2475 C C . SER B 1 12 ? -37.531 7.207 24.578 1 31.8 12 SER B C 1
ATOM 2477 O O . SER B 1 12 ? -38.25 6.211 24.375 1 31.8 12 SER B O 1
ATOM 2479 N N . HIS B 1 13 ? -37.281 7.809 23.438 1 30.61 13 HIS B N 1
ATOM 2480 C CA . HIS B 1 13 ? -36.875 7.168 22.203 1 30.61 13 HIS B CA 1
ATOM 2481 C C . HIS B 1 13 ? -35.688 6.238 22.438 1 30.61 13 HIS B C 1
ATOM 2483 O O . HIS B 1 13 ? -34.594 6.691 22.828 1 30.61 13 HIS B O 1
ATOM 2489 N N . ASN B 1 14 ? -35.906 5.078 22.969 1 31.03 14 ASN B N 1
ATOM 2490 C CA . ASN B 1 14 ? -34.938 3.988 22.891 1 31.03 14 ASN B CA 1
ATOM 2491 C C . ASN B 1 14 ? -34.469 3.773 21.453 1 31.03 14 ASN B C 1
ATOM 2493 O O . ASN B 1 14 ? -35.188 3.254 20.625 1 31.03 14 ASN B O 1
ATOM 2497 N N . HIS B 1 15 ? -33.75 4.668 20.859 1 33.66 15 HIS B N 1
ATOM 2498 C CA . HIS B 1 15 ? -33.062 4.398 19.594 1 33.66 15 HIS B CA 1
ATOM 2499 C C . HIS B 1 15 ? -32.344 3.051 19.641 1 33.66 15 HIS B C 1
ATOM 2501 O O . HIS B 1 15 ? -31.594 2.77 20.578 1 33.66 15 HIS B O 1
ATOM 2507 N N . HIS B 1 16 ? -32.906 1.96 19.062 1 33.84 16 HIS B N 1
ATOM 2508 C CA . HIS B 1 16 ? -32.531 0.583 18.766 1 33.84 16 HIS B CA 1
ATOM 2509 C C . HIS B 1 16 ? -31.141 0.508 18.172 1 33.84 16 HIS B C 1
ATOM 2511 O O . HIS B 1 16 ? -30.922 0.902 17.031 1 33.84 16 HIS B O 1
ATOM 2517 N N . ASP B 1 17 ? -30.125 0.547 18.891 1 36.81 17 ASP B N 1
ATOM 2518 C CA . ASP B 1 17 ? -28.734 0.107 18.719 1 36.81 17 ASP B CA 1
ATOM 2519 C C . ASP B 1 17 ? -28.672 -1.324 18.188 1 36.81 17 ASP B C 1
ATOM 2521 O O . ASP B 1 17 ? -27.609 -1.921 18.109 1 36.81 17 ASP B O 1
ATOM 2525 N N . HIS B 1 18 ? -29.734 -2.062 18.062 1 39.28 18 HIS B N 1
ATOM 2526 C CA . HIS B 1 18 ? -29.75 -3.471 17.672 1 39.28 18 HIS B CA 1
ATOM 2527 C C . HIS B 1 18 ? -29.312 -3.656 16.234 1 39.28 18 HIS B C 1
ATOM 2529 O O . HIS B 1 18 ? -29.141 -4.785 15.773 1 39.28 18 HIS B O 1
ATOM 2535 N N . GLY B 1 19 ? -29.297 -2.738 15.383 1 42.44 19 GLY B N 1
ATOM 2536 C CA . GLY B 1 19 ? -29.016 -2.885 13.961 1 42.44 19 GLY B CA 1
ATOM 2537 C C . GLY B 1 19 ? -27.547 -3.043 13.648 1 42.44 19 GLY B C 1
ATOM 2538 O O . GLY B 1 19 ? -27.172 -3.654 12.641 1 42.44 19 GLY B O 1
ATOM 2539 N N . LYS B 1 20 ? -26.672 -2.373 14.406 1 48.53 20 LYS B N 1
ATOM 2540 C CA . LYS B 1 20 ? -25.234 -2.443 14.109 1 48.53 20 LYS B CA 1
ATOM 2541 C C . LYS B 1 20 ? -24.688 -3.84 14.383 1 48.53 20 LYS B C 1
ATOM 2543 O O . LYS B 1 20 ? -23.859 -4.344 13.625 1 48.53 20 LYS B O 1
ATOM 2548 N N . GLY B 1 21 ? -25.25 -4.547 15.383 1 54.31 21 GLY B N 1
ATOM 2549 C CA . GLY B 1 21 ? -24.812 -5.879 15.75 1 54.31 21 GLY B CA 1
ATOM 2550 C C . GLY B 1 21 ? -25.188 -6.938 14.734 1 54.31 21 GLY B C 1
ATOM 2551 O O . GLY B 1 21 ? -24.391 -7.836 14.445 1 54.31 21 GLY B O 1
ATOM 2552 N N . GLU B 1 22 ? -26.359 -6.906 14.234 1 56.88 22 GLU B N 1
ATOM 2553 C CA . GLU B 1 22 ? -26.828 -7.871 13.242 1 56.88 22 GLU B CA 1
ATOM 2554 C C . GLU B 1 22 ? -26.078 -7.723 1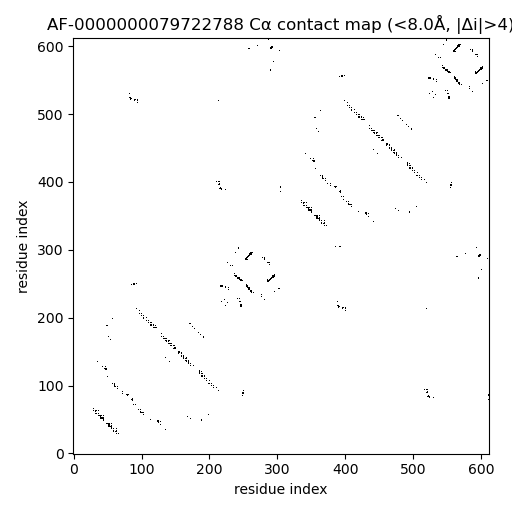1.922 1 56.88 22 GLU B C 1
ATOM 2556 O O . GLU B 1 22 ? -25.734 -8.719 11.281 1 56.88 22 GLU B O 1
ATOM 2561 N N . GLY B 1 23 ? -25.766 -6.504 11.633 1 61.19 23 GLY B N 1
ATOM 2562 C CA . GLY B 1 23 ? -24.969 -6.242 10.438 1 61.19 23 GLY B CA 1
ATOM 2563 C C . GLY B 1 23 ? -23.578 -6.812 10.523 1 61.19 23 GLY B C 1
ATOM 2564 O O . GLY B 1 23 ? -23.109 -7.477 9.594 1 61.19 23 GLY B O 1
ATOM 2565 N N . ALA B 1 24 ? -23.109 -6.641 11.711 1 68.12 24 ALA B N 1
ATOM 2566 C CA . ALA B 1 24 ? -21.766 -7.172 11.93 1 68.12 24 ALA B CA 1
ATOM 2567 C C . ALA B 1 24 ? -21.766 -8.695 11.891 1 68.12 24 ALA B C 1
ATOM 2569 O O . ALA B 1 24 ? -20.828 -9.305 11.352 1 68.12 24 ALA B O 1
ATOM 2570 N N . LYS B 1 25 ? -22.828 -9.289 12.43 1 73.75 25 LYS B N 1
ATOM 2571 C CA . LYS B 1 25 ? -22.938 -10.742 12.438 1 73.75 25 LYS B CA 1
ATOM 2572 C C . LYS B 1 25 ? -23.125 -11.289 11.023 1 73.75 25 LYS B C 1
ATOM 2574 O O . LYS B 1 25 ? -22.562 -12.32 10.672 1 73.75 25 LYS B O 1
ATOM 2579 N N . ASN B 1 26 ? -23.891 -10.602 10.289 1 73.44 26 ASN B N 1
ATOM 2580 C CA . ASN B 1 26 ? -24.125 -11.016 8.914 1 73.44 26 ASN B CA 1
ATOM 2581 C C . ASN B 1 26 ? -22.859 -10.898 8.07 1 73.44 26 ASN B C 1
ATOM 2583 O O . ASN B 1 26 ? -22.578 -11.758 7.242 1 73.44 26 ASN B O 1
ATOM 2587 N N . ILE B 1 27 ? -22.109 -9.953 8.398 1 71.38 27 ILE B N 1
ATOM 2588 C CA . ILE B 1 27 ? -20.859 -9.75 7.652 1 71.38 27 ILE B CA 1
ATOM 2589 C C . ILE B 1 27 ? -19.859 -10.828 8.031 1 71.38 27 ILE B C 1
ATOM 2591 O O . ILE B 1 27 ? -19.141 -11.352 7.164 1 71.38 27 ILE B O 1
ATOM 2595 N N . ALA B 1 28 ? -19.891 -11.148 9.281 1 77.69 28 ALA B N 1
ATOM 2596 C CA . ALA B 1 28 ? -18.969 -12.188 9.758 1 77.69 28 ALA B CA 1
ATOM 2597 C C . ALA B 1 28 ? -19.281 -13.539 9.117 1 77.69 28 ALA B C 1
ATOM 2599 O O . ALA B 1 28 ? -18.375 -14.281 8.75 1 77.69 28 ALA B O 1
ATOM 2600 N N . LEU B 1 29 ? -20.5 -13.82 9.016 1 76.56 29 LEU B N 1
ATOM 2601 C CA . LEU B 1 29 ? -20.922 -15.07 8.398 1 76.56 29 LEU B CA 1
ATOM 2602 C C . LEU B 1 29 ? -20.562 -15.078 6.91 1 76.56 29 LEU B C 1
ATOM 2604 O O . LEU B 1 29 ? -20.078 -16.078 6.391 1 76.56 29 LEU B O 1
ATOM 2608 N N . ALA B 1 30 ? -20.891 -14.008 6.301 1 74.31 30 ALA B N 1
ATOM 2609 C CA . ALA B 1 30 ? -20.547 -13.891 4.887 1 74.31 30 ALA B CA 1
ATOM 2610 C C . ALA B 1 30 ? -19.047 -14.039 4.668 1 74.31 30 ALA B C 1
ATOM 2612 O O . ALA B 1 30 ? -18.609 -14.688 3.715 1 74.31 30 ALA B O 1
ATOM 2613 N N . PHE B 1 31 ? -18.359 -13.516 5.555 1 79.88 31 PHE B N 1
ATOM 2614 C CA . PHE B 1 31 ? -16.922 -13.625 5.48 1 79.88 31 PHE B CA 1
ATOM 2615 C C . PHE B 1 31 ? -16.469 -15.07 5.648 1 79.88 31 PHE B C 1
ATOM 2617 O O . PHE B 1 31 ? -15.656 -15.57 4.863 1 79.88 31 PHE B O 1
ATOM 2624 N N . ALA B 1 32 ? -16.953 -15.703 6.605 1 82 32 ALA B N 1
ATOM 2625 C CA . ALA B 1 32 ? -16.547 -17.078 6.883 1 82 32 ALA B CA 1
ATOM 2626 C C . ALA B 1 32 ? -16.906 -18 5.719 1 82 32 ALA B C 1
ATOM 2628 O O . ALA B 1 32 ? -16.094 -18.844 5.316 1 82 32 ALA B O 1
ATOM 2629 N N . LEU B 1 33 ? -18.094 -17.859 5.195 1 80.12 33 LEU B N 1
ATOM 2630 C CA . LEU B 1 33 ? -18.531 -18.656 4.062 1 80.12 33 LEU B CA 1
ATOM 2631 C C . LEU B 1 33 ? -17.656 -18.406 2.842 1 80.12 33 LEU B C 1
ATOM 2633 O O . LEU B 1 33 ? -17.203 -19.359 2.189 1 80.12 33 LEU B O 1
ATOM 2637 N N . ASN B 1 34 ? -17.438 -17.156 2.639 1 81.94 34 ASN B N 1
ATOM 2638 C CA . ASN B 1 34 ? -16.625 -16.797 1.482 1 81.94 34 ASN B CA 1
ATOM 2639 C C . ASN B 1 34 ? -15.188 -17.281 1.628 1 81.94 34 ASN B C 1
ATOM 2641 O O . ASN B 1 34 ? -14.609 -17.812 0.681 1 81.94 34 ASN B O 1
ATOM 2645 N N . ALA B 1 35 ? -14.664 -17.109 2.773 1 86.88 35 ALA B N 1
ATOM 2646 C CA . ALA B 1 35 ? -13.281 -17.531 3.027 1 86.88 35 ALA B CA 1
ATOM 2647 C C . ALA B 1 35 ? -13.141 -19.047 2.895 1 86.88 35 ALA B C 1
ATOM 2649 O O . ALA B 1 35 ? -12.18 -19.531 2.295 1 86.88 35 ALA B O 1
ATOM 2650 N N . GLY B 1 36 ? -14.07 -19.75 3.461 1 87.88 36 GLY B N 1
ATOM 2651 C CA . GLY B 1 36 ? -14.055 -21.203 3.328 1 87.88 36 GLY B CA 1
ATOM 2652 C C . GLY B 1 36 ? -14.188 -21.672 1.892 1 87.88 36 GLY B C 1
ATOM 2653 O O . GLY B 1 36 ? -13.453 -22.547 1.449 1 87.88 36 GLY B O 1
ATOM 2654 N N . PHE B 1 37 ? -15.07 -21.094 1.216 1 88.5 37 PHE B N 1
ATOM 2655 C CA . PHE B 1 37 ? -15.297 -21.469 -0.176 1 88.5 37 PHE B CA 1
ATOM 2656 C C . PHE B 1 37 ? -14.102 -21.094 -1.04 1 88.5 37 PHE B C 1
ATOM 2658 O O . PHE B 1 37 ? -13.773 -21.797 -1.992 1 88.5 37 PHE B O 1
ATOM 2665 N N . THR B 1 38 ? -13.477 -19.984 -0.737 1 90.19 38 THR B N 1
ATOM 2666 C CA . THR B 1 38 ? -12.289 -19.547 -1.459 1 90.19 38 THR B CA 1
ATOM 2667 C C . THR B 1 38 ? -11.203 -20.609 -1.411 1 90.19 38 THR B C 1
ATOM 2669 O O . THR B 1 38 ? -10.602 -20.938 -2.436 1 90.19 38 THR B O 1
ATOM 2672 N N . ILE B 1 39 ? -11.008 -21.172 -0.295 1 87.62 39 ILE B N 1
ATOM 2673 C CA . ILE B 1 39 ? -10.016 -22.219 -0.128 1 87.62 39 ILE B CA 1
ATOM 2674 C C . ILE B 1 39 ? -10.398 -23.438 -0.969 1 87.62 39 ILE B C 1
ATOM 2676 O O . ILE B 1 39 ? -9.555 -24.016 -1.669 1 87.62 39 ILE B O 1
ATOM 2680 N N . LEU B 1 40 ? -11.625 -23.781 -0.917 1 89.88 40 LEU B N 1
ATOM 2681 C CA . LEU B 1 40 ? -12.125 -24.891 -1.705 1 89.88 40 LEU B CA 1
ATOM 2682 C C . LEU B 1 40 ? -11.922 -24.641 -3.195 1 89.88 40 LEU B C 1
ATOM 2684 O O . LEU B 1 40 ? -11.562 -25.562 -3.939 1 89.88 40 LEU B O 1
ATOM 2688 N N . GLU B 1 41 ? -12.078 -23.453 -3.541 1 92.94 41 GLU B N 1
ATOM 2689 C CA . GLU B 1 41 ? -11.945 -23.109 -4.953 1 92.94 41 GLU B CA 1
ATOM 2690 C C . GLU B 1 41 ? -10.492 -23.172 -5.402 1 92.94 41 GLU B C 1
ATOM 2692 O O . GLU B 1 41 ? -10.188 -23.703 -6.473 1 92.94 41 GLU B O 1
ATOM 2697 N N . ILE B 1 42 ? -9.633 -22.641 -4.645 1 87.56 42 ILE B N 1
ATOM 2698 C CA . ILE B 1 42 ? -8.219 -22.625 -5.023 1 87.56 42 ILE B CA 1
ATOM 2699 C C . ILE B 1 42 ? -7.684 -24.047 -5.066 1 87.56 42 ILE B C 1
ATOM 2701 O O . ILE B 1 42 ? -7.07 -24.453 -6.055 1 87.56 42 ILE B O 1
ATOM 2705 N N . VAL B 1 43 ? -7.973 -24.844 -4.078 1 85.25 43 VAL B N 1
ATOM 2706 C CA . VAL B 1 43 ? -7.539 -26.234 -4.027 1 85.25 43 VAL B CA 1
ATOM 2707 C C . VAL B 1 43 ? -8.234 -27.031 -5.129 1 85.25 43 VAL B C 1
ATOM 2709 O O . VAL B 1 43 ? -7.59 -27.797 -5.859 1 85.25 43 VAL B O 1
ATOM 2712 N N . GLY B 1 44 ? -9.547 -26.844 -5.203 1 88.56 44 GLY B N 1
ATOM 2713 C CA . GLY B 1 44 ? -10.312 -27.516 -6.23 1 88.56 44 GLY B CA 1
ATOM 2714 C C . GLY B 1 44 ? -9.867 -27.172 -7.641 1 88.56 44 GLY B C 1
ATOM 2715 O O . GLY B 1 44 ? -9.812 -28.047 -8.508 1 88.56 44 GLY B O 1
ATOM 2716 N N . GLY B 1 45 ? -9.57 -25.906 -7.891 1 90.06 45 GLY B N 1
ATOM 2717 C CA . GLY B 1 45 ? -9.07 -25.484 -9.195 1 90.06 45 GLY B CA 1
ATOM 2718 C C . GLY B 1 45 ? -7.75 -26.156 -9.555 1 90.06 45 GLY B C 1
ATOM 2719 O O . GLY B 1 45 ? -7.551 -26.562 -10.703 1 90.06 45 GLY B O 1
ATOM 2720 N N . LEU B 1 46 ? -6.867 -26.312 -8.555 1 81.94 46 LEU B N 1
ATOM 2721 C CA . LEU B 1 46 ? -5.574 -26.953 -8.773 1 81.94 46 LEU B CA 1
ATOM 2722 C C . LEU B 1 46 ? -5.746 -28.453 -9.008 1 81.94 46 LEU B C 1
ATOM 2724 O O . LEU B 1 46 ? -5.102 -29.016 -9.891 1 81.94 46 LEU B O 1
ATOM 2728 N N . LEU B 1 47 ? -6.656 -29.109 -8.32 1 84.69 47 LEU B N 1
ATOM 2729 C CA . LEU B 1 47 ? -6.852 -30.547 -8.406 1 84.69 47 LEU B CA 1
ATOM 2730 C C . LEU B 1 47 ? -7.602 -30.922 -9.68 1 84.69 47 LEU B C 1
ATOM 2732 O O . LEU B 1 47 ? -7.336 -31.969 -10.273 1 84.69 47 LEU B O 1
ATOM 2736 N N . THR B 1 48 ? -8.469 -30.047 -10.094 1 91.94 48 THR B N 1
ATOM 2737 C CA . THR B 1 48 ? -9.281 -30.359 -11.258 1 91.94 48 THR B CA 1
ATOM 2738 C C . THR B 1 48 ? -8.633 -29.828 -12.531 1 91.94 48 THR B C 1
ATOM 2740 O O . THR B 1 48 ? -9.078 -30.141 -13.641 1 91.94 48 THR B O 1
ATOM 2743 N N . ASN B 1 49 ? -7.605 -28.953 -12.375 1 91.12 49 ASN B N 1
ATOM 2744 C CA . ASN B 1 49 ? -6.906 -28.344 -13.5 1 91.12 49 ASN B CA 1
ATOM 2745 C C . ASN B 1 49 ? -7.812 -27.375 -14.258 1 91.12 49 ASN B C 1
ATOM 2747 O O . ASN B 1 49 ? -7.789 -27.344 -15.492 1 91.12 49 ASN B O 1
ATOM 2751 N N . SER B 1 50 ? -8.664 -26.734 -13.555 1 94.62 50 SER B N 1
ATOM 2752 C CA . SER B 1 50 ? -9.555 -25.75 -14.172 1 94.62 50 SER B CA 1
ATOM 2753 C C . SER B 1 50 ? -9.062 -24.328 -13.922 1 94.62 50 SER B C 1
ATOM 2755 O O . SER B 1 50 ? -9.008 -23.875 -12.773 1 94.62 50 SER B O 1
ATOM 2757 N N . MET B 1 51 ? -8.852 -23.625 -14.961 1 93.19 51 MET B N 1
ATOM 2758 C CA . MET B 1 51 ? -8.406 -22.234 -14.859 1 93.19 51 MET B CA 1
ATOM 2759 C C . MET B 1 51 ? -9.547 -21.328 -14.414 1 93.19 51 MET B C 1
ATOM 2761 O O . MET B 1 51 ? -9.32 -20.344 -13.695 1 93.19 51 MET B O 1
ATOM 2765 N N . ALA B 1 52 ? -10.672 -21.594 -14.906 1 95.12 52 ALA B N 1
ATOM 2766 C CA . ALA B 1 52 ? -11.836 -20.797 -14.539 1 95.12 52 ALA B CA 1
ATOM 2767 C C . ALA B 1 52 ? -12.102 -20.859 -13.039 1 95.12 52 ALA B C 1
ATOM 2769 O O . ALA B 1 52 ? -12.344 -19.828 -12.398 1 95.12 52 ALA B O 1
ATOM 2770 N N . VAL B 1 53 ? -12.023 -22.016 -12.492 1 94 53 VAL B N 1
ATOM 2771 C CA . VAL B 1 53 ? -12.25 -22.203 -11.062 1 94 53 VAL B CA 1
ATOM 2772 C C . VAL B 1 53 ? -11.141 -21.516 -10.273 1 94 53 VAL B C 1
ATOM 2774 O O . VAL B 1 53 ? -11.406 -20.859 -9.258 1 94 53 VAL B O 1
ATOM 2777 N N . LEU B 1 54 ? -9.969 -21.625 -10.719 1 91.62 54 LEU B N 1
ATOM 2778 C CA . LEU B 1 54 ? -8.852 -20.969 -10.062 1 91.62 54 LEU B CA 1
ATOM 2779 C C . LEU B 1 54 ? -9.016 -19.453 -10.086 1 91.62 54 LEU B C 1
ATOM 2781 O O . LEU B 1 54 ? -8.797 -18.781 -9.07 1 91.62 54 LEU B O 1
ATOM 2785 N N . SER B 1 55 ? -9.375 -18.922 -11.234 1 92.56 55 SER B N 1
ATOM 2786 C CA . SER B 1 55 ? -9.609 -17.484 -11.359 1 92.56 55 SER B CA 1
ATOM 2787 C C . SER B 1 55 ? -10.68 -17.016 -10.391 1 92.56 55 SER B C 1
ATOM 2789 O O . SER B 1 55 ? -10.516 -15.984 -9.719 1 92.56 55 SER B O 1
ATOM 2791 N N . ASP B 1 56 ? -11.703 -17.719 -10.312 1 92.62 56 ASP B N 1
ATOM 2792 C CA . ASP B 1 56 ? -12.781 -17.375 -9.383 1 92.62 56 ASP B CA 1
ATOM 2793 C C . ASP B 1 56 ? -12.297 -17.469 -7.934 1 92.62 56 ASP B C 1
ATOM 2795 O O . ASP B 1 56 ? -12.703 -16.672 -7.09 1 92.62 56 ASP B O 1
ATOM 2799 N N . GLY B 1 57 ? -11.523 -18.453 -7.699 1 91.94 57 GLY B N 1
ATOM 2800 C CA . GLY B 1 57 ? -10.961 -18.594 -6.367 1 91.94 57 GLY B CA 1
ATOM 2801 C C . GLY B 1 57 ? -10.164 -17.391 -5.914 1 91.94 57 GLY B C 1
ATOM 2802 O O . GLY B 1 57 ? -10.336 -16.906 -4.793 1 91.94 57 GLY B O 1
ATOM 2803 N N . PHE B 1 58 ? -9.336 -16.875 -6.711 1 87.75 58 PHE B N 1
ATOM 2804 C CA . PHE B 1 58 ? -8.539 -15.695 -6.371 1 87.75 58 PHE B CA 1
ATOM 2805 C C . PHE B 1 58 ? -9.422 -14.453 -6.277 1 87.75 58 PHE B C 1
ATOM 2807 O O . PHE B 1 58 ? -9.18 -13.578 -5.441 1 87.75 58 PHE B O 1
ATOM 2814 N N . HIS B 1 59 ? -10.391 -14.406 -7.109 1 89.06 59 HIS B N 1
ATOM 2815 C CA . HIS B 1 59 ? -11.375 -13.336 -6.977 1 89.06 59 HIS B CA 1
ATOM 2816 C C . HIS B 1 59 ? -12.047 -13.375 -5.605 1 89.06 59 HIS B C 1
ATOM 2818 O O . HIS B 1 59 ? -12.102 -12.359 -4.906 1 89.06 59 HIS B O 1
ATOM 2824 N N . ASP B 1 60 ? -12.414 -14.547 -5.242 1 89.75 60 ASP B N 1
ATOM 2825 C CA . ASP B 1 60 ? -13.07 -14.734 -3.951 1 89.75 60 ASP B CA 1
ATOM 2826 C C . ASP B 1 60 ? -12.102 -14.445 -2.801 1 89.75 60 ASP B C 1
ATOM 2828 O O . ASP B 1 60 ? -12.523 -14 -1.732 1 89.75 60 ASP B O 1
ATOM 2832 N N . LEU B 1 61 ? -10.906 -14.719 -3.008 1 86.94 61 LEU B N 1
ATOM 2833 C CA . LEU B 1 61 ? -9.906 -14.367 -2.006 1 86.94 61 LEU B CA 1
ATOM 2834 C C . LEU B 1 61 ? -9.891 -12.859 -1.758 1 86.94 61 LEU B C 1
ATOM 2836 O O . LEU B 1 61 ? -9.844 -12.414 -0.608 1 86.94 61 LEU B O 1
ATOM 2840 N N . GLY B 1 62 ? -9.891 -12.133 -2.85 1 85.31 62 GLY B N 1
ATOM 2841 C CA . GLY B 1 62 ? -9.984 -10.688 -2.73 1 85.31 62 GLY B CA 1
ATOM 2842 C C . GLY B 1 62 ? -11.195 -10.227 -1.946 1 85.31 62 GLY B C 1
ATOM 2843 O O . GLY B 1 62 ? -11.086 -9.367 -1.065 1 85.31 62 GLY B O 1
ATOM 2844 N N . ASP B 1 63 ? -12.305 -10.812 -2.209 1 81.81 63 ASP B N 1
ATOM 2845 C CA . ASP B 1 63 ? -13.531 -10.477 -1.502 1 81.81 63 ASP B CA 1
ATOM 2846 C C . ASP B 1 63 ? -13.43 -10.812 -0.017 1 81.81 63 ASP B C 1
ATOM 2848 O O . ASP B 1 63 ? -13.859 -10.039 0.836 1 81.81 63 ASP B O 1
ATOM 2852 N N . SER B 1 64 ? -12.898 -11.938 0.215 1 85.12 64 SER B N 1
ATOM 2853 C CA . SER B 1 64 ? -12.727 -12.359 1.601 1 85.12 64 SER B CA 1
ATOM 2854 C C . SER B 1 64 ? -11.828 -11.398 2.369 1 85.12 64 SER B C 1
ATOM 2856 O O . SER B 1 64 ? -12.117 -11.055 3.52 1 85.12 64 SER B O 1
ATOM 2858 N N . LEU B 1 65 ? -10.812 -10.977 1.734 1 82.06 65 LEU B N 1
ATOM 2859 C CA . LEU B 1 65 ? -9.898 -10.023 2.363 1 82.06 65 LEU B CA 1
ATOM 2860 C C . LEU B 1 65 ? -10.602 -8.695 2.623 1 82.06 65 LEU B C 1
ATOM 2862 O O . LEU B 1 65 ? -10.453 -8.109 3.697 1 82.06 65 LEU B O 1
ATOM 2866 N N . ALA B 1 66 ? -11.328 -8.281 1.685 1 75.81 66 ALA B N 1
ATOM 2867 C CA . ALA B 1 66 ? -12.062 -7.027 1.815 1 75.81 66 ALA B CA 1
ATOM 2868 C C . ALA B 1 66 ? -13.086 -7.109 2.947 1 75.81 66 ALA B C 1
ATOM 2870 O O . ALA B 1 66 ? -13.188 -6.195 3.77 1 75.81 66 ALA B O 1
ATOM 2871 N N . LEU B 1 67 ? -13.781 -8.219 2.99 1 74.69 67 LEU B N 1
ATOM 2872 C CA . LEU B 1 67 ? -14.789 -8.43 4.023 1 74.69 67 LEU B CA 1
ATOM 2873 C C . LEU B 1 67 ? -14.141 -8.578 5.395 1 74.69 67 LEU B C 1
ATOM 2875 O O . LEU B 1 67 ? -14.656 -8.07 6.391 1 74.69 67 LEU B O 1
ATOM 2879 N N . GLY B 1 68 ? -13.125 -9.297 5.453 1 80.62 68 GLY B N 1
ATOM 2880 C CA . GLY B 1 68 ? -12.398 -9.453 6.703 1 80.62 68 GLY B CA 1
ATOM 2881 C C . GLY B 1 68 ? -11.914 -8.141 7.281 1 80.62 68 GLY B C 1
ATOM 2882 O O . GLY B 1 68 ? -12.047 -7.895 8.484 1 80.62 68 GLY B O 1
ATOM 2883 N N . LEU B 1 69 ? -11.406 -7.352 6.465 1 73.75 69 LEU B N 1
ATOM 2884 C CA . LEU B 1 69 ? -10.93 -6.047 6.914 1 73.75 69 LEU B CA 1
ATOM 2885 C C . LEU B 1 69 ? -12.094 -5.168 7.355 1 73.75 69 LEU B C 1
ATOM 2887 O O . LEU B 1 69 ? -11.984 -4.438 8.344 1 73.75 69 LEU B O 1
ATOM 2891 N N . ALA B 1 70 ? -13.102 -5.129 6.523 1 69.5 70 ALA B N 1
ATOM 2892 C CA . ALA B 1 70 ? -14.289 -4.379 6.91 1 69.5 70 ALA B CA 1
ATOM 2893 C C . ALA B 1 70 ? -14.773 -4.789 8.297 1 69.5 70 ALA B C 1
ATOM 2895 O O . ALA B 1 70 ? -15.188 -3.941 9.094 1 69.5 70 ALA B O 1
ATOM 2896 N N . TYR B 1 71 ? -14.703 -6.066 8.508 1 73.19 71 TYR B N 1
ATOM 2897 C CA . TYR B 1 71 ? -15.109 -6.605 9.797 1 73.19 71 TYR B CA 1
ATOM 2898 C C . TYR B 1 71 ? -14.219 -6.086 10.914 1 73.19 71 TYR B C 1
ATOM 2900 O O . TYR B 1 71 ? -14.703 -5.656 11.961 1 73.19 71 TYR B O 1
ATOM 2908 N N . VAL B 1 72 ? -12.953 -6.059 10.719 1 75 72 VAL B N 1
ATOM 2909 C CA . VAL B 1 72 ? -11.984 -5.609 11.719 1 75 72 VAL B CA 1
ATOM 2910 C C . VAL B 1 72 ? -12.156 -4.113 11.961 1 75 72 VAL B C 1
ATOM 2912 O O . VAL B 1 72 ? -12.102 -3.654 13.109 1 75 72 VAL B O 1
ATOM 2915 N N . MET B 1 73 ? -12.281 -3.363 10.898 1 69.56 73 MET B N 1
ATOM 2916 C CA . MET B 1 73 ? -12.438 -1.917 11.008 1 69.56 73 MET B CA 1
ATOM 2917 C C . MET B 1 73 ? -13.719 -1.564 11.75 1 69.56 73 MET B C 1
ATOM 2919 O O . MET B 1 73 ? -13.766 -0.588 12.5 1 69.56 73 MET B O 1
ATOM 2923 N N . GLU B 1 74 ? -14.734 -2.299 11.398 1 65.75 74 GLU B N 1
ATOM 2924 C CA . GLU B 1 74 ? -16 -2.078 12.109 1 65.75 74 GLU B CA 1
ATOM 2925 C C . GLU B 1 74 ? -15.836 -2.307 13.609 1 65.75 74 GLU B C 1
ATOM 2927 O O . GLU B 1 74 ? -16.422 -1.583 14.422 1 65.75 74 GLU B O 1
ATOM 2932 N N . LYS B 1 75 ? -15.055 -3.268 13.859 1 69.94 75 LYS B N 1
ATOM 2933 C CA . LYS B 1 75 ? -14.812 -3.564 15.266 1 69.94 75 LYS B CA 1
ATOM 2934 C C . LYS B 1 75 ? -13.93 -2.5 15.906 1 69.94 75 LYS B C 1
ATOM 2936 O O . LYS B 1 75 ? -14.07 -2.203 17.094 1 69.94 75 LYS B O 1
ATOM 2941 N N . LYS B 1 76 ? -13.055 -1.939 15.078 1 64.75 76 LYS B N 1
ATOM 2942 C CA . LYS B 1 76 ? -12.125 -0.943 15.602 1 64.75 76 LYS B CA 1
ATOM 2943 C C . LYS B 1 76 ? -12.68 0.469 15.438 1 64.75 76 LYS B C 1
ATOM 2945 O O . LYS B 1 76 ? -12.156 1.423 16.016 1 64.75 76 LYS B O 1
ATOM 2950 N N . SER B 1 77 ? -13.469 0.654 14.312 1 57.53 77 SER B N 1
ATOM 2951 C CA . SER B 1 77 ? -14.047 1.965 14.031 1 57.53 77 SER B CA 1
ATOM 2952 C C . SER B 1 77 ? -14.508 2.654 15.312 1 57.53 77 SER B C 1
ATOM 2954 O O . SER B 1 77 ? -14.445 3.881 15.422 1 57.53 77 SER B O 1
ATOM 2956 N N . GLY B 1 78 ? -15.023 1.854 16.188 1 55.16 78 GLY B N 1
ATOM 2957 C CA . GLY B 1 78 ? -15.398 2.533 17.422 1 55.16 78 GLY B CA 1
ATOM 2958 C C . GLY B 1 78 ? -14.203 3.002 18.219 1 55.16 78 GLY B C 1
ATOM 2959 O O . GLY B 1 78 ? -14.359 3.703 19.234 1 55.16 78 GLY B O 1
ATOM 2960 N N . LYS B 1 79 ? -13.094 2.545 17.688 1 59.09 79 LYS B N 1
ATOM 2961 C CA . LYS B 1 79 ? -11.969 2.918 18.531 1 59.09 79 LYS B CA 1
ATOM 2962 C C . LYS B 1 79 ? -11.352 4.238 18.094 1 59.09 79 LYS B C 1
ATOM 2964 O O . LYS B 1 79 ? -11.234 4.5 16.891 1 59.09 79 LYS B O 1
ATOM 2969 N N . ARG B 1 80 ? -11.336 5.273 18.953 1 63.59 80 ARG B N 1
ATOM 2970 C CA . ARG B 1 80 ? -10.828 6.641 18.938 1 63.59 80 ARG B CA 1
ATOM 2971 C C . ARG B 1 80 ? -9.344 6.664 18.594 1 63.59 80 ARG B C 1
ATOM 2973 O O . ARG B 1 80 ? -8.672 5.625 18.625 1 63.59 80 ARG B O 1
ATOM 2980 N N . LYS B 1 81 ? -8.914 7.773 18.141 1 74.81 81 LYS B N 1
ATOM 2981 C CA . LYS B 1 81 ? -7.496 8.078 17.938 1 74.81 81 LYS B CA 1
ATOM 2982 C C . LYS B 1 81 ? -6.676 7.664 19.156 1 74.81 81 LYS B C 1
ATOM 2984 O O . LYS B 1 81 ? -7.168 7.695 20.297 1 74.81 81 LYS B O 1
ATOM 2989 N N . THR B 1 82 ? -5.578 7.047 18.906 1 79.88 82 THR B N 1
ATOM 2990 C CA . THR B 1 82 ? -4.625 6.719 19.969 1 79.88 82 THR B CA 1
ATOM 2991 C C . THR B 1 82 ? -3.379 7.594 19.859 1 79.88 82 THR B C 1
ATOM 2993 O O . THR B 1 82 ? -3.242 8.375 18.922 1 79.88 82 THR B O 1
ATOM 2996 N N . LYS B 1 83 ? -2.586 7.473 20.828 1 86.25 83 LYS B N 1
ATOM 2997 C CA . LYS B 1 83 ? -1.356 8.258 20.859 1 86.25 83 LYS B CA 1
ATOM 2998 C C . LYS B 1 83 ? -0.396 7.816 19.766 1 86.25 83 LYS B C 1
ATOM 3000 O O . LYS B 1 83 ? 0.492 8.57 19.359 1 86.25 83 LYS B O 1
ATOM 3005 N N . ASN B 1 84 ? -0.619 6.652 19.281 1 90.12 84 ASN B N 1
ATOM 3006 C CA . ASN B 1 84 ? 0.282 6.148 18.25 1 90.12 84 ASN B CA 1
ATOM 3007 C C . ASN B 1 84 ? -0.319 6.305 16.844 1 90.12 84 ASN B C 1
ATOM 3009 O O . ASN B 1 84 ? 0.388 6.188 15.852 1 90.12 84 ASN B O 1
ATOM 3013 N N . LEU B 1 85 ? -1.57 6.48 16.844 1 89.75 85 LEU B N 1
ATOM 3014 C CA . LEU B 1 85 ? -2.301 6.715 15.602 1 89.75 85 LEU B CA 1
ATOM 3015 C C . LEU B 1 85 ? -3.166 7.965 15.711 1 89.75 85 LEU B C 1
ATOM 3017 O O . LEU B 1 85 ? -4.359 7.879 16 1 89.75 85 LEU B O 1
ATOM 3021 N N . THR B 1 86 ? -2.543 9.039 15.305 1 89.81 86 THR B N 1
ATOM 3022 C CA . THR B 1 86 ? -3.121 10.336 15.648 1 89.81 86 THR B CA 1
ATOM 3023 C C . THR B 1 86 ? -4.285 10.672 14.727 1 89.81 86 THR B C 1
ATOM 3025 O O . THR B 1 86 ? -5.102 11.539 15.039 1 89.81 86 THR B O 1
ATOM 3028 N N . TYR B 1 87 ? -4.398 10.016 13.57 1 88.69 87 TYR B N 1
ATOM 3029 C CA . TYR B 1 87 ? -5.547 10.211 12.695 1 88.69 87 TYR B CA 1
ATOM 3030 C C . TYR B 1 87 ? -6.539 9.062 12.828 1 88.69 87 TYR B C 1
ATOM 3032 O O . TYR B 1 87 ? -7.508 8.977 12.07 1 88.69 87 TYR B O 1
ATOM 3040 N N . GLY B 1 88 ? -6.203 8.156 13.75 1 86.19 88 GLY B N 1
ATOM 3041 C CA . GLY B 1 88 ? -7.113 7.039 13.969 1 86.19 88 GLY B CA 1
ATOM 3042 C C . GLY B 1 88 ? -6.902 5.902 12.984 1 86.19 88 GLY B C 1
ATOM 3043 O O . GLY B 1 88 ? -5.832 5.785 12.383 1 86.19 88 GLY B O 1
ATOM 3044 N N . TYR B 1 89 ? -7.949 5.047 12.797 1 84.31 89 TYR B N 1
ATOM 3045 C CA . TYR B 1 89 ? -7.789 3.775 12.102 1 84.31 89 TYR B CA 1
ATOM 3046 C C . TYR B 1 89 ? -8.398 3.838 10.711 1 84.31 89 TYR B C 1
ATOM 3048 O O . TYR B 1 89 ? -8.477 2.822 10.008 1 84.31 89 TYR B O 1
ATOM 3056 N N . LYS B 1 90 ? -8.734 4.941 10.211 1 82.31 90 LYS B N 1
ATOM 3057 C CA . LYS B 1 90 ? -9.469 5.09 8.961 1 82.31 90 LYS B CA 1
ATOM 3058 C C . LYS B 1 90 ? -8.625 4.613 7.773 1 82.31 90 LYS B C 1
ATOM 3060 O O . LYS B 1 90 ? -9.164 4.078 6.805 1 82.31 90 LYS B O 1
ATOM 3065 N N . ARG B 1 91 ? -7.348 4.742 7.898 1 88.56 91 ARG B N 1
ATOM 3066 C CA . ARG B 1 91 ? -6.488 4.441 6.758 1 88.56 91 ARG B CA 1
ATOM 3067 C C . ARG B 1 91 ? -6.301 2.936 6.598 1 88.56 91 ARG B C 1
ATOM 3069 O O . ARG B 1 91 ? -5.781 2.473 5.582 1 88.56 91 ARG B O 1
ATOM 3076 N N . PHE B 1 92 ? -6.781 2.148 7.559 1 85.31 92 PHE B N 1
ATOM 3077 C CA . PHE B 1 92 ? -6.688 0.699 7.441 1 85.31 92 PHE B CA 1
ATOM 3078 C C . PHE B 1 92 ? -7.551 0.19 6.293 1 85.31 92 PHE B C 1
ATOM 3080 O O . PHE B 1 92 ? -7.211 -0.802 5.645 1 85.31 92 PHE B O 1
ATOM 3087 N N . SER B 1 93 ? -8.648 0.914 6.078 1 83.12 93 SER B N 1
ATOM 3088 C CA . SER B 1 93 ? -9.508 0.534 4.957 1 83.12 93 SER B CA 1
ATOM 3089 C C . SER B 1 93 ? -8.789 0.721 3.627 1 83.12 93 SER B C 1
ATOM 3091 O O . SER B 1 93 ? -8.93 -0.1 2.719 1 83.12 93 SER B O 1
ATOM 3093 N N . ILE B 1 94 ? -7.992 1.747 3.51 1 86 94 ILE B N 1
ATOM 3094 C CA . ILE B 1 94 ? -7.27 2.053 2.281 1 86 94 ILE B CA 1
ATOM 3095 C C . ILE B 1 94 ? -6.156 1.03 2.07 1 86 94 ILE B C 1
ATOM 3097 O O . ILE B 1 94 ? -5.926 0.578 0.945 1 86 94 ILE B O 1
ATOM 3101 N N . LEU B 1 95 ? -5.512 0.709 3.146 1 87.38 95 LEU B N 1
ATOM 3102 C CA . LEU B 1 95 ? -4.461 -0.297 3.053 1 87.38 95 LEU B CA 1
ATOM 3103 C C . LEU B 1 95 ? -5.027 -1.632 2.58 1 87.38 95 LEU B C 1
ATOM 3105 O O . LEU B 1 95 ? -4.465 -2.266 1.684 1 87.38 95 LEU B O 1
ATOM 3109 N N . SER B 1 96 ? -6.066 -2.018 3.193 1 84.5 96 SER B N 1
ATOM 3110 C CA . SER B 1 96 ? -6.711 -3.27 2.814 1 84.5 96 SER B CA 1
ATOM 3111 C C . SER B 1 96 ? -7.141 -3.25 1.352 1 84.5 96 SER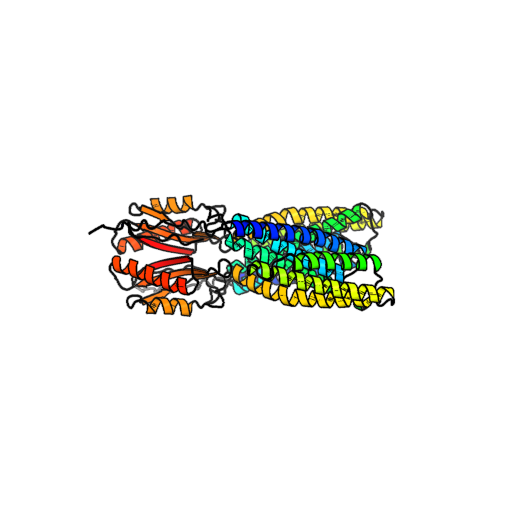 B C 1
ATOM 3113 O O . SER B 1 96 ? -6.938 -4.227 0.625 1 84.5 96 SER B O 1
ATOM 3115 N N . ALA B 1 97 ? -7.758 -2.164 0.968 1 86.31 97 ALA B N 1
ATOM 3116 C CA . ALA B 1 97 ? -8.195 -2.016 -0.417 1 86.31 97 ALA B CA 1
ATOM 3117 C C . ALA B 1 97 ? -7.016 -2.117 -1.379 1 86.31 97 ALA B C 1
ATOM 3119 O O . ALA B 1 97 ? -7.121 -2.732 -2.441 1 86.31 97 ALA B O 1
ATOM 3120 N N . PHE B 1 98 ? -5.957 -1.584 -1.007 1 89.44 98 PHE B N 1
ATOM 3121 C CA . PHE B 1 98 ? -4.766 -1.602 -1.848 1 89.44 98 PHE B CA 1
ATOM 3122 C C . PHE B 1 98 ? -4.219 -3.018 -1.983 1 89.44 98 PHE B C 1
ATOM 3124 O O . PHE B 1 98 ? -3.947 -3.48 -3.094 1 89.44 98 PHE B O 1
ATOM 3131 N N . VAL B 1 99 ? -4.035 -3.666 -0.864 1 87.31 99 VAL B N 1
ATOM 3132 C CA . VAL B 1 99 ? -3.502 -5.023 -0.85 1 87.31 99 VAL B CA 1
ATOM 3133 C C . VAL B 1 99 ? -4.402 -5.941 -1.671 1 87.31 99 VAL B C 1
ATOM 3135 O O . VAL B 1 99 ? -3.924 -6.707 -2.512 1 87.31 99 VAL B O 1
ATOM 3138 N N . THR B 1 100 ? -5.656 -5.793 -1.461 1 85.62 100 THR B N 1
ATOM 3139 C CA . THR B 1 100 ? -6.629 -6.625 -2.164 1 85.62 100 THR B CA 1
ATOM 3140 C C . THR B 1 100 ? -6.555 -6.383 -3.668 1 85.62 100 THR B C 1
ATOM 3142 O O . THR B 1 100 ? -6.488 -7.332 -4.453 1 85.62 100 THR B O 1
ATOM 3145 N N . SER B 1 101 ? -6.559 -5.129 -4.043 1 89.44 101 SER B N 1
ATOM 3146 C CA . SER B 1 101 ? -6.512 -4.789 -5.461 1 89.44 101 SER B CA 1
ATOM 3147 C C . SER B 1 101 ? -5.219 -5.281 -6.105 1 89.44 101 SER B C 1
ATOM 3149 O O . SER B 1 101 ? -5.223 -5.73 -7.254 1 89.44 101 SER B O 1
ATOM 3151 N N . LEU B 1 102 ? -4.223 -5.176 -5.363 1 87.81 102 LEU B N 1
ATOM 3152 C CA . LEU B 1 102 ? -2.936 -5.629 -5.883 1 87.81 102 LEU B CA 1
ATOM 3153 C C . LEU B 1 102 ? -2.936 -7.141 -6.09 1 87.81 102 LEU B C 1
ATOM 3155 O O . LEU B 1 102 ? -2.494 -7.629 -7.137 1 87.81 102 LEU B O 1
ATOM 3159 N N . ILE B 1 103 ? -3.395 -7.832 -5.145 1 84.31 103 ILE B N 1
ATOM 3160 C CA . ILE B 1 103 ? -3.457 -9.289 -5.23 1 84.31 103 ILE B CA 1
ATOM 3161 C C . ILE B 1 103 ? -4.34 -9.695 -6.406 1 84.31 103 ILE B C 1
ATOM 3163 O O . ILE B 1 103 ? -3.969 -10.578 -7.191 1 84.31 103 ILE B O 1
ATOM 3167 N N . LEU B 1 104 ? -5.48 -9.07 -6.512 1 88.88 104 LEU B N 1
ATOM 3168 C CA . LEU B 1 104 ? -6.395 -9.375 -7.605 1 88.88 104 LEU B CA 1
ATOM 3169 C C . LEU B 1 104 ? -5.742 -9.094 -8.953 1 88.88 104 LEU B C 1
ATOM 3171 O O . LEU B 1 104 ? -5.836 -9.898 -9.875 1 88.88 104 LEU B O 1
ATOM 3175 N N . THR B 1 105 ? -5.125 -8 -9.039 1 90.19 105 THR B N 1
ATOM 3176 C CA . THR B 1 105 ? -4.492 -7.605 -10.289 1 90.19 105 THR B CA 1
ATOM 3177 C C . THR B 1 105 ? -3.387 -8.586 -10.672 1 90.19 105 THR B C 1
ATOM 3179 O O . THR B 1 105 ? -3.361 -9.094 -11.797 1 90.19 105 THR B O 1
ATOM 3182 N N . LEU B 1 106 ? -2.523 -8.898 -9.734 1 84.06 106 LEU B N 1
ATOM 3183 C CA . LEU B 1 106 ? -1.402 -9.789 -10.008 1 84.06 106 LEU B CA 1
ATOM 3184 C C . LEU B 1 106 ? -1.897 -11.195 -10.352 1 84.06 106 LEU B C 1
ATOM 3186 O O . LEU B 1 106 ? -1.414 -11.812 -11.305 1 84.06 106 LEU B O 1
ATOM 3190 N N . SER B 1 107 ? -2.785 -11.695 -9.578 1 86.06 107 SER B N 1
ATOM 3191 C CA . SER B 1 107 ? -3.305 -13.039 -9.836 1 86.06 107 SER B CA 1
ATOM 3192 C C . SER B 1 107 ? -3.986 -13.109 -11.195 1 86.06 107 SER B C 1
ATOM 3194 O O . SER B 1 107 ? -3.818 -14.094 -11.922 1 86.06 107 SER B O 1
ATOM 3196 N N . ALA B 1 108 ? -4.789 -12.062 -11.5 1 91.5 108 ALA B N 1
ATOM 3197 C CA . ALA B 1 108 ? -5.484 -12.047 -12.781 1 91.5 108 ALA B CA 1
ATOM 3198 C C . ALA B 1 108 ? -4.492 -12.023 -13.945 1 91.5 108 ALA B C 1
ATOM 3200 O O . ALA B 1 108 ? -4.715 -12.68 -14.969 1 91.5 108 ALA B O 1
ATOM 3201 N N . ILE B 1 109 ? -3.439 -11.328 -13.812 1 86.5 109 ILE B N 1
ATOM 3202 C CA . ILE B 1 109 ? -2.42 -11.266 -14.859 1 86.5 109 ILE B CA 1
ATOM 3203 C C . ILE B 1 109 ? -1.761 -12.633 -15.016 1 86.5 109 ILE B C 1
ATOM 3205 O O . ILE B 1 109 ? -1.64 -13.141 -16.141 1 86.5 109 ILE B O 1
ATOM 3209 N N . VAL B 1 110 ? -1.327 -13.227 -13.938 1 81.44 110 VAL B N 1
ATOM 3210 C CA . VAL B 1 110 ? -0.646 -14.516 -13.961 1 81.44 110 VAL B CA 1
ATOM 3211 C C . VAL B 1 110 ? -1.576 -15.586 -14.531 1 81.44 110 VAL B C 1
ATOM 3213 O O . VAL B 1 110 ? -1.181 -16.359 -15.406 1 81.44 110 VAL B O 1
ATOM 3216 N N . LEU B 1 111 ? -2.791 -15.641 -14.039 1 87.12 111 LEU B N 1
ATOM 3217 C CA . LEU B 1 111 ? -3.742 -16.656 -14.484 1 87.12 111 LEU B CA 1
ATOM 3218 C C . LEU B 1 111 ? -4.105 -16.438 -15.953 1 87.12 111 LEU B C 1
ATOM 3220 O O . LEU B 1 111 ? -4.371 -17.406 -16.672 1 87.12 111 LEU B O 1
ATOM 3224 N N . SER B 1 112 ? -4.172 -15.18 -16.375 1 91.31 112 SER B N 1
ATOM 3225 C CA . SER B 1 112 ? -4.395 -14.906 -17.797 1 91.31 112 SER B CA 1
ATOM 3226 C C . SER B 1 112 ? -3.268 -15.484 -18.641 1 91.31 112 SER B C 1
ATOM 3228 O O . SER B 1 112 ? -3.516 -16.031 -19.719 1 91.31 112 SER B O 1
ATOM 3230 N N . TYR B 1 113 ? -2.121 -15.344 -18.188 1 82.38 113 TYR B N 1
ATOM 3231 C CA . TYR B 1 113 ? -0.964 -15.883 -18.891 1 82.38 113 TYR B CA 1
ATOM 3232 C C . TYR B 1 113 ? -1.097 -17.391 -19.078 1 82.38 113 TYR B C 1
ATOM 3234 O O . TYR B 1 113 ? -0.96 -17.891 -20.203 1 82.38 113 TYR B O 1
ATOM 3242 N N . PHE B 1 114 ? -1.37 -18.125 -18.031 1 82.31 114 PHE B N 1
ATOM 3243 C CA . PHE B 1 114 ? -1.523 -19.562 -18.109 1 82.31 114 PHE B CA 1
ATOM 3244 C C . PHE B 1 114 ? -2.74 -19.938 -18.953 1 82.31 114 PHE B C 1
ATOM 3246 O O . PHE B 1 114 ? -2.703 -20.906 -19.719 1 82.31 114 PHE B O 1
ATOM 3253 N N . SER B 1 115 ? -3.789 -19.156 -18.797 1 91.94 115 SER B N 1
ATOM 3254 C CA . SER B 1 115 ? -5.012 -19.422 -19.547 1 91.94 115 SER B CA 1
ATOM 3255 C C . SER B 1 115 ? -4.797 -19.25 -21.031 1 91.94 115 SER B C 1
ATOM 3257 O O . SER B 1 115 ? -5.352 -20 -21.844 1 91.94 115 SER B O 1
ATOM 3259 N N . PHE B 1 116 ? -4.059 -18.281 -21.391 1 89.69 116 PHE B N 1
ATOM 3260 C CA . PHE B 1 116 ? -3.729 -18.094 -22.797 1 89.69 116 PHE B CA 1
ATOM 3261 C C . PHE B 1 116 ? -2.988 -19.297 -23.344 1 89.69 116 PHE B C 1
ATOM 3263 O O . PHE B 1 116 ? -3.238 -19.719 -24.484 1 89.69 116 PHE B O 1
ATOM 3270 N N . GLY B 1 117 ? -2.045 -19.828 -22.656 1 88.38 117 GLY B N 1
ATOM 3271 C CA . GLY B 1 117 ? -1.349 -21.047 -23.062 1 88.38 117 GLY B CA 1
ATOM 3272 C C . GLY B 1 117 ? -2.275 -22.234 -23.25 1 88.38 117 GLY B C 1
ATOM 3273 O O . GLY B 1 117 ? -2.168 -22.969 -24.234 1 88.38 117 GLY B O 1
ATOM 3274 N N . LYS B 1 118 ? -3.189 -22.391 -22.359 1 92.19 118 LYS B N 1
ATOM 3275 C CA . LYS B 1 118 ? -4.102 -23.531 -22.391 1 92.19 118 LYS B CA 1
ATOM 3276 C C . LYS B 1 118 ? -5.168 -23.359 -23.469 1 92.19 118 LYS B C 1
ATOM 3278 O O . LYS B 1 118 ? -5.84 -24.328 -23.844 1 92.19 118 LYS B O 1
ATOM 3283 N N . LEU B 1 119 ? -5.34 -22.141 -23.875 1 92.44 119 LEU B N 1
ATOM 3284 C CA . LEU B 1 119 ? -6.27 -21.906 -24.969 1 92.44 119 LEU B CA 1
ATOM 3285 C C . LEU B 1 119 ? -5.742 -22.516 -26.266 1 92.44 119 LEU B C 1
ATOM 3287 O O . LEU B 1 119 ? -6.52 -23.047 -27.062 1 92.44 119 LEU B O 1
ATOM 3291 N N . TRP B 1 120 ? -4.457 -22.484 -26.469 1 90.44 120 TRP B N 1
ATOM 3292 C CA . TRP B 1 120 ? -3.812 -23 -27.656 1 90.44 120 TRP B CA 1
ATOM 3293 C C . TRP B 1 120 ? -3.527 -24.5 -27.516 1 90.44 120 TRP B C 1
ATOM 3295 O O . TRP B 1 120 ? -3.447 -25.219 -28.5 1 90.44 120 TRP B O 1
ATOM 3305 N N . ASN B 1 121 ? -3.316 -24.953 -26.297 1 91.69 121 ASN B N 1
ATOM 3306 C CA . ASN B 1 121 ? -3.123 -26.359 -25.984 1 91.69 121 ASN B CA 1
ATOM 3307 C C . ASN B 1 121 ? -4.023 -26.812 -24.828 1 91.69 121 ASN B C 1
ATOM 3309 O O . ASN B 1 121 ? -3.549 -27.031 -23.719 1 91.69 121 ASN B O 1
ATOM 3313 N N . PRO B 1 122 ? -5.215 -27.031 -25.266 1 92.25 122 PRO B N 1
ATOM 3314 C CA . PRO B 1 122 ? -6.18 -27.359 -24.219 1 92.25 122 PRO B CA 1
ATOM 3315 C C . PRO B 1 122 ? -5.82 -28.641 -23.469 1 92.25 122 PRO B C 1
ATOM 3317 O O . PRO B 1 122 ? -5.332 -29.609 -24.078 1 92.25 122 PRO B O 1
ATOM 3320 N N . GLU B 1 123 ? -5.961 -28.547 -22.203 1 91.69 123 GLU B N 1
ATOM 3321 C CA . GLU B 1 123 ? -5.695 -29.688 -21.312 1 91.69 123 GLU B CA 1
ATOM 3322 C C . GLU B 1 123 ? -6.98 -30.188 -20.672 1 91.69 123 GLU B C 1
ATOM 3324 O O . GLU B 1 123 ? -7.859 -29.406 -20.328 1 91.69 123 GLU B O 1
ATOM 3329 N N . PRO B 1 124 ? -6.953 -31.516 -20.641 1 92.44 124 PRO B N 1
ATOM 3330 C CA . PRO B 1 124 ? -8.141 -32.062 -19.969 1 92.44 124 PRO B CA 1
ATOM 3331 C C . PRO B 1 124 ? -8.242 -31.641 -18.516 1 92.44 124 PRO B C 1
ATOM 3333 O O . PRO B 1 124 ? -7.238 -31.297 -17.891 1 92.44 124 PRO B O 1
ATOM 3336 N N . MET B 1 125 ? -9.531 -31.547 -18.047 1 92.94 125 MET B N 1
ATOM 3337 C CA . MET B 1 125 ? -9.805 -31.25 -16.641 1 92.94 125 MET B CA 1
ATOM 3338 C C . MET B 1 125 ? -10.758 -32.281 -16.047 1 92.94 125 MET B C 1
ATOM 3340 O O . MET B 1 125 ? -11.359 -33.062 -16.766 1 92.94 125 MET B O 1
ATOM 3344 N N . GLU B 1 126 ? -10.766 -32.344 -14.758 1 94.94 126 GLU B N 1
ATOM 3345 C CA . GLU B 1 126 ? -11.719 -33.219 -14.07 1 94.94 126 GLU B CA 1
ATOM 3346 C C . GLU B 1 126 ? -13.117 -32.594 -14.039 1 94.94 126 GLU B C 1
ATOM 3348 O O . GLU B 1 126 ? -13.477 -31.891 -13.086 1 94.94 126 GLU B O 1
ATOM 3353 N N . VAL B 1 127 ? -13.859 -32.938 -14.977 1 95.19 127 VAL B N 1
ATOM 3354 C CA . VAL B 1 127 ? -15.133 -32.25 -15.25 1 95.19 127 VAL B CA 1
ATOM 3355 C C . VAL B 1 127 ? -16.094 -32.469 -14.078 1 95.19 127 VAL B C 1
ATOM 3357 O O . VAL B 1 127 ? -16.797 -31.547 -13.672 1 95.19 127 VAL B O 1
ATOM 3360 N N . ASN B 1 128 ? -16.141 -33.625 -13.555 1 95.38 128 ASN B N 1
ATOM 3361 C CA . ASN B 1 128 ? -17.047 -33.906 -12.453 1 95.38 128 ASN B CA 1
ATOM 3362 C C . ASN B 1 128 ? -16.719 -33.031 -11.227 1 95.38 128 ASN B C 1
ATOM 3364 O O . ASN B 1 128 ? -17.625 -32.562 -10.547 1 95.38 128 ASN B O 1
ATOM 3368 N N . GLY B 1 129 ? -15.445 -32.938 -10.953 1 95.5 129 GLY B N 1
ATOM 3369 C CA . GLY B 1 129 ? -15.039 -32.094 -9.852 1 95.5 129 GLY B CA 1
ATOM 3370 C C . GLY B 1 129 ? -15.438 -30.625 -10.055 1 95.5 129 GLY B C 1
ATOM 3371 O O . GLY B 1 129 ? -15.914 -29.984 -9.117 1 95.5 129 GLY B O 1
ATOM 3372 N N . VAL B 1 130 ? -15.242 -30.203 -11.266 1 96.06 130 VAL B N 1
ATOM 3373 C CA . VAL B 1 130 ? -15.586 -28.828 -11.602 1 96.06 130 VAL B CA 1
ATOM 3374 C C . VAL B 1 130 ? -17.094 -28.625 -11.461 1 96.06 130 VAL B C 1
ATOM 3376 O O . VAL B 1 130 ? -17.531 -27.609 -10.922 1 96.06 130 VAL B O 1
ATOM 3379 N N . LEU B 1 131 ? -17.844 -29.594 -11.914 1 96.38 131 LEU B N 1
ATOM 3380 C CA . LEU B 1 131 ? -19.297 -29.516 -11.805 1 96.38 131 LEU B CA 1
ATOM 3381 C C . LEU B 1 131 ? -19.734 -29.5 -10.344 1 96.38 131 LEU B C 1
ATOM 3383 O O . LEU B 1 131 ? -20.641 -28.75 -9.969 1 96.38 131 LEU B O 1
ATOM 3387 N N . GLY B 1 132 ? -19.141 -30.328 -9.57 1 95.81 132 GLY B N 1
ATOM 3388 C CA . GLY B 1 132 ? -19.438 -30.312 -8.148 1 95.81 132 GLY B CA 1
ATOM 3389 C C . GLY B 1 132 ? -19.188 -28.969 -7.496 1 95.81 132 GLY B C 1
ATOM 3390 O O . GLY B 1 132 ? -20.016 -28.469 -6.734 1 95.81 132 GLY B O 1
ATOM 3391 N N . LEU B 1 133 ? -18.062 -28.391 -7.809 1 95.44 133 LEU B N 1
ATOM 3392 C CA . LEU B 1 133 ? -17.703 -27.078 -7.27 1 95.44 133 LEU B CA 1
ATOM 3393 C C . LEU B 1 133 ? -18.688 -26.016 -7.758 1 95.44 133 LEU B C 1
ATOM 3395 O O . LEU B 1 133 ? -19.047 -25.109 -7.004 1 95.44 133 LEU B O 1
ATOM 3399 N N . ALA B 1 134 ? -19.047 -26.125 -8.992 1 96.31 134 ALA B N 1
ATOM 3400 C CA . ALA B 1 134 ? -19.953 -25.141 -9.578 1 96.31 134 ALA B CA 1
ATOM 3401 C C . ALA B 1 134 ? -21.312 -25.188 -8.883 1 96.31 134 ALA B C 1
ATOM 3403 O O . ALA B 1 134 ? -21.906 -24.141 -8.602 1 96.31 134 ALA B O 1
ATOM 3404 N N . VAL B 1 135 ? -21.797 -26.359 -8.672 1 95.69 135 VAL B N 1
ATOM 3405 C CA . VAL B 1 135 ? -23.062 -26.516 -7.973 1 95.69 135 VAL B CA 1
ATOM 3406 C C . VAL B 1 135 ? -22.953 -25.922 -6.566 1 95.69 135 VAL B C 1
ATOM 3408 O O . VAL B 1 135 ? -23.828 -25.172 -6.133 1 95.69 135 VAL B O 1
ATOM 3411 N N . LEU B 1 136 ? -21.906 -26.297 -5.906 1 94.38 136 LEU B N 1
ATOM 3412 C CA . LEU B 1 136 ? -21.688 -25.781 -4.555 1 94.38 136 LEU B CA 1
ATOM 3413 C C . LEU B 1 136 ? -21.578 -24.266 -4.559 1 94.38 136 LEU B C 1
ATOM 3415 O O . LEU B 1 136 ? -22.188 -23.594 -3.721 1 94.38 136 LEU B O 1
ATOM 3419 N N . GLY B 1 137 ? -20.797 -23.719 -5.441 1 92.06 137 GLY B N 1
ATOM 3420 C CA . GLY B 1 137 ? -20.656 -22.281 -5.547 1 92.06 137 GLY B CA 1
ATOM 3421 C C . GLY B 1 137 ? -21.953 -21.562 -5.844 1 92.06 137 GLY B C 1
ATOM 3422 O O . GLY B 1 137 ? -22.25 -20.531 -5.242 1 92.06 137 GLY B O 1
ATOM 3423 N N . PHE B 1 138 ? -22.688 -22.109 -6.738 1 93 138 PHE B N 1
ATOM 3424 C CA . PHE B 1 138 ? -23.984 -21.562 -7.098 1 93 138 PHE B CA 1
ATOM 3425 C C . PHE B 1 138 ? -24.922 -21.547 -5.898 1 93 138 PHE B C 1
ATOM 3427 O O . PHE B 1 138 ? -25.578 -20.547 -5.629 1 93 138 PHE B O 1
ATOM 3434 N N . LEU B 1 139 ? -24.875 -22.578 -5.152 1 91.94 139 LEU B N 1
ATOM 3435 C CA . LEU B 1 139 ? -25.766 -22.703 -4.008 1 91.94 139 LEU B CA 1
ATOM 3436 C C . LEU B 1 139 ? -25.344 -21.797 -2.869 1 91.94 139 LEU B C 1
ATOM 3438 O O . LEU B 1 139 ? -26.172 -21.109 -2.266 1 91.94 139 LEU B O 1
ATOM 3442 N N . VAL B 1 140 ? -24.094 -21.828 -2.549 1 87.75 140 VAL B N 1
ATOM 3443 C CA . VAL B 1 140 ? -23.578 -21.047 -1.438 1 87.75 140 VAL B CA 1
ATOM 3444 C C . VAL B 1 140 ? -23.797 -19.562 -1.712 1 87.75 140 VAL B C 1
ATOM 3446 O O . VAL B 1 140 ? -24.297 -18.828 -0.851 1 87.75 140 VAL B O 1
ATOM 3449 N N . ASN B 1 141 ? -23.453 -19.078 -2.885 1 86.5 141 ASN B N 1
ATOM 3450 C CA . ASN B 1 141 ? -23.641 -17.672 -3.227 1 86.5 141 ASN B CA 1
ATOM 3451 C C . ASN B 1 141 ? -25.109 -17.312 -3.402 1 86.5 141 ASN B C 1
ATOM 3453 O O . ASN B 1 141 ? -25.547 -16.219 -3.031 1 86.5 141 ASN B O 1
ATOM 3457 N N . GLY B 1 142 ? -25.828 -18.25 -3.949 1 87.56 142 GLY B N 1
ATOM 3458 C CA . GLY B 1 142 ? -27.25 -18.047 -4.07 1 87.56 142 GLY B CA 1
ATOM 3459 C C . GLY B 1 142 ? -27.953 -17.906 -2.73 1 87.56 142 GLY B C 1
ATOM 3460 O O . GLY B 1 142 ? -28.797 -17.031 -2.553 1 87.56 142 GLY B O 1
ATOM 3461 N N . PHE B 1 143 ? -27.531 -18.781 -1.868 1 85.25 143 PHE B N 1
ATOM 3462 C CA . PHE B 1 143 ? -28.078 -18.734 -0.516 1 85.25 143 PHE B CA 1
ATOM 3463 C C . PHE B 1 143 ? -27.734 -17.406 0.151 1 85.25 143 PHE B C 1
ATOM 3465 O O . PHE B 1 143 ? 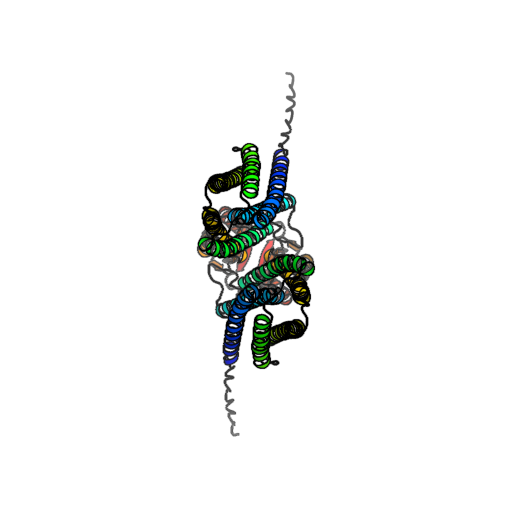-28.594 -16.781 0.785 1 85.25 143 PHE B O 1
ATOM 3472 N N . GLY B 1 144 ? -26.547 -17 0.069 1 79.88 144 GLY B N 1
ATOM 3473 C CA . GLY B 1 144 ? -26.141 -15.711 0.622 1 79.88 144 GLY B CA 1
ATOM 3474 C C . GLY B 1 144 ? -26.906 -14.539 0.03 1 79.88 144 GLY B C 1
ATOM 3475 O O . GLY B 1 144 ? -27.312 -13.625 0.751 1 79.88 144 GLY B O 1
ATOM 3476 N N . PHE B 1 145 ? -27.047 -14.547 -1.247 1 80.5 145 PHE B N 1
ATOM 3477 C CA . PHE B 1 145 ? -27.766 -13.508 -1.962 1 80.5 145 PHE B CA 1
ATOM 3478 C C . PHE B 1 145 ? -29.203 -13.398 -1.457 1 80.5 145 PHE B C 1
ATOM 3480 O O . PHE B 1 145 ? -29.719 -12.297 -1.242 1 80.5 145 PHE B O 1
ATOM 3487 N N . LEU B 1 146 ? -29.797 -14.539 -1.183 1 82.69 146 LEU B N 1
ATOM 3488 C CA . LEU B 1 146 ? -31.203 -14.57 -0.777 1 82.69 146 LEU B CA 1
ATOM 3489 C C . LEU B 1 146 ? -31.344 -14.188 0.691 1 82.69 146 LEU B C 1
ATOM 3491 O O . LEU B 1 146 ? -32.375 -13.633 1.091 1 82.69 146 LEU B O 1
ATOM 3495 N N . LYS B 1 147 ? -30.312 -14.438 1.469 1 77.88 147 LYS B N 1
ATOM 3496 C CA . LYS B 1 147 ? -30.375 -14.156 2.9 1 77.88 147 LYS B CA 1
ATOM 3497 C C . LYS B 1 147 ? -30.203 -12.672 3.18 1 77.88 147 LYS B C 1
ATOM 3499 O O . LYS B 1 147 ? -30.719 -12.148 4.168 1 77.88 147 LYS B O 1
ATOM 3504 N N . LEU B 1 148 ? -29.375 -12.094 2.393 1 74.31 148 LEU B N 1
ATOM 3505 C CA . LEU B 1 148 ? -29.141 -10.672 2.619 1 74.31 148 LEU B CA 1
ATOM 3506 C C . LEU B 1 148 ? -30.344 -9.844 2.158 1 74.31 148 LEU B C 1
ATOM 3508 O O . LEU B 1 148 ? -30.969 -10.164 1.149 1 74.31 148 LEU B O 1
ATOM 3512 N N . ASN B 1 149 ? -30.625 -8.945 3.104 1 65 149 ASN B N 1
ATOM 3513 C CA . ASN B 1 149 ? -31.797 -8.109 2.85 1 65 149 ASN B CA 1
ATOM 3514 C C . ASN B 1 149 ? -31.531 -7.094 1.744 1 65 149 ASN B C 1
ATOM 3516 O O . ASN B 1 149 ? -30.578 -6.312 1.832 1 65 149 ASN B O 1
ATOM 3520 N N . ALA B 1 150 ? -32.281 -7.176 0.686 1 64.31 150 ALA B N 1
ATOM 3521 C CA . ALA B 1 150 ? -32.156 -6.238 -0.429 1 64.31 150 ALA B CA 1
ATOM 3522 C C . ALA B 1 150 ? -32.438 -4.809 0.026 1 64.31 150 ALA B C 1
ATOM 3524 O O . ALA B 1 150 ? -32.031 -3.852 -0.622 1 64.31 150 ALA B O 1
ATOM 3525 N N . THR B 1 151 ? -33.094 -4.75 1.134 1 54.5 151 THR B N 1
ATOM 3526 C CA . THR B 1 151 ? -33.469 -3.426 1.61 1 54.5 151 THR B CA 1
ATOM 3527 C C . THR B 1 151 ? -32.531 -2.961 2.723 1 54.5 151 THR B C 1
ATOM 3529 O O . THR B 1 151 ? -32.812 -1.973 3.404 1 54.5 151 THR B O 1
ATOM 3532 N N . GLY B 1 152 ? -31.609 -3.73 2.898 1 55.69 152 GLY B N 1
ATOM 3533 C CA . GLY B 1 152 ? -30.719 -3.35 3.977 1 55.69 152 GLY B CA 1
ATOM 3534 C C . GLY B 1 152 ? -29.859 -2.148 3.635 1 55.69 152 GLY B C 1
ATOM 3535 O O . GLY B 1 152 ? -30.156 -1.412 2.691 1 55.69 152 GLY B O 1
ATOM 3536 N N . GLY B 1 153 ? -28.969 -1.722 4.457 1 57.78 153 GLY B N 1
ATOM 3537 C CA . GLY B 1 153 ? -28.078 -0.594 4.27 1 57.78 153 GLY B CA 1
ATOM 3538 C C . GLY B 1 153 ? -27.172 -0.748 3.062 1 57.78 153 GLY B C 1
ATOM 3539 O O . GLY B 1 153 ? -27.203 -1.775 2.383 1 57.78 153 GLY B O 1
ATOM 3540 N N . TRP B 1 154 ? -26.703 0.349 2.547 1 52 154 TRP B N 1
ATOM 3541 C CA . TRP B 1 154 ? -25.828 0.431 1.382 1 52 154 TRP B CA 1
ATOM 3542 C C . TRP B 1 154 ? -24.781 -0.681 1.405 1 52 154 TRP B C 1
ATOM 3544 O O . TRP B 1 154 ? -24.469 -1.271 0.368 1 52 154 TRP B O 1
ATOM 3554 N N . ASN B 1 155 ? -24.344 -0.972 2.605 1 62.72 155 ASN B N 1
ATOM 3555 C CA . ASN B 1 155 ? -23.328 -2.016 2.748 1 62.72 155 ASN B CA 1
ATOM 3556 C C . ASN B 1 155 ? -23.891 -3.389 2.393 1 62.72 155 ASN B C 1
ATOM 3558 O O . ASN B 1 155 ? -23.219 -4.184 1.726 1 62.72 155 ASN B O 1
ATOM 3562 N N . GLU B 1 156 ? -25.141 -3.514 2.719 1 63.53 156 GLU B N 1
ATOM 3563 C CA . GLU B 1 156 ? -25.75 -4.812 2.453 1 63.53 156 GLU B CA 1
ATOM 3564 C C . GLU B 1 156 ? -26.078 -4.973 0.972 1 63.53 156 GLU B C 1
ATOM 3566 O O . GLU B 1 156 ? -25.922 -6.062 0.412 1 63.53 156 GLU B O 1
ATOM 3571 N N . LYS B 1 157 ? -26.484 -3.885 0.353 1 67.31 157 LYS B N 1
ATOM 3572 C CA . LYS B 1 157 ? -26.781 -3.908 -1.074 1 67.31 157 LYS B CA 1
ATOM 3573 C C . LYS B 1 157 ? -25.531 -4.211 -1.898 1 67.31 157 LYS B C 1
ATOM 3575 O O . LYS B 1 157 ? -25.594 -4.977 -2.863 1 67.31 157 LYS B O 1
ATOM 3580 N N . SER B 1 158 ? -24.469 -3.682 -1.521 1 72.19 158 SER B N 1
ATOM 3581 C CA . SER B 1 158 ? -23.203 -3.914 -2.217 1 72.19 158 SER B CA 1
ATOM 3582 C C . SER B 1 158 ? -22.781 -5.371 -2.1 1 72.19 158 SER B C 1
ATOM 3584 O O . SER B 1 158 ? -22.312 -5.965 -3.078 1 72.19 158 SER B O 1
ATOM 3586 N N . VAL B 1 159 ? -22.984 -5.859 -0.969 1 72.06 159 VAL B N 1
ATOM 3587 C CA . VAL B 1 159 ? -22.609 -7.25 -0.742 1 72.06 159 VAL B CA 1
ATOM 3588 C C . VAL B 1 159 ? -23.531 -8.172 -1.539 1 72.06 159 VAL B C 1
ATOM 3590 O O . VAL B 1 159 ? -23.078 -9.164 -2.109 1 72.06 159 VAL B O 1
ATOM 3593 N N . ARG B 1 160 ? -24.766 -7.77 -1.561 1 74.62 160 ARG B N 1
ATOM 3594 C CA . ARG B 1 160 ? -25.734 -8.555 -2.311 1 74.62 160 ARG B CA 1
ATOM 3595 C C . ARG B 1 160 ? -25.391 -8.586 -3.795 1 74.62 160 ARG B C 1
ATOM 3597 O O . ARG B 1 160 ? -25.484 -9.633 -4.438 1 74.62 160 ARG B O 1
ATOM 3604 N N . LEU B 1 161 ? -25.031 -7.527 -4.359 1 76.06 161 LEU B N 1
ATOM 3605 C CA . LEU B 1 161 ? -24.641 -7.449 -5.766 1 76.06 161 LEU B CA 1
ATOM 3606 C C . LEU B 1 161 ? -23.391 -8.281 -6.031 1 76.06 161 LEU B C 1
ATOM 3608 O O . LEU B 1 161 ? -23.281 -8.93 -7.078 1 76.06 161 LEU B O 1
ATOM 3612 N N . HIS B 1 162 ? -22.5 -8.195 -5.109 1 76.88 162 HIS B N 1
ATOM 3613 C CA . HIS B 1 162 ? -21.297 -9 -5.215 1 76.88 162 HIS B CA 1
ATOM 3614 C C . HIS B 1 162 ? -21.625 -10.484 -5.266 1 76.88 162 HIS B C 1
ATOM 3616 O O . HIS B 1 162 ? -21.109 -11.219 -6.117 1 76.88 162 HIS B O 1
ATOM 3622 N N . LEU B 1 163 ? -22.578 -10.836 -4.402 1 78.31 163 LEU B N 1
ATOM 3623 C CA . LEU B 1 163 ? -22.984 -12.242 -4.367 1 78.31 163 LEU B CA 1
ATOM 3624 C C . LEU B 1 163 ? -23.688 -12.641 -5.656 1 78.31 163 LEU B C 1
ATOM 3626 O O . LEU B 1 163 ? -23.531 -13.758 -6.137 1 78.31 163 LEU B O 1
ATOM 3630 N N . LEU B 1 164 ? -24.422 -11.742 -6.238 1 82.94 164 LEU B N 1
ATOM 3631 C CA . LEU B 1 164 ? -25.078 -12 -7.512 1 82.94 164 LEU B CA 1
ATOM 3632 C C . LEU B 1 164 ? -24.062 -12.227 -8.617 1 82.94 164 LEU B C 1
ATOM 3634 O O . LEU B 1 164 ? -24.203 -13.141 -9.438 1 82.94 164 LEU B O 1
ATOM 3638 N N . GLU B 1 165 ? -23.109 -11.391 -8.656 1 84.44 165 GLU B N 1
ATOM 3639 C CA . GLU B 1 165 ? -22.031 -11.547 -9.633 1 84.44 165 GLU B CA 1
ATOM 3640 C C . GLU B 1 165 ? -21.344 -12.906 -9.477 1 84.44 165 GLU B C 1
ATOM 3642 O O . GLU B 1 165 ? -21.031 -13.562 -10.477 1 84.44 165 GLU B O 1
ATOM 3647 N N . ASP B 1 166 ? -21.219 -13.281 -8.266 1 88 166 ASP B N 1
ATOM 3648 C CA . ASP B 1 166 ? -20.609 -14.586 -7.996 1 88 166 ASP B CA 1
ATOM 3649 C C . ASP B 1 166 ? -21.516 -15.719 -8.469 1 88 166 ASP B C 1
ATOM 3651 O O . ASP B 1 166 ? -21.031 -16.719 -9.023 1 88 166 ASP B O 1
ATOM 3655 N N . VAL B 1 167 ? -22.781 -15.555 -8.25 1 89.38 167 VAL B N 1
ATOM 3656 C CA . VAL B 1 167 ? -23.75 -16.547 -8.703 1 89.38 167 VAL B CA 1
ATOM 3657 C C . VAL B 1 167 ? -23.672 -16.688 -10.227 1 89.38 167 VAL B C 1
ATOM 3659 O O . VAL B 1 167 ? -23.641 -17.797 -10.75 1 89.38 167 VAL B O 1
ATOM 3662 N N . LEU B 1 168 ? -23.609 -15.617 -10.906 1 89.69 168 LEU B N 1
ATOM 3663 C CA . LEU B 1 168 ? -23.531 -15.617 -12.359 1 89.69 168 LEU B CA 1
ATOM 3664 C C . LEU B 1 168 ? -22.25 -16.281 -12.836 1 89.69 168 LEU B C 1
ATOM 3666 O O . LEU B 1 168 ? -22.25 -17.031 -13.812 1 89.69 168 LEU B O 1
ATOM 3670 N N . GLY B 1 169 ? -21.203 -16.016 -12.164 1 91.12 169 GLY B N 1
ATOM 3671 C CA . GLY B 1 169 ? -19.938 -16.672 -12.477 1 91.12 169 GLY B CA 1
ATOM 3672 C C . GLY B 1 169 ? -20.016 -18.172 -12.367 1 91.12 169 GLY B C 1
ATOM 3673 O O . GLY B 1 169 ? -19.562 -18.891 -13.266 1 91.12 169 GLY B O 1
ATOM 3674 N N . TRP B 1 170 ? -20.641 -18.641 -11.32 1 93.88 170 TRP B N 1
ATOM 3675 C CA . TRP B 1 170 ? -20.734 -20.094 -11.094 1 93.88 170 TRP B CA 1
ATOM 3676 C C . TRP B 1 170 ? -21.734 -20.719 -12.062 1 93.88 170 TRP B C 1
ATOM 3678 O O . TRP B 1 170 ? -21.578 -21.875 -12.453 1 93.88 170 TRP B O 1
ATOM 3688 N N . ALA B 1 171 ? -22.734 -19.922 -12.469 1 94.75 171 ALA B N 1
ATOM 3689 C CA . ALA B 1 171 ? -23.656 -20.391 -13.5 1 94.75 171 ALA B CA 1
ATOM 3690 C C . ALA B 1 171 ? -22.922 -20.672 -14.805 1 94.75 171 ALA B C 1
ATOM 3692 O O . ALA B 1 171 ? -23.172 -21.688 -15.469 1 94.75 171 ALA B O 1
ATOM 3693 N N . LEU B 1 172 ? -22.016 -19.828 -15.148 1 94.62 172 LEU B N 1
ATOM 3694 C CA . LEU B 1 172 ? -21.234 -20 -16.375 1 94.62 172 LEU B CA 1
ATOM 3695 C C . LEU B 1 172 ? -20.312 -21.203 -16.266 1 94.62 172 LEU B C 1
ATOM 3697 O O . LEU B 1 172 ? -20.172 -21.953 -17.234 1 94.62 172 LEU B O 1
ATOM 3701 N N . VAL B 1 173 ? -19.781 -21.406 -15.117 1 95.62 173 VAL B N 1
ATOM 3702 C CA . VAL B 1 173 ? -18.922 -22.562 -14.906 1 95.62 173 VAL B CA 1
ATOM 3703 C C . VAL B 1 173 ? -19.766 -23.844 -14.984 1 95.62 173 VAL B C 1
ATOM 3705 O O . VAL B 1 173 ? -19.312 -24.859 -15.516 1 95.62 173 VAL B O 1
ATOM 3708 N N . LEU B 1 174 ? -20.969 -23.766 -14.445 1 96.31 174 LEU B N 1
ATOM 3709 C CA . LEU B 1 174 ? -21.875 -24.891 -14.508 1 96.31 174 LEU B CA 1
ATOM 3710 C C . LEU B 1 174 ? -22.219 -25.234 -15.953 1 96.31 174 LEU B C 1
ATOM 3712 O O . LEU B 1 174 ? -22.188 -26.406 -16.344 1 96.31 174 LEU B O 1
ATOM 3716 N N . ILE B 1 175 ? -22.531 -24.266 -16.703 1 96.62 175 ILE B N 1
ATOM 3717 C CA . ILE B 1 175 ? -22.844 -24.453 -18.109 1 96.62 175 ILE B CA 1
ATOM 3718 C C . ILE B 1 175 ? -21.656 -25.062 -18.828 1 96.62 175 ILE B C 1
ATOM 3720 O O . ILE B 1 175 ? -21.797 -26.016 -19.594 1 96.62 175 ILE B O 1
ATOM 3724 N N . MET B 1 176 ? -20.5 -24.516 -18.562 1 96.5 176 MET B N 1
ATOM 3725 C CA . MET B 1 176 ? -19.281 -25.047 -19.172 1 96.5 176 MET B CA 1
ATOM 3726 C C . MET B 1 176 ? -19.078 -26.516 -18.797 1 96.5 176 MET B C 1
ATOM 3728 O O . MET B 1 176 ? -18.766 -27.344 -19.656 1 96.5 176 MET B O 1
ATOM 3732 N N . GLY B 1 177 ? -19.297 -26.844 -17.531 1 95.75 177 GLY B N 1
ATOM 3733 C CA . GLY B 1 177 ? -19.156 -28.219 -17.078 1 95.75 177 GLY B CA 1
ATOM 3734 C C . GLY B 1 177 ? -20.094 -29.172 -17.781 1 95.75 177 GLY B C 1
ATOM 3735 O O . GLY B 1 177 ? -19.703 -30.266 -18.172 1 95.75 177 GLY B O 1
ATOM 3736 N N . VAL B 1 178 ? -21.312 -28.766 -18 1 96.19 178 VAL B N 1
ATOM 3737 C CA . VAL B 1 178 ? -22.312 -29.594 -18.672 1 96.19 178 VAL B CA 1
ATOM 3738 C C . VAL B 1 178 ? -21.906 -29.828 -20.125 1 96.19 178 VAL B C 1
ATOM 3740 O O . VAL B 1 178 ? -22.016 -30.953 -20.641 1 96.19 178 VAL B O 1
ATOM 3743 N N . ILE B 1 179 ? -21.406 -28.828 -20.766 1 96.62 179 ILE B N 1
ATOM 3744 C CA . ILE B 1 179 ? -20.969 -28.938 -22.156 1 96.62 179 ILE B CA 1
ATOM 3745 C C . ILE B 1 179 ? -19.797 -29.922 -22.25 1 96.62 179 ILE B C 1
ATOM 3747 O O . ILE B 1 179 ? -19.75 -30.766 -23.141 1 96.62 179 ILE B O 1
ATOM 3751 N N . LEU B 1 180 ? -18.953 -29.828 -21.25 1 94.88 180 LEU B N 1
ATOM 3752 C CA . LEU B 1 180 ? -17.734 -30.625 -21.266 1 94.88 180 LEU B CA 1
ATOM 3753 C C . LEU B 1 180 ? -18.016 -32.094 -20.938 1 94.88 180 LEU B C 1
ATOM 3755 O O . LEU B 1 180 ? -17.188 -32.969 -21.203 1 94.88 180 LEU B O 1
ATOM 3759 N N . LYS B 1 181 ? -19.188 -32.344 -20.422 1 93.69 181 LYS B N 1
ATOM 3760 C CA . LYS B 1 181 ? -19.609 -33.719 -20.203 1 93.69 181 LYS B CA 1
ATOM 3761 C C . LYS B 1 181 ? -20 -34.406 -21.516 1 93.69 181 LYS B C 1
ATOM 3763 O O . LYS B 1 181 ? -19.922 -35.625 -21.641 1 93.69 181 LYS B O 1
ATOM 3768 N N . ILE B 1 182 ? -20.281 -33.625 -22.469 1 94.62 182 ILE B N 1
ATOM 3769 C CA . ILE B 1 182 ? -20.781 -34.156 -23.734 1 94.62 182 ILE B CA 1
ATOM 3770 C C . ILE B 1 182 ? -19.688 -34.062 -24.797 1 94.62 182 ILE B C 1
ATOM 3772 O O . ILE B 1 182 ? -19.562 -34.969 -25.625 1 94.62 182 ILE B O 1
ATOM 3776 N N . VAL B 1 183 ? -18.938 -32.875 -24.734 1 94.75 183 VAL B N 1
ATOM 3777 C CA . VAL B 1 183 ? -17.906 -32.656 -25.75 1 94.75 183 VAL B CA 1
ATOM 3778 C C . VAL B 1 183 ? -16.594 -32.281 -25.062 1 94.75 183 VAL B C 1
ATOM 3780 O O . VAL B 1 183 ? -16.594 -31.609 -24.031 1 94.75 183 VAL B O 1
ATOM 3783 N N . ASP B 1 184 ? -15.5 -32.656 -25.688 1 92.44 184 ASP B N 1
ATOM 3784 C CA . ASP B 1 184 ? -14.188 -32.406 -25.109 1 92.44 184 ASP B CA 1
ATOM 3785 C C . ASP B 1 184 ? -13.664 -31.031 -25.531 1 92.44 184 ASP B C 1
ATOM 3787 O O . ASP B 1 184 ? -12.539 -30.906 -26.016 1 92.44 184 ASP B O 1
ATOM 3791 N N . TRP B 1 185 ? -14.523 -30.062 -25.375 1 94.62 185 TRP B N 1
ATOM 3792 C CA . TRP B 1 185 ? -14.125 -28.688 -25.656 1 94.62 185 TRP B CA 1
ATOM 3793 C C . TRP B 1 185 ? -13.422 -28.062 -24.469 1 94.62 185 TRP B C 1
ATOM 3795 O O . TRP B 1 185 ? -13.883 -27.062 -23.906 1 94.62 185 TRP B O 1
ATOM 3805 N N . PHE B 1 186 ? -12.289 -28.578 -24.172 1 95.56 186 PHE B N 1
ATOM 3806 C CA . PHE B 1 186 ? -11.57 -28.172 -22.969 1 95.56 186 PHE B CA 1
ATOM 3807 C C . PHE B 1 186 ? -11.039 -26.75 -23.109 1 95.56 186 PHE B C 1
ATOM 3809 O O . PHE B 1 186 ? -10.633 -26.141 -22.109 1 95.56 186 PHE B O 1
ATOM 3816 N N . TRP B 1 187 ? -11.164 -26.172 -24.328 1 94.69 187 TRP B N 1
ATOM 3817 C CA . TRP B 1 187 ? -10.734 -24.797 -24.531 1 94.69 187 TRP B CA 1
ATOM 3818 C C . TRP B 1 187 ? -11.719 -23.812 -23.906 1 94.69 187 TRP B C 1
ATOM 3820 O O . TRP B 1 187 ? -11.406 -22.641 -23.719 1 94.69 187 TRP B O 1
ATOM 3830 N N . LEU B 1 188 ? -12.859 -24.25 -23.516 1 96.12 188 LEU B N 1
ATOM 3831 C CA . LEU B 1 188 ? -13.875 -23.406 -22.891 1 96.12 188 LEU B CA 1
ATOM 3832 C C . LEU B 1 188 ? -13.414 -22.922 -21.516 1 96.12 188 LEU B C 1
ATOM 3834 O O . LEU B 1 188 ? -13.727 -21.797 -21.109 1 96.12 188 LEU B O 1
ATOM 3838 N N . ASP B 1 189 ? -12.688 -23.766 -20.844 1 96.5 189 ASP B N 1
ATOM 3839 C CA . ASP B 1 189 ? -12.227 -23.453 -19.5 1 96.5 189 ASP B CA 1
ATOM 3840 C C . ASP B 1 189 ? -11.273 -22.266 -19.5 1 96.5 189 ASP B C 1
ATOM 3842 O O . ASP B 1 189 ? -11.523 -21.25 -18.844 1 96.5 189 ASP B O 1
ATOM 3846 N N . PRO B 1 190 ? -10.164 -22.281 -20.297 1 96.38 190 PRO B N 1
ATOM 3847 C CA . PRO B 1 190 ? -9.281 -21.109 -20.344 1 96.38 190 PRO B CA 1
ATOM 3848 C C . PRO B 1 190 ? -9.969 -19.891 -20.938 1 96.38 190 PRO B C 1
ATOM 3850 O O . PRO B 1 190 ? -9.656 -18.75 -20.547 1 96.38 190 PRO B O 1
ATOM 3853 N N . LEU B 1 191 ? -10.93 -20.078 -21.766 1 96.44 191 LEU B N 1
ATOM 3854 C CA . LEU B 1 191 ? -11.664 -18.938 -22.312 1 96.44 191 LEU B CA 1
ATOM 3855 C C . LEU B 1 191 ? -12.484 -18.25 -21.219 1 96.44 191 LEU B C 1
ATOM 3857 O O . LEU B 1 191 ? -12.469 -17.016 -21.109 1 96.44 191 LEU B O 1
ATOM 3861 N N . LEU B 1 192 ? -13.211 -19.047 -20.484 1 95.88 192 LEU B N 1
ATOM 3862 C CA . LEU B 1 192 ? -13.984 -18.5 -19.375 1 95.88 192 LEU B CA 1
ATOM 3863 C C . LEU B 1 192 ? -13.078 -17.828 -18.359 1 95.88 192 LEU B C 1
ATOM 3865 O O . LEU B 1 192 ? -13.414 -16.781 -17.812 1 95.88 192 LEU B O 1
ATOM 3869 N N . SER B 1 193 ? -11.977 -18.422 -18.078 1 95.5 193 SER B N 1
ATOM 3870 C CA . SER B 1 193 ? -10.984 -17.844 -17.172 1 95.5 193 SER B CA 1
ATOM 3871 C C . SER B 1 193 ? -10.508 -16.5 -17.672 1 95.5 193 SER B C 1
ATOM 3873 O O . SER B 1 193 ? -10.438 -15.531 -16.906 1 95.5 193 SER B O 1
ATOM 3875 N N . LEU B 1 194 ? -10.219 -16.422 -18.953 1 96.19 194 LEU B N 1
ATOM 3876 C CA . LEU B 1 194 ? -9.75 -15.172 -19.531 1 96.19 194 LEU B CA 1
ATOM 3877 C C . LEU B 1 194 ? -10.812 -14.086 -19.422 1 96.19 194 LEU B C 1
ATOM 3879 O O . LEU B 1 194 ? -10.5 -12.938 -19.109 1 96.19 194 LEU B O 1
ATOM 3883 N N . GLY B 1 195 ? -12.07 -14.438 -19.688 1 96 195 GLY B N 1
ATOM 3884 C CA . GLY B 1 195 ? -13.156 -13.5 -19.516 1 96 195 GLY B CA 1
ATOM 3885 C C . GLY B 1 195 ? -13.289 -12.992 -18.094 1 96 195 GLY B C 1
ATOM 3886 O O . GLY B 1 195 ? -13.43 -11.789 -17.859 1 96 195 GLY B O 1
ATOM 3887 N N . LEU B 1 196 ? -13.195 -13.883 -17.188 1 93.38 196 LEU B N 1
ATOM 3888 C CA . LEU B 1 196 ? -13.273 -13.523 -15.773 1 93.38 196 LEU B CA 1
ATOM 3889 C C . LEU B 1 196 ? -12.094 -12.648 -15.367 1 93.38 196 LEU B C 1
ATOM 3891 O O . LEU B 1 196 ? -12.273 -11.656 -14.648 1 93.38 196 LEU B O 1
ATOM 3895 N N . ASN B 1 197 ? -10.938 -13 -15.766 1 94.56 197 ASN B N 1
ATOM 3896 C CA . ASN B 1 197 ? -9.742 -12.234 -15.422 1 94.56 197 ASN B CA 1
ATOM 3897 C C . ASN B 1 197 ? -9.781 -10.836 -16.031 1 94.56 197 ASN B C 1
ATOM 3899 O O . ASN B 1 197 ? -9.312 -9.875 -15.406 1 94.56 197 ASN B O 1
ATOM 3903 N N . LEU B 1 198 ? -10.32 -10.781 -17.219 1 95.25 198 LEU B N 1
ATOM 3904 C CA . LEU B 1 198 ? -10.477 -9.461 -17.828 1 95.25 198 LEU B CA 1
ATOM 3905 C C . LEU B 1 198 ? -11.438 -8.602 -17.016 1 9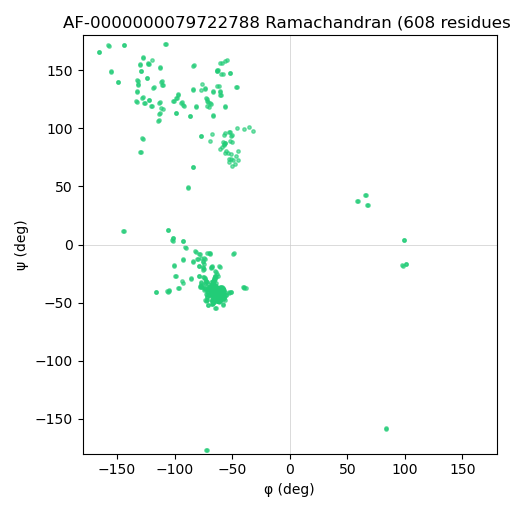5.25 198 LEU B C 1
ATOM 3907 O O . LEU B 1 198 ? -11.203 -7.406 -16.844 1 95.25 198 LEU B O 1
ATOM 3911 N N . PHE B 1 199 ? -12.484 -9.234 -16.641 1 92.94 199 PHE B N 1
ATOM 3912 C CA . PHE B 1 199 ? -13.43 -8.547 -15.781 1 92.94 199 PHE B CA 1
ATOM 3913 C C . PHE B 1 199 ? -12.758 -8.086 -14.492 1 92.94 199 PHE B C 1
ATOM 3915 O O . PHE B 1 199 ? -12.922 -6.938 -14.078 1 92.94 199 PHE B O 1
ATOM 3922 N N . ILE B 1 200 ? -11.969 -8.906 -13.836 1 91.5 200 ILE B N 1
ATOM 3923 C CA . ILE B 1 200 ? -11.266 -8.602 -12.594 1 91.5 200 ILE B CA 1
ATOM 3924 C C . ILE B 1 200 ? -10.281 -7.461 -12.828 1 91.5 200 ILE B C 1
ATOM 3926 O O . ILE B 1 200 ? -10.234 -6.5 -12.055 1 91.5 200 ILE B O 1
ATOM 3930 N N . LEU B 1 201 ? -9.555 -7.492 -13.914 1 94.06 201 LEU B N 1
ATOM 3931 C CA . LEU B 1 201 ? -8.555 -6.48 -14.227 1 94.06 201 LEU B CA 1
ATOM 3932 C C . LEU B 1 201 ? -9.211 -5.125 -14.477 1 94.06 201 LEU B C 1
ATOM 3934 O O . LEU B 1 201 ? -8.68 -4.09 -14.07 1 94.06 201 LEU B O 1
ATOM 3938 N N . SER B 1 202 ? -10.383 -5.133 -15.117 1 94.81 202 SER B N 1
ATOM 3939 C CA . SER B 1 202 ? -11.094 -3.896 -15.453 1 94.81 202 SER B CA 1
ATOM 3940 C C . SER B 1 202 ? -11.523 -3.154 -14.188 1 94.81 202 SER B C 1
ATOM 3942 O O . SER B 1 202 ? -11.703 -1.935 -14.211 1 94.81 202 SER B O 1
ATOM 3944 N N . ARG B 1 203 ? -11.648 -3.854 -13.109 1 90.75 203 ARG B N 1
ATOM 3945 C CA . ARG B 1 203 ? -12.102 -3.246 -11.859 1 90.75 203 ARG B CA 1
ATOM 3946 C C . ARG B 1 203 ? -10.938 -3.053 -10.898 1 90.75 203 ARG B C 1
ATOM 3948 O O . ARG B 1 203 ? -10.859 -2.031 -10.211 1 90.75 203 ARG B O 1
ATOM 3955 N N . SER B 1 204 ? -10.047 -3.996 -10.836 1 92 204 SER B N 1
ATOM 3956 C CA . SER B 1 204 ? -8.984 -3.98 -9.836 1 92 204 SER B CA 1
ATOM 3957 C C . SER B 1 204 ? -7.926 -2.93 -10.172 1 92 204 SER B C 1
ATOM 3959 O O . SER B 1 204 ? -7.387 -2.281 -9.273 1 92 204 SER B O 1
ATOM 3961 N N . ILE B 1 205 ? -7.656 -2.682 -11.438 1 92.31 205 ILE B N 1
ATOM 3962 C CA . ILE B 1 205 ? -6.602 -1.752 -11.828 1 92.31 205 ILE B CA 1
ATOM 3963 C C . ILE B 1 205 ? -7.027 -0.323 -11.5 1 92.31 205 ILE B C 1
ATOM 3965 O O . ILE B 1 205 ? -6.301 0.408 -10.82 1 92.31 205 ILE B O 1
ATOM 3969 N N . PRO B 1 206 ? -8.234 0.084 -11.961 1 93.94 206 PRO B N 1
ATOM 3970 C CA . PRO B 1 206 ? -8.672 1.428 -11.57 1 93.94 206 PRO B CA 1
ATOM 3971 C C . PRO B 1 206 ? -8.734 1.613 -10.055 1 93.94 206 PRO B C 1
ATOM 3973 O O . PRO B 1 206 ? -8.375 2.68 -9.547 1 93.94 206 PRO B O 1
ATOM 3976 N N . ASN B 1 207 ? -9.203 0.633 -9.359 1 91.25 207 ASN B N 1
ATOM 3977 C CA . ASN B 1 207 ? -9.25 0.714 -7.898 1 91.25 207 ASN B CA 1
ATOM 3978 C C . ASN B 1 207 ? -7.852 0.869 -7.301 1 91.25 207 ASN B C 1
ATOM 3980 O O . ASN B 1 207 ? -7.656 1.656 -6.375 1 91.25 207 ASN B O 1
ATOM 3984 N N . LEU B 1 208 ? -6.961 0.116 -7.824 1 91.38 208 LEU B N 1
ATOM 3985 C CA . LEU B 1 208 ? -5.578 0.185 -7.363 1 91.38 208 LEU B CA 1
ATOM 3986 C C . LEU B 1 208 ? -5.012 1.59 -7.551 1 91.38 208 LEU B C 1
ATOM 3988 O O . LEU B 1 208 ? -4.363 2.127 -6.652 1 91.38 208 LEU B O 1
ATOM 3992 N N . ILE B 1 209 ? -5.344 2.203 -8.641 1 91.5 209 ILE B N 1
ATOM 3993 C CA . ILE B 1 209 ? -4.867 3.545 -8.961 1 91.5 209 ILE B CA 1
ATOM 3994 C C . ILE B 1 209 ? -5.523 4.559 -8.023 1 91.5 209 ILE B C 1
ATOM 3996 O O . ILE B 1 209 ? -4.848 5.422 -7.461 1 91.5 209 ILE B O 1
ATOM 4000 N N . GLN B 1 210 ? -6.754 4.395 -7.836 1 92 210 GLN B N 1
ATOM 4001 C CA . GLN B 1 210 ? -7.484 5.328 -6.988 1 92 210 GLN B CA 1
ATOM 4002 C C . GLN B 1 210 ? -7 5.258 -5.543 1 92 210 GLN B C 1
ATOM 4004 O O . GLN B 1 210 ? -6.734 6.289 -4.922 1 92 210 GLN B O 1
ATOM 4009 N N . VAL B 1 211 ? -6.879 4.09 -5.02 1 90.44 211 VAL B N 1
ATOM 4010 C CA . VAL B 1 211 ? -6.43 3.902 -3.645 1 90.44 211 VAL B CA 1
ATOM 4011 C C . VAL B 1 211 ? -4.969 4.324 -3.514 1 90.44 211 VAL B C 1
ATOM 4013 O O . VAL B 1 211 ? -4.574 4.918 -2.508 1 90.44 211 VAL B O 1
ATOM 4016 N N . GLY B 1 212 ? -4.191 4.031 -4.52 1 91.25 212 GLY B N 1
ATOM 4017 C CA . GLY B 1 212 ? -2.811 4.484 -4.543 1 91.25 212 GLY B CA 1
ATOM 4018 C C . GLY B 1 212 ? -2.676 5.992 -4.461 1 91.25 212 GLY B C 1
ATOM 4019 O O . GLY B 1 212 ? -1.79 6.504 -3.775 1 91.25 212 GLY B O 1
ATOM 4020 N N . ARG B 1 213 ? -3.562 6.652 -5.125 1 91.81 213 ARG B N 1
ATOM 4021 C CA . ARG B 1 213 ? -3.547 8.109 -5.102 1 91.81 213 ARG B CA 1
ATOM 4022 C C . ARG B 1 213 ? -3.822 8.641 -3.695 1 91.81 213 ARG B C 1
ATOM 4024 O O . ARG B 1 213 ? -3.232 9.633 -3.275 1 91.81 213 ARG B O 1
ATOM 4031 N N . ILE B 1 214 ? -4.691 8.008 -2.988 1 92 214 ILE B N 1
ATOM 4032 C CA . ILE B 1 214 ? -4.988 8.406 -1.616 1 92 214 ILE B CA 1
ATOM 4033 C C . ILE B 1 214 ? -3.758 8.188 -0.738 1 92 214 ILE B C 1
ATOM 4035 O O . ILE B 1 214 ? -3.391 9.055 0.056 1 92 214 ILE B O 1
ATOM 4039 N N . PHE B 1 215 ? -3.102 7.082 -1.003 1 88.75 215 PHE B N 1
ATOM 4040 C CA . PHE B 1 215 ? -1.901 6.746 -0.247 1 88.75 215 PHE B CA 1
ATOM 4041 C C . PHE B 1 215 ? -0.799 7.77 -0.499 1 88.75 215 PHE B C 1
ATOM 4043 O O . PHE B 1 215 ? -0.058 8.133 0.418 1 88.75 215 PHE B O 1
ATOM 4050 N N . LEU B 1 216 ? -0.751 8.211 -1.676 1 89.38 216 LEU B N 1
ATOM 4051 C CA . LEU B 1 216 ? 0.282 9.156 -2.074 1 89.38 216 LEU B CA 1
ATOM 4052 C C . LEU B 1 216 ? -0.095 10.578 -1.66 1 89.38 216 LEU B C 1
ATOM 4054 O O . LEU B 1 216 ? 0.682 11.516 -1.858 1 89.38 216 LEU B O 1
ATOM 4058 N N . GLN B 1 217 ? -1.282 10.695 -1.164 1 93.19 217 GLN B N 1
ATOM 4059 C CA . GLN B 1 217 ? -1.814 11.953 -0.651 1 93.19 217 GLN B CA 1
ATOM 4060 C C . GLN B 1 217 ? -1.981 12.977 -1.771 1 93.19 217 GLN B C 1
ATOM 4062 O O . GLN B 1 217 ? -1.627 14.148 -1.606 1 93.19 217 GLN B O 1
ATOM 4067 N N . TYR B 1 218 ? -2.49 12.492 -2.879 1 92.69 218 TYR B N 1
ATOM 4068 C CA . TYR B 1 218 ? -2.965 13.406 -3.914 1 92.69 218 TYR B CA 1
ATOM 4069 C C . TYR B 1 218 ? -4.129 14.25 -3.406 1 92.69 218 TYR B C 1
ATOM 4071 O O . TYR B 1 218 ? -4.906 13.797 -2.562 1 92.69 218 TYR B O 1
ATOM 4079 N N . VAL B 1 219 ? -4.184 15.391 -3.945 1 95.94 219 VAL B N 1
ATOM 4080 C CA . VAL B 1 219 ? -5.355 16.219 -3.666 1 95.94 219 VAL B CA 1
ATOM 4081 C C . VAL B 1 219 ? -6.617 15.5 -4.148 1 95.94 219 VAL B C 1
ATOM 4083 O O . VAL B 1 219 ? -6.633 14.922 -5.238 1 95.94 219 VAL B O 1
ATOM 4086 N N . PRO B 1 220 ? -7.648 15.438 -3.283 1 94 220 PRO B N 1
ATOM 4087 C CA . PRO B 1 220 ? -8.883 14.766 -3.699 1 94 220 PRO B CA 1
ATOM 4088 C C . PRO B 1 220 ? -9.414 15.289 -5.035 1 94 220 PRO B C 1
ATOM 4090 O O . PRO B 1 220 ? -9.312 16.484 -5.32 1 94 220 PRO B O 1
ATOM 4093 N N . GLU B 1 221 ? -10.023 14.43 -5.785 1 89.44 221 GLU B N 1
ATOM 4094 C CA . GLU B 1 221 ? -10.461 14.727 -7.145 1 89.44 221 GLU B CA 1
ATOM 4095 C C . GLU B 1 221 ? -11.531 15.812 -7.156 1 89.44 221 GLU B C 1
ATOM 4097 O O . GLU B 1 221 ? -11.625 16.594 -8.109 1 89.44 221 GLU B O 1
ATOM 4102 N N . ASN B 1 222 ? -12.281 15.93 -6.125 1 90.62 222 ASN B N 1
ATOM 4103 C CA . ASN B 1 222 ? -13.398 16.875 -6.094 1 90.62 222 ASN B CA 1
ATOM 4104 C C . ASN B 1 222 ? -12.969 18.219 -5.512 1 90.62 222 ASN B C 1
ATOM 4106 O O . ASN B 1 222 ? -13.805 19.109 -5.328 1 90.62 222 ASN B O 1
ATOM 4110 N N . LEU B 1 223 ? -11.734 18.328 -5.203 1 93.38 223 LEU B N 1
ATOM 4111 C CA . LEU B 1 223 ? -11.227 19.562 -4.617 1 93.38 223 LEU B CA 1
ATOM 4112 C C . LEU B 1 223 ? -9.984 20.047 -5.359 1 93.38 223 LEU B C 1
ATOM 4114 O O . LEU B 1 223 ? -9.367 19.281 -6.109 1 93.38 223 LEU B O 1
ATOM 4118 N N . SER B 1 224 ? -9.742 21.328 -5.301 1 94.44 224 SER B N 1
ATOM 4119 C CA . SER B 1 224 ? -8.523 21.953 -5.781 1 94.44 224 SER B CA 1
ATOM 4120 C C . SER B 1 224 ? -7.941 22.906 -4.742 1 94.44 224 SER B C 1
ATOM 4122 O O . SER B 1 224 ? -8.68 23.625 -4.074 1 94.44 224 SER B O 1
ATOM 4124 N N . VAL B 1 225 ? -6.613 22.812 -4.629 1 95.25 225 VAL B N 1
ATOM 4125 C CA . VAL B 1 225 ? -5.941 23.688 -3.674 1 95.25 225 VAL B CA 1
ATOM 4126 C C . VAL B 1 225 ? -6.273 25.141 -3.992 1 95.25 225 VAL B C 1
ATOM 4128 O O . VAL B 1 225 ? -6.582 25.938 -3.092 1 95.25 225 VAL B O 1
ATOM 4131 N N . THR B 1 226 ? -6.281 25.453 -5.242 1 94.69 226 THR B N 1
ATOM 4132 C CA . THR B 1 226 ? -6.566 26.812 -5.684 1 94.69 226 THR B CA 1
ATOM 4133 C C . THR B 1 226 ? -7.98 27.219 -5.289 1 94.69 226 THR B C 1
ATOM 4135 O O . THR B 1 226 ? -8.195 28.328 -4.781 1 94.69 226 THR B O 1
ATOM 4138 N N . ASP B 1 227 ? -8.906 26.344 -5.473 1 94.12 227 ASP B N 1
ATOM 4139 C CA . ASP B 1 227 ? -10.297 26.625 -5.113 1 94.12 227 ASP B CA 1
ATOM 4140 C C . ASP B 1 227 ? -10.445 26.828 -3.607 1 94.12 227 ASP B C 1
ATOM 4142 O O . ASP B 1 227 ? -11.141 27.75 -3.162 1 94.12 227 ASP B O 1
ATOM 4146 N N . VAL B 1 228 ? -9.789 25.984 -2.859 1 95.94 228 VAL B N 1
ATOM 4147 C CA . VAL B 1 228 ? -9.852 26.062 -1.404 1 95.94 228 VAL B CA 1
ATOM 4148 C C . VAL B 1 228 ? -9.242 27.375 -0.935 1 95.94 228 VAL B C 1
ATOM 4150 O O . VAL B 1 228 ? -9.836 28.094 -0.115 1 95.94 228 VAL B O 1
ATOM 4153 N N . GLU B 1 229 ? -8.086 27.734 -1.451 1 95.88 229 GLU B N 1
ATOM 4154 C CA . GLU B 1 229 ? -7.418 28.984 -1.089 1 95.88 229 GLU B CA 1
ATOM 4155 C C . GLU B 1 229 ? -8.281 30.188 -1.441 1 95.88 229 GLU B C 1
ATOM 4157 O O . GLU B 1 229 ? -8.383 31.141 -0.658 1 95.88 229 GLU B O 1
ATOM 4162 N N . ASN B 1 230 ? -8.914 30.141 -2.604 1 94.94 230 ASN B N 1
ATOM 4163 C CA . ASN B 1 230 ? -9.781 31.234 -3.037 1 94.94 230 ASN B CA 1
ATOM 4164 C C . ASN B 1 230 ? -11 31.375 -2.131 1 94.94 230 ASN B C 1
ATOM 4166 O O . ASN B 1 230 ? -11.398 32.5 -1.784 1 94.94 230 ASN B O 1
ATOM 4170 N N . GLN B 1 231 ? -11.602 30.266 -1.789 1 94.88 231 GLN B N 1
ATOM 4171 C CA . GLN B 1 231 ? -12.75 30.281 -0.893 1 94.88 231 GLN B CA 1
ATOM 4172 C C . GLN B 1 231 ? -12.383 30.891 0.462 1 94.88 231 GLN B C 1
ATOM 4174 O O . GLN B 1 231 ? -13.156 31.656 1.038 1 94.88 231 GLN B O 1
ATOM 4179 N N . ILE B 1 232 ? -11.211 30.578 0.934 1 95.88 232 ILE B N 1
ATOM 4180 C CA . ILE B 1 232 ? -10.742 31.109 2.209 1 95.88 232 ILE B CA 1
ATOM 4181 C C . ILE B 1 232 ? -10.547 32.625 2.094 1 95.88 232 ILE B C 1
ATOM 4183 O O . ILE B 1 232 ? -10.992 33.375 2.959 1 95.88 232 ILE B O 1
ATOM 4187 N N . LYS B 1 233 ? -9.969 33.094 1.039 1 94.5 233 LYS B N 1
ATOM 4188 C CA . LYS B 1 233 ? -9.656 34.531 0.836 1 94.5 233 LYS B CA 1
ATOM 4189 C C . LYS B 1 233 ? -10.93 35.344 0.734 1 94.5 233 LYS B C 1
ATOM 4191 O O . LYS B 1 233 ? -10.953 36.5 1.149 1 94.5 233 LYS B O 1
ATOM 4196 N N . THR B 1 234 ? -11.969 34.781 0.276 1 93.38 234 THR B N 1
ATOM 4197 C CA . THR B 1 234 ? -13.203 35.5 0.019 1 93.38 234 THR B CA 1
ATOM 4198 C C . THR B 1 234 ? -14.039 35.625 1.292 1 93.38 234 THR B C 1
ATOM 4200 O O . THR B 1 234 ? -14.977 36.438 1.353 1 93.38 234 THR B O 1
ATOM 4203 N N . LEU B 1 235 ? -13.766 34.906 2.316 1 92.94 235 LEU B N 1
ATOM 4204 C CA . LEU B 1 235 ? -14.57 34.875 3.533 1 92.94 235 LEU B CA 1
ATOM 4205 C C . LEU B 1 235 ? -14.406 36.156 4.32 1 92.94 235 LEU B C 1
ATOM 4207 O O . LEU B 1 235 ? -15.32 36.594 5.035 1 92.94 235 LEU B O 1
ATOM 4211 N N . ASP B 1 236 ? -13.227 36.719 4.234 1 90.94 236 ASP B N 1
ATOM 4212 C CA . ASP B 1 236 ? -12.93 37.938 4.996 1 90.94 236 ASP B CA 1
ATOM 4213 C C . ASP B 1 236 ? -11.922 38.812 4.262 1 90.94 236 ASP B C 1
ATOM 4215 O O . ASP B 1 236 ? -10.867 38.344 3.828 1 90.94 236 ASP B O 1
ATOM 4219 N N . GLN B 1 237 ? -12.125 40.094 4.297 1 88.5 237 GLN B N 1
ATOM 4220 C CA . GLN B 1 237 ? -11.289 41.031 3.564 1 88.5 237 GLN B CA 1
ATOM 4221 C C . GLN B 1 237 ? -9.93 41.219 4.234 1 88.5 237 GLN B C 1
ATOM 4223 O O . GLN B 1 237 ? -8.969 41.656 3.611 1 88.5 237 GLN B O 1
ATOM 4228 N N . SER B 1 238 ? -9.812 40.812 5.43 1 89.56 238 SER B N 1
ATOM 4229 C CA . SER B 1 238 ? -8.562 40.969 6.168 1 89.56 238 SER B CA 1
ATOM 4230 C C . SER B 1 238 ? -7.559 39.875 5.789 1 89.56 238 SER B C 1
ATOM 4232 O O . SER B 1 238 ? -6.379 39.969 6.141 1 89.56 238 SER B O 1
ATOM 4234 N N . ILE B 1 239 ? -8.031 38.875 5.098 1 92.75 239 ILE B N 1
ATOM 4235 C CA . ILE B 1 239 ? -7.133 37.812 4.641 1 92.75 239 ILE B CA 1
ATOM 4236 C C . ILE B 1 239 ? -6.418 38.25 3.367 1 92.75 239 ILE B C 1
ATOM 4238 O O . ILE B 1 239 ? -7.051 38.438 2.328 1 92.75 239 ILE B O 1
ATOM 4242 N N . VAL B 1 240 ? -5.074 38.344 3.396 1 91.56 240 VAL B N 1
ATOM 4243 C CA . VAL B 1 240 ? -4.281 38.875 2.305 1 91.56 240 VAL B CA 1
ATOM 4244 C C . VAL B 1 240 ? -3.76 37.75 1.421 1 91.56 240 VAL B C 1
ATOM 4246 O O . VAL B 1 240 ? -3.588 37.938 0.212 1 91.56 240 VAL B O 1
ATOM 4249 N N . ASP B 1 241 ? -3.424 36.688 2.158 1 92.75 241 ASP B N 1
ATOM 4250 C CA . ASP B 1 241 ? -2.822 35.594 1.419 1 92.75 241 ASP B CA 1
ATOM 4251 C C . ASP B 1 241 ? -3.031 34.25 2.146 1 92.75 241 ASP B C 1
ATOM 4253 O O . ASP B 1 241 ? -3.287 34.25 3.352 1 92.75 241 ASP B O 1
ATOM 4257 N N . VAL B 1 242 ? -3.123 33.25 1.37 1 93.94 242 VAL B N 1
ATOM 4258 C CA . VAL B 1 242 ? -3.125 31.859 1.847 1 93.94 242 VAL B CA 1
ATOM 4259 C C . VAL B 1 242 ? -2.037 31.062 1.129 1 93.94 242 VAL B C 1
ATOM 4261 O O . VAL B 1 242 ? -1.993 31.047 -0.104 1 93.94 242 VAL B O 1
ATOM 4264 N N . HIS B 1 243 ? -1.086 30.469 1.879 1 91.94 243 HIS B N 1
ATOM 4265 C CA . HIS B 1 243 ? -0.01 29.734 1.237 1 91.94 243 HIS B CA 1
ATOM 4266 C C . HIS B 1 243 ? 0.375 28.5 2.059 1 91.94 243 HIS B C 1
ATOM 4268 O O . HIS B 1 243 ? -0.166 28.281 3.145 1 91.94 243 HIS B O 1
ATOM 4274 N N . ASP B 1 244 ? 1.253 27.641 1.455 1 91.62 244 ASP B N 1
ATOM 4275 C CA . ASP B 1 244 ? 1.713 26.391 2.053 1 91.62 244 ASP B CA 1
ATOM 4276 C C . ASP B 1 244 ? 0.538 25.469 2.373 1 91.62 244 ASP B C 1
ATOM 4278 O O . ASP B 1 244 ? 0.484 24.859 3.451 1 91.62 244 ASP B O 1
ATOM 4282 N N . SER B 1 245 ? -0.388 25.516 1.474 1 93.75 245 SER B N 1
ATOM 4283 C CA . SER B 1 245 ? -1.587 24.703 1.627 1 93.75 245 SER B CA 1
ATOM 4284 C C . SER B 1 245 ? -1.286 23.234 1.369 1 93.75 245 SER B C 1
ATOM 4286 O O . SER B 1 245 ? -0.667 22.875 0.36 1 93.75 245 SER B O 1
ATOM 4288 N N . ARG B 1 246 ? -1.632 22.438 2.303 1 94.56 246 ARG B N 1
ATOM 4289 C CA . ARG B 1 246 ? -1.609 20.984 2.166 1 94.56 246 ARG B CA 1
ATOM 4290 C C . ARG B 1 246 ? -3.021 20.406 2.209 1 94.56 246 ARG B C 1
ATOM 4292 O O . ARG B 1 246 ? -3.777 20.672 3.146 1 94.56 246 ARG B O 1
ATOM 4299 N N . LEU B 1 247 ? -3.352 19.734 1.177 1 96 247 LEU B N 1
ATOM 4300 C CA . LEU B 1 247 ? -4.68 19.156 1.036 1 96 247 LEU B CA 1
ATOM 4301 C C . LEU B 1 247 ? -4.59 17.703 0.584 1 96 247 LEU B C 1
ATOM 4303 O O . LEU B 1 247 ? -3.984 17.406 -0.448 1 96 247 LEU B O 1
ATOM 4307 N N . TRP B 1 248 ? -5.164 16.781 1.363 1 94.69 248 TRP B N 1
ATOM 4308 C CA . TRP B 1 248 ? -5.129 15.359 1.048 1 94.69 248 TRP B CA 1
ATOM 4309 C C . TRP B 1 248 ? -6.273 14.617 1.734 1 94.69 248 TRP B C 1
ATOM 4311 O O . TRP B 1 248 ? -7.023 15.211 2.512 1 94.69 248 TRP B O 1
ATOM 4321 N N . SER B 1 249 ? -6.441 13.383 1.371 1 93.75 249 SER B N 1
ATOM 4322 C CA . SER B 1 249 ? -7.555 12.602 1.9 1 93.75 249 SER B CA 1
ATOM 4323 C C . SER B 1 249 ? -7.066 11.516 2.859 1 93.75 249 SER B C 1
ATOM 4325 O O . SER B 1 249 ? -6.047 10.875 2.607 1 93.75 249 SER B O 1
ATOM 4327 N N . LEU B 1 250 ? -7.77 11.359 3.979 1 90.5 250 LEU B N 1
ATOM 4328 C CA . LEU B 1 250 ? -7.48 10.305 4.941 1 90.5 250 LEU B CA 1
ATOM 4329 C C . LEU B 1 250 ? -7.891 8.938 4.395 1 90.5 250 LEU B C 1
ATOM 4331 O O . LEU B 1 250 ? -7.129 7.977 4.488 1 90.5 250 LEU B O 1
ATOM 4335 N N . ASP B 1 251 ? -9.078 8.828 3.855 1 87.62 251 ASP B N 1
ATOM 4336 C CA . ASP B 1 251 ? -9.633 7.539 3.439 1 87.62 251 ASP B CA 1
ATOM 4337 C C . ASP B 1 251 ? -10.477 7.691 2.176 1 87.62 251 ASP B C 1
ATOM 4339 O O . ASP B 1 251 ? -11.258 6.801 1.836 1 87.62 251 ASP B O 1
ATOM 4343 N N . GLY B 1 252 ? -10.391 8.82 1.549 1 88.81 252 GLY B N 1
ATOM 4344 C CA . GLY B 1 252 ? -11.18 9.078 0.356 1 88.81 252 GLY B CA 1
ATOM 4345 C C . GLY B 1 252 ? -12.438 9.875 0.637 1 88.81 252 GLY B C 1
ATOM 4346 O O . GLY B 1 252 ? -13.039 10.438 -0.28 1 88.81 252 GLY B O 1
ATOM 4347 N N . GLU B 1 253 ? -12.891 9.945 1.857 1 87.31 253 GLU B N 1
ATOM 4348 C CA . GLU B 1 253 ? -14.109 10.664 2.236 1 87.31 253 GLU B CA 1
ATOM 4349 C C . GLU B 1 253 ? -13.797 11.828 3.164 1 87.31 253 GLU B C 1
ATOM 4351 O O . GLU B 1 253 ? -14.391 12.906 3.039 1 87.31 253 GLU B O 1
ATOM 4356 N N . SER B 1 254 ? -12.945 11.578 4.02 1 90.25 254 SER B N 1
ATOM 4357 C CA . SER B 1 254 ? -12.5 12.617 4.945 1 90.25 254 SER B CA 1
ATOM 4358 C C . SER B 1 254 ? -11.195 13.242 4.477 1 90.25 254 SER B C 1
ATOM 4360 O O . SER B 1 254 ? -10.203 12.547 4.262 1 90.25 254 SER B O 1
ATOM 4362 N N . HIS B 1 255 ? -11.266 14.57 4.379 1 94.88 255 HIS B N 1
ATOM 4363 C CA . HIS B 1 255 ? -10.094 15.273 3.852 1 94.88 255 HIS B CA 1
ATOM 4364 C C . HIS B 1 255 ? -9.43 16.125 4.926 1 94.88 255 HIS B C 1
ATOM 4366 O O . HIS B 1 255 ? -10.07 16.5 5.91 1 94.88 255 HIS B O 1
ATOM 4372 N N . VAL B 1 256 ? -8.188 16.328 4.777 1 95.56 256 VAL B N 1
ATOM 4373 C CA . VAL B 1 256 ? -7.359 17.078 5.719 1 95.56 256 VAL B CA 1
ATOM 4374 C C . VAL B 1 256 ? -6.766 18.297 5.02 1 95.56 256 VAL B C 1
ATOM 4376 O O . VAL B 1 256 ? -6.305 18.203 3.879 1 95.56 256 VAL B O 1
ATOM 4379 N N . TYR B 1 257 ? -6.828 19.453 5.707 1 96.44 257 TYR B N 1
ATOM 4380 C CA . TYR B 1 257 ? -6.246 20.688 5.172 1 96.44 257 TYR B CA 1
ATOM 4381 C C . TYR B 1 257 ? -5.402 21.391 6.223 1 96.44 257 TYR B C 1
ATOM 4383 O O . TYR B 1 257 ? -5.797 21.484 7.387 1 96.44 257 TYR B O 1
ATOM 4391 N N . SER B 1 258 ? -4.27 21.766 5.898 1 95.56 258 SER B N 1
ATOM 4392 C CA . SER B 1 258 ? -3.441 22.672 6.684 1 95.56 258 SER B CA 1
ATOM 4393 C C . SER B 1 258 ? -2.863 23.781 5.816 1 95.56 258 SER B C 1
ATOM 4395 O O . SER B 1 258 ? -2.537 23.562 4.648 1 95.56 258 SER B O 1
ATOM 4397 N N . GLY B 1 259 ? -2.814 24.953 6.332 1 94.44 259 GLY B N 1
ATOM 4398 C CA . GLY B 1 259 ? -2.287 26.062 5.562 1 94.44 259 GLY B CA 1
ATOM 4399 C C . GLY B 1 259 ? -1.975 27.281 6.414 1 94.44 259 GLY B C 1
ATOM 4400 O O . GLY B 1 259 ? -2.32 27.328 7.598 1 94.44 259 GLY B O 1
ATOM 4401 N N . HIS B 1 260 ? -1.243 28.156 5.832 1 94.12 260 HIS B N 1
ATOM 4402 C CA . HIS B 1 260 ? -0.92 29.438 6.445 1 94.12 260 HIS B CA 1
ATOM 4403 C C . HIS B 1 260 ? -1.854 30.531 5.945 1 94.12 260 HIS B C 1
ATOM 4405 O O . HIS B 1 260 ? -2.049 30.688 4.738 1 94.12 260 HIS B O 1
ATOM 4411 N N . ILE B 1 261 ? -2.414 31.25 6.867 1 93.69 261 ILE B N 1
ATOM 4412 C CA . ILE B 1 261 ? -3.318 32.344 6.562 1 93.69 261 ILE B CA 1
ATOM 4413 C C . ILE B 1 261 ? -2.662 33.656 6.941 1 93.69 261 ILE B C 1
ATOM 4415 O O . ILE B 1 261 ? -2.41 33.938 8.117 1 93.69 261 ILE B O 1
ATOM 4419 N N . VAL B 1 262 ? -2.438 34.5 5.957 1 92.56 262 VAL B N 1
ATOM 4420 C CA . VAL B 1 262 ? -1.837 35.812 6.199 1 92.56 262 VAL B CA 1
ATOM 4421 C C . VAL B 1 262 ? -2.934 36.875 6.371 1 92.56 262 VAL B C 1
ATOM 4423 O O . VAL B 1 262 ? -3.795 37.031 5.5 1 92.56 262 VAL B O 1
ATOM 4426 N N . ILE B 1 263 ? -2.92 37.5 7.441 1 90.56 263 ILE B N 1
ATOM 4427 C CA . ILE B 1 263 ? -3.967 38.469 7.719 1 90.56 263 ILE B CA 1
ATOM 4428 C C . ILE B 1 263 ? -3.34 39.844 7.996 1 90.56 263 ILE B C 1
ATOM 4430 O O . ILE B 1 263 ? -2.18 39.906 8.406 1 90.56 263 ILE B O 1
ATOM 4434 N N . LYS B 1 264 ? -4.195 40.812 7.727 1 84.81 264 LYS B N 1
ATOM 4435 C CA . LYS B 1 264 ? -3.834 42.188 8.156 1 84.81 264 LYS B CA 1
ATOM 4436 C C . LYS B 1 264 ? -4.035 42.344 9.664 1 84.81 264 LYS B C 1
ATOM 4438 O O . LYS B 1 264 ? -4.836 41.625 10.266 1 84.81 264 LYS B O 1
ATOM 4443 N N . SER B 1 265 ? -3.135 43 10.359 1 67.69 265 SER B N 1
ATOM 4444 C CA . SER B 1 265 ? -3.146 43.188 11.805 1 67.69 265 SER B CA 1
ATOM 4445 C C . SER B 1 265 ? -4.57 43.344 12.336 1 67.69 265 SER B C 1
ATOM 4447 O O . SER B 1 265 ? -5.355 44.125 11.805 1 67.69 265 SER B O 1
ATOM 4449 N N . LYS B 1 266 ? -5.117 42.219 12.922 1 63.69 266 LYS B N 1
ATOM 4450 C CA . LYS B 1 266 ? -6.453 42.281 13.5 1 63.69 266 LYS B CA 1
ATOM 4451 C C . LYS B 1 266 ? -6.438 41.875 14.977 1 63.69 266 LYS B C 1
ATOM 4453 O O . LYS B 1 266 ? -5.516 41.219 15.43 1 63.69 266 LYS B O 1
ATOM 4458 N N . LEU B 1 267 ? -7.457 42.375 15.625 1 63.97 267 LEU B N 1
ATOM 4459 C CA . LEU B 1 267 ? -7.738 42.062 17.016 1 63.97 267 LEU B CA 1
ATOM 4460 C C . LEU B 1 267 ? -7.949 40.562 17.188 1 63.97 267 LEU B C 1
ATOM 4462 O O . LEU B 1 267 ? -8.438 39.875 16.266 1 63.97 267 LEU B O 1
ATOM 4466 N N . GLU B 1 268 ? -7.594 39.938 18.266 1 67.62 268 GLU B N 1
ATOM 4467 C CA . GLU B 1 268 ? -7.652 38.531 18.625 1 67.62 268 GLU B CA 1
ATOM 4468 C C . GLU B 1 268 ? -9.055 37.969 18.422 1 67.62 268 GLU B C 1
ATOM 4470 O O . GLU B 1 268 ? -9.219 36.844 17.922 1 67.62 268 GLU B O 1
ATOM 4475 N N . THR B 1 269 ? -10.031 38.75 18.797 1 69 269 THR B N 1
ATOM 4476 C CA . THR B 1 269 ? -11.414 38.312 18.719 1 69 269 THR B CA 1
ATOM 4477 C C . THR B 1 269 ? -11.812 38.094 17.25 1 69 269 THR B C 1
ATOM 4479 O O . THR B 1 269 ? -12.562 37.156 16.938 1 69 269 THR B O 1
ATOM 4482 N N . LEU B 1 270 ? -11.312 38.844 16.453 1 77.62 270 LEU B N 1
ATOM 4483 C CA . LEU B 1 270 ? -11.648 38.719 15.031 1 77.62 270 LEU B CA 1
ATOM 4484 C C . LEU B 1 270 ? -10.969 37.5 14.406 1 77.62 270 LEU B C 1
ATOM 4486 O O . LEU B 1 270 ? -11.547 36.844 13.547 1 77.62 270 LEU B O 1
ATOM 4490 N N . ARG B 1 271 ? -9.859 37.188 14.992 1 83.12 271 ARG B N 1
ATOM 4491 C CA . ARG B 1 271 ? -9.141 36.031 14.5 1 83.12 271 ARG B CA 1
ATOM 4492 C C . ARG B 1 271 ? -9.898 34.719 14.805 1 83.12 271 ARG B C 1
ATOM 4494 O O . ARG B 1 271 ? -9.953 33.812 13.977 1 83.12 271 ARG B O 1
ATOM 4501 N N . TYR B 1 272 ? -10.453 34.688 15.984 1 84.62 272 TYR B N 1
ATOM 4502 C CA . TYR B 1 272 ? -11.211 33.5 16.406 1 84.62 272 TYR B CA 1
ATOM 4503 C C . TYR B 1 272 ? -12.414 33.281 15.492 1 84.62 272 TYR B C 1
ATOM 4505 O O . TYR B 1 272 ? -12.664 32.156 15.047 1 84.62 272 TYR B O 1
ATOM 4513 N N . ARG B 1 273 ? -13.156 34.344 15.266 1 86 273 ARG B N 1
ATOM 4514 C CA . ARG B 1 273 ? -14.328 34.281 14.406 1 86 273 ARG B CA 1
ATOM 4515 C C . ARG B 1 273 ? -13.938 33.875 12.984 1 86 273 ARG B C 1
ATOM 4517 O O . ARG B 1 273 ? -14.625 33.062 12.352 1 86 273 ARG B O 1
ATOM 4524 N N . MET B 1 274 ? -12.852 34.406 12.547 1 89.75 274 MET B N 1
ATOM 4525 C CA . MET B 1 274 ? -12.344 34.094 11.211 1 89.75 274 MET B CA 1
ATOM 4526 C C . MET B 1 274 ? -11.961 32.625 11.102 1 89.75 274 MET B C 1
ATOM 4528 O O . MET B 1 274 ? -12.32 31.969 10.133 1 89.75 274 MET B O 1
ATOM 4532 N N . LYS B 1 275 ? -11.312 32.156 12.07 1 91.12 275 LYS B N 1
ATOM 4533 C CA . LYS B 1 275 ? -10.898 30.766 12.125 1 91.12 275 LYS B CA 1
ATOM 4534 C C . LYS B 1 275 ? -12.094 29.844 12.031 1 91.12 275 LYS B C 1
ATOM 4536 O O . LYS B 1 275 ? -12.086 28.875 11.258 1 91.12 275 LYS B O 1
ATOM 4541 N N . ASN B 1 276 ? -13.094 30.141 12.797 1 90.94 276 ASN B N 1
ATOM 4542 C CA . ASN B 1 276 ? -14.289 29.312 12.82 1 90.94 276 ASN B CA 1
ATOM 4543 C C . ASN B 1 276 ? -15.047 29.375 11.492 1 90.94 276 ASN B C 1
ATOM 4545 O O . ASN B 1 276 ? -15.602 28.375 11.039 1 90.94 276 ASN B O 1
ATOM 4549 N N . SER B 1 277 ? -15.062 30.562 10.938 1 93.06 277 SER B N 1
ATOM 4550 C CA . SER B 1 277 ? -15.719 30.719 9.641 1 93.06 277 SER B CA 1
ATOM 4551 C C . SER B 1 277 ? -15.008 29.891 8.57 1 93.06 277 SER B C 1
ATOM 4553 O O . SER B 1 277 ? -15.664 29.234 7.754 1 93.06 277 SER B O 1
ATOM 4555 N N . ILE B 1 278 ? -13.703 29.922 8.562 1 94.75 278 ILE B N 1
ATOM 4556 C CA . ILE B 1 278 ? -12.914 29.172 7.602 1 94.75 278 ILE B CA 1
ATOM 4557 C C . ILE B 1 278 ? -13.156 27.672 7.797 1 94.75 278 ILE B C 1
ATOM 4559 O O . ILE B 1 278 ? -13.414 26.938 6.832 1 94.75 278 ILE B O 1
ATOM 4563 N N . LYS B 1 279 ? -13.102 27.172 9.008 1 94.31 279 LYS B N 1
ATOM 4564 C CA . LYS B 1 279 ? -13.281 25.766 9.312 1 94.31 279 LYS B CA 1
ATOM 4565 C C . LYS B 1 279 ? -14.672 25.281 8.906 1 94.31 279 LYS B C 1
ATOM 4567 O O . LYS B 1 279 ? -14.82 24.172 8.375 1 94.31 279 LYS B O 1
ATOM 4572 N N . SER B 1 280 ? -15.656 26.109 9.172 1 94 280 SER B N 1
ATOM 4573 C CA . SER B 1 280 ? -17.031 25.766 8.789 1 94 280 SER B CA 1
ATOM 4574 C C . SER B 1 280 ? -17.156 25.625 7.273 1 94 280 SER B C 1
ATOM 4576 O O . SER B 1 280 ? -17.781 24.688 6.781 1 94 280 SER B O 1
ATOM 4578 N N . LYS B 1 281 ? -16.609 26.562 6.582 1 94.81 281 LYS B N 1
ATOM 4579 C CA . LYS B 1 281 ? -16.672 26.531 5.121 1 94.81 281 LYS B CA 1
ATOM 4580 C C . LYS B 1 281 ? -15.969 25.297 4.57 1 94.81 281 LYS B C 1
ATOM 4582 O O . LYS B 1 281 ? -16.484 24.641 3.664 1 94.81 281 LYS B O 1
ATOM 4587 N N . LEU B 1 282 ? -14.797 25.016 5.082 1 94.88 282 LEU B N 1
ATOM 4588 C CA . LEU B 1 282 ? -14.039 23.859 4.637 1 94.88 282 LEU B CA 1
ATOM 4589 C C . LEU B 1 282 ? -14.781 22.562 4.965 1 94.88 282 LEU B C 1
ATOM 4591 O O . LEU B 1 282 ? -14.742 21.594 4.195 1 94.88 282 LEU B O 1
ATOM 4595 N N . ASN B 1 283 ? -15.422 22.531 6.098 1 93.75 283 ASN B N 1
ATOM 4596 C CA . ASN B 1 283 ? -16.219 21.359 6.465 1 93.75 283 ASN B CA 1
ATOM 4597 C C . ASN B 1 283 ? -17.328 21.094 5.441 1 93.75 283 ASN B C 1
ATOM 4599 O O . ASN B 1 283 ? -17.625 19.938 5.133 1 93.75 283 ASN B O 1
ATOM 4603 N N . GLU B 1 284 ? -17.859 22.141 4.961 1 92.56 284 GLU B N 1
ATOM 4604 C CA . GLU B 1 284 ? -18.875 22.016 3.922 1 92.56 284 GLU B CA 1
ATOM 4605 C C . GLU B 1 284 ? -18.312 21.359 2.664 1 92.56 284 GLU B C 1
ATOM 4607 O O . GLU B 1 284 ? -19.047 20.734 1.898 1 92.56 284 GLU B O 1
ATOM 4612 N N . MET B 1 285 ? -17.062 21.531 2.508 1 91.81 285 MET B N 1
ATOM 4613 C CA . MET B 1 285 ? -16.391 21 1.322 1 91.81 285 MET B CA 1
ATOM 4614 C C . MET B 1 285 ? -15.891 19.578 1.577 1 91.81 285 MET B C 1
ATOM 4616 O O . MET B 1 285 ? -15.188 19.016 0.739 1 91.81 285 MET B O 1
ATOM 4620 N N . GLY B 1 286 ? -16.062 19.047 2.779 1 91.38 286 GLY B N 1
ATOM 4621 C CA . GLY B 1 286 ? -15.648 17.688 3.105 1 91.38 286 GLY B CA 1
ATOM 4622 C C . GLY B 1 286 ? -14.32 17.625 3.834 1 91.38 286 GLY B C 1
ATOM 4623 O O . GLY B 1 286 ? -13.789 16.547 4.066 1 91.38 286 GLY B O 1
ATOM 4624 N N . VAL B 1 287 ? -13.773 18.781 4.145 1 94.31 287 VAL B N 1
ATOM 4625 C CA . VAL B 1 287 ? -12.531 18.828 4.906 1 94.31 287 VAL B CA 1
ATOM 4626 C C . VAL B 1 287 ? -12.836 18.781 6.398 1 94.31 287 VAL B C 1
ATOM 4628 O O . VAL B 1 287 ? -13.32 19.766 6.973 1 94.31 287 VAL B O 1
ATOM 4631 N N . THR B 1 288 ? -12.477 17.672 6.98 1 91.56 288 THR B N 1
ATOM 4632 C CA . THR B 1 288 ? -12.898 17.438 8.359 1 91.56 288 THR B CA 1
ATOM 4633 C C . THR B 1 288 ? -11.773 17.781 9.336 1 91.56 288 THR B C 1
ATOM 4635 O O . THR B 1 288 ? -12.031 18.031 10.516 1 91.56 288 THR B O 1
ATOM 4638 N N . HIS B 1 289 ? -10.594 17.688 8.938 1 92.81 289 HIS B N 1
ATOM 4639 C CA . HIS B 1 289 ? -9.445 18.047 9.758 1 92.81 289 HIS B CA 1
ATOM 4640 C C . HIS B 1 289 ? -8.727 19.281 9.195 1 92.81 289 HIS B C 1
ATOM 4642 O O . HIS B 1 289 ? -8.148 19.219 8.109 1 92.81 289 HIS B O 1
ATOM 4648 N N . VAL B 1 290 ? -8.812 20.359 9.984 1 95 290 VAL B N 1
ATOM 4649 C CA . VAL B 1 290 ? -8.266 21.625 9.5 1 95 290 VAL B CA 1
ATOM 4650 C C . VAL B 1 290 ? -7.324 22.219 10.547 1 95 290 VAL B C 1
ATOM 4652 O O . VAL B 1 290 ? -7.652 22.266 11.734 1 95 290 VAL B O 1
ATOM 4655 N N . THR B 1 291 ? -6.184 22.516 10.188 1 94.5 291 THR B N 1
ATOM 4656 C CA . THR B 1 291 ? -5.238 23.266 11 1 94.5 291 THR B CA 1
ATOM 4657 C C . THR B 1 291 ? -4.793 24.531 10.281 1 94.5 291 THR B C 1
ATOM 4659 O O . THR B 1 291 ? -4.285 24.484 9.164 1 94.5 291 THR B O 1
ATOM 4662 N N . LEU B 1 292 ? -4.973 25.703 10.93 1 94.81 292 LEU B N 1
ATOM 4663 C CA . LEU B 1 292 ? -4.688 26.984 10.32 1 94.81 292 LEU B CA 1
ATOM 4664 C C . LEU B 1 292 ? -3.615 27.734 11.102 1 94.81 292 LEU B C 1
ATOM 4666 O O . LEU B 1 292 ? -3.775 27.984 12.297 1 94.81 292 LEU B O 1
ATOM 4670 N N . GLU B 1 293 ? -2.592 27.984 10.461 1 93.12 293 GLU B N 1
ATOM 4671 C CA . GLU B 1 293 ? -1.558 28.828 11.062 1 93.12 293 GLU B CA 1
ATOM 4672 C C . GLU B 1 293 ? -1.665 30.266 10.578 1 93.12 293 GLU B C 1
ATOM 4674 O O . GLU B 1 293 ? -1.354 30.562 9.422 1 93.12 293 GLU B O 1
ATOM 4679 N N . PHE B 1 294 ? -2.006 31.109 11.477 1 89.94 294 PHE B N 1
ATOM 4680 C CA . PHE B 1 294 ? -2.164 32.531 11.133 1 89.94 294 PHE B CA 1
ATOM 4681 C C . PHE B 1 294 ? -0.822 33.25 11.172 1 89.94 294 PHE B C 1
ATOM 4683 O O . PHE B 1 294 ? -0.017 33 12.078 1 89.94 294 PHE B O 1
ATOM 4690 N N . GLU B 1 295 ? -0.597 34 10.148 1 87.69 295 GLU B N 1
ATOM 4691 C CA . GLU B 1 295 ? 0.584 34.844 10.031 1 87.69 295 GLU B CA 1
ATOM 4692 C C . GLU B 1 295 ? 0.195 36.312 9.797 1 87.69 295 GLU B C 1
ATOM 4694 O O . GLU B 1 295 ? -0.783 36.594 9.102 1 87.69 295 GLU B O 1
ATOM 4699 N N . ASN B 1 296 ? 0.99 37.156 10.414 1 85.62 296 ASN B N 1
ATOM 4700 C CA . ASN B 1 296 ? 0.784 38.562 10.141 1 85.62 296 ASN B CA 1
ATOM 4701 C C . ASN B 1 296 ? 1.49 39 8.859 1 85.62 296 ASN B C 1
ATOM 4703 O O . ASN B 1 296 ? 2.502 38.406 8.469 1 85.62 296 ASN B O 1
ATOM 4707 N N . LEU B 1 297 ? 0.882 40.062 8.344 1 82.5 297 LEU B N 1
ATOM 4708 C CA . LEU B 1 297 ? 1.513 40.594 7.148 1 82.5 297 LEU B CA 1
ATOM 4709 C C . LEU B 1 297 ? 2.945 41.031 7.438 1 82.5 297 LEU B C 1
ATOM 4711 O O . LEU B 1 297 ? 3.205 41.688 8.445 1 82.5 297 LEU B O 1
ATOM 4715 N N . GLY B 1 298 ? 3.951 40.594 6.652 1 76.25 298 GLY B N 1
ATOM 4716 C CA . GLY B 1 298 ? 5.344 41 6.82 1 76.25 298 GLY B CA 1
ATOM 4717 C C . GLY B 1 298 ? 6.172 39.938 7.531 1 76.25 298 GLY B C 1
ATOM 4718 O O . GLY B 1 298 ? 7.402 40.031 7.57 1 76.25 298 GLY B O 1
ATOM 4719 N N . GLU B 1 299 ? 5.512 39 8.188 1 80.19 299 GLU B N 1
ATOM 4720 C CA . GLU B 1 299 ? 6.246 37.906 8.844 1 80.19 299 GLU B CA 1
ATOM 4721 C C . GLU B 1 299 ? 6.938 37 7.82 1 80.19 299 GLU B C 1
ATOM 4723 O O . GLU B 1 299 ? 6.379 36.719 6.754 1 80.19 299 GLU B O 1
ATOM 4728 N N . ALA B 1 300 ? 8.188 36.75 8.094 1 75 300 ALA B N 1
ATOM 4729 C CA . ALA B 1 300 ? 8.922 35.844 7.203 1 75 300 ALA B CA 1
ATOM 4730 C C . ALA B 1 300 ? 8.445 34.406 7.379 1 75 300 ALA B C 1
ATOM 4732 O O . ALA B 1 300 ? 8.172 33.969 8.5 1 75 300 ALA B O 1
ATOM 4733 N N . CYS B 1 301 ? 8.016 33.844 6.266 1 74.44 301 CYS B N 1
ATOM 4734 C CA . CYS B 1 301 ? 7.633 32.438 6.309 1 74.44 301 CYS B CA 1
ATOM 4735 C C . CYS B 1 301 ? 8.57 31.594 5.445 1 74.44 301 CYS B C 1
ATOM 4737 O O . CYS B 1 301 ? 8.688 31.828 4.242 1 74.44 301 CYS B O 1
ATOM 4739 N N . LYS B 1 302 ? 9.477 30.812 6.145 1 64.62 302 LYS B N 1
ATOM 4740 C CA . LYS B 1 302 ? 10.367 29.938 5.398 1 64.62 302 LYS B CA 1
ATOM 4741 C C . LYS B 1 302 ? 9.586 28.781 4.754 1 64.62 302 LYS B C 1
ATOM 4743 O O . LYS B 1 302 ? 8.797 28.109 5.422 1 64.62 302 LYS B O 1
ATOM 4748 N N . PRO B 1 303 ? 9.734 28.75 3.389 1 61.84 303 PRO B N 1
ATOM 4749 C CA . PRO B 1 303 ? 9.062 27.641 2.73 1 61.84 303 PRO B CA 1
ATOM 4750 C C . PRO B 1 303 ? 9.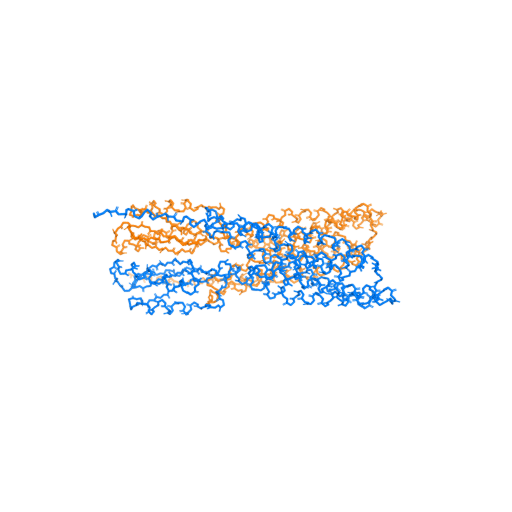5 26.281 3.279 1 61.84 303 PRO B C 1
ATOM 4752 O O . PRO B 1 303 ? 10.672 26.094 3.619 1 61.84 303 PRO B O 1
ATOM 4755 N N . GLN B 1 304 ? 8.562 25.578 3.812 1 61.03 304 GLN B N 1
ATOM 4756 C CA . GLN B 1 304 ? 8.898 24.25 4.305 1 61.03 304 GLN B CA 1
ATOM 4757 C C . GLN B 1 304 ? 9.281 23.312 3.156 1 61.03 304 GLN B C 1
ATOM 4759 O O . GLN B 1 304 ? 8.688 23.375 2.078 1 61.03 304 GLN B O 1
ATOM 4764 N N . SER B 1 305 ? 10.625 22.891 3.078 1 54.41 305 SER B N 1
ATOM 4765 C CA . SER B 1 305 ? 11.25 22.109 2.016 1 54.41 305 SER B CA 1
ATOM 4766 C C . SER B 1 305 ? 10.539 20.781 1.81 1 54.41 305 SER B C 1
ATOM 4768 O O . SER B 1 305 ? 10.234 20.078 2.775 1 54.41 305 SER B O 1
ATOM 4770 N N . THR B 1 306 ? 9.578 20.734 0.849 1 55.88 306 THR B N 1
ATOM 4771 C CA . THR B 1 306 ? 9.133 19.406 0.449 1 55.88 306 THR B CA 1
ATOM 4772 C C . THR B 1 306 ? 10.008 18.844 -0.673 1 55.88 306 THR B C 1
ATOM 4774 O O . THR B 1 306 ? 10.57 19.609 -1.457 1 55.88 306 THR B O 1
#

Organism: NCBI:txid2484901

InterPro domains:
  IPR002524 Cation efflux [TIGR01297] (25-297)
  IPR027469 Cation efflux transmembrane domain superfamily [G3DSA:1.20.1510.10] (24-215)
  IPR027469 Cation efflux transmembrane domain superfamily [SSF161111] (25-216)
  IPR058533 Cation efflux protein, transmembrane domain [PF01545] (28-214)

Sequence (612 aa):
MGSHHHSHSGHSHNHHDHGKGEGAKNIALAFALNAGFTILEIVGGLLTNSMAVLSDGFHDLGDSLALGLAYVMEKKSGKRKTKNLTYGYKRFSILSAFVTSLILTLSAIVLSYFSFGKLWNPEPMEVNGVLGLAVLGFLVNGFGFLKLNATGGWNEKSVRLHLLEDVLGWALVLIMGVILKIVDWFWLDPLLSLGLNLFILSRSIPNLIQVGRIFLQYVPENLSVTDVENQIKTLDQSIVDVHDSRLWSLDGESHVYSGHIVIKSKLETLRYRMKNSIKSKLNEMGVTHVTLEFENLGEACKPQSTMGSHHHSHSGHSHNHHDHGKGEGAKNIALAFALNAGFTILEIVGGLLTNSMAVLSDGFHDLGDSLALGLAYVMEKKSGKRKTKNLTYGYKRFSILSAFVTSLILTLSAIVLSYFSFGKLWNPEPMEVNGVLGLAVLGFLVNGFGFLKLNATGGWNEKSVRLHLLEDVLGWALVLIMGVILKIVDWFWLDPLLSLGLNLFILSRSIPNLIQVGRIFLQYVPENLSVTDVENQIKTLDQSIVDVHDSRLWSLDGESHVYSGHIVIKSKLETLRYRMKNSIKSKLNEMGVTHVTLEFENLGEACKPQST

Radius of gyration: 30.56 Å; Cα contacts (8 Å, |Δi|>4): 858; chains: 2; bounding box: 113×92×65 Å

Secondary structure (DSSP, 8-state):
-----------------HHHHHHHHHHHHHHHHHHHHHHHHHHHHHHHT-HHHHHHHHHHHHHHHHHHHHHHHHHHHTS---SS-TT-STHHHHHHHHHHHHHHHHHHHHHHHHHHHHHHS-----HHHHHHHHHHHHHHHHHHHHHS-TTS-HHHHHHHHHHHHHHHHHHHHHHHHHHHHHS--TTHHHHHHHHHHHHHHHHHHHHHHHHHHHHTTPPPTT--HHHHHHHHHHH-TTEEEEEEEEEEESSSSSEEEEEEEEE-S--HHHHHHHHHHHHHHHHHTTEEEEEEEEEETT--------/-----------------HHHHHHHHHHHHHHHHHHHHHHHHHHHHHHHT-HHHHHHHHHHHHHHHHHHHHHHHHHHHTSPP-SS-TT-STHHHHHHHHHHHHHHHHHHHHHHHHHHHHHHS-----HHHHHHHHHHHHHHHHHHHHHS-TTS-HHHHHHHHHHHHHHHHHHHHHHHHHHHHHS--TTHHHHHHHHHHHHHHHHHHHHHHHHHHHHTTPPPTT--HHHHHHHHHHH-TTEEEEEEEEEEESSSSSEEEEEEEEE-S--HHHHHHHHHHHHHHHHHTTEEEEEEEEEETT--------